Protein AF-A0A7X8R0Y6-F1 (afdb_monomer_lite)

Secondary structure (DSSP, 8-state):
--THHHHHHHHHGGGGTSEEEEETTEEEEE-TTSTT-TTTSEEEE-GGG-S-HHHHHHHHHHHHHTTT---EEEE-TTSTTHHHHSHHHHHHTTEEEEEEEEEEEEE-S-------TTEEEEEESS--GGGHHHHHHHT-TTHHHHHHHHHTSTTEEEEEEEETTEEEEEEEEEEETTEEEEEEEEE-GGGTTSSHHHHHHHHHHHHHHHTT-SEEEE--SSHHHHHHHHHTTEEEEEEEEEEEEEE--HHHHHHHHHT-SEEEE--BTTTEEETTS-SSS-HHHHHHHHHHHTTS-HHHHHHHHHHHHHHHHHT----SHHHHHHHHHHHHHHHHHHHT----HHHHHHHHHHHHH-GGGEEE-TTHHHHHHHHTTTSEEEEEE---TTHHHHHHHTT-GGG-SEEEEHHHHT--TT-HHHHHHHHHHHT--GGGEEEEES-HHHHHHHHHTTPEEEEE-SSTTT----SSEEESSGGGGG-

Sequence (483 aa):
MDLKKCYLLEDLFPKSFADYEERSYGMLFYNITNKDSYDSNHAVIFRDKINNLSETLNDIISFYHERGINPTIYQSTQDSGYFGEIKEELCKAGFDSWLEEQRFMVLKEENTIVPNEKLVVKKTEKWDDSLVQIFLEAEEPWEIEVVKRALCNQNTVLWVVYLEEKPIGFLYCLMDGDICRGNYVLVSKQHRNVGAGRTLTYHYVRWCKENGIRIVFHWPDGEHPEKIYYDAGFRYVETVHAGRASYRNNEKLHNILKNKKVIFFDVGYTLDYPASGDWMFTKKFYEVLGDKLNGIDSDTVSKARDYALTYLENNHLVNGIEEEYKQFHRFYSDIVKYLGIEISSEDIDAIAKDRATNMNNYVVYEEALCVVKALSQTHKLGIISDTWPSIDNQLKAIGVYDYFSTFTYSCDLGVFKPNEIMYLDALQKCGCKPEETVFIDDSVRNLEGAETLGITPILIAANSVADVETKYYKIHSLSELLQ

Radius of gyration: 29.59 Å; chains: 1; bounding box: 62×52×83 Å

Structure (mmCIF, N/CA/C/O backbone):
data_AF-A0A7X8R0Y6-F1
#
_entry.id   AF-A0A7X8R0Y6-F1
#
loop_
_atom_site.group_PDB
_atom_site.id
_atom_site.type_symbol
_atom_site.label_atom_id
_atom_site.label_alt_id
_atom_site.label_comp_id
_atom_site.label_asym_id
_atom_site.label_entity_id
_atom_site.label_seq_id
_atom_site.pdbx_PDB_ins_code
_atom_site.Cartn_x
_atom_site.Cartn_y
_atom_site.Cartn_z
_atom_site.occupancy
_atom_site.B_iso_or_equiv
_atom_site.auth_seq_id
_atom_site.auth_comp_id
_atom_site.auth_asym_id
_atom_site.auth_atom_id
_atom_site.pdbx_PDB_model_num
ATOM 1 N N . MET A 1 1 ? -18.449 -26.136 22.795 1.00 65.38 1 MET A N 1
ATOM 2 C CA . MET A 1 1 ? -18.806 -24.745 23.135 1.00 65.38 1 MET A CA 1
ATOM 3 C C . MET A 1 1 ? -19.227 -24.096 21.839 1.00 65.38 1 MET A C 1
ATOM 5 O O . MET A 1 1 ? -18.491 -24.246 20.877 1.00 65.38 1 MET A O 1
ATOM 9 N N . ASP A 1 2 ? -20.414 -23.504 21.777 1.00 72.88 2 ASP A N 1
ATOM 10 C CA . ASP A 1 2 ? -20.864 -22.820 20.565 1.00 72.88 2 ASP A CA 1
ATOM 11 C C . ASP A 1 2 ? -20.257 -21.411 20.539 1.00 72.88 2 ASP A C 1
ATOM 13 O O . ASP A 1 2 ? -20.664 -20.552 21.322 1.00 72.88 2 ASP A O 1
ATOM 17 N N . LEU A 1 3 ? -19.232 -21.216 19.705 1.00 84.88 3 LEU A N 1
ATOM 18 C CA . LEU A 1 3 ? -18.518 -19.944 19.563 1.00 84.88 3 LEU A CA 1
ATOM 19 C C . LEU A 1 3 ? -19.302 -18.906 18.762 1.00 84.88 3 LEU A C 1
ATOM 21 O O . LEU A 1 3 ? -18.952 -17.732 18.813 1.00 84.88 3 LEU A O 1
ATOM 25 N N . LYS A 1 4 ? -20.402 -19.289 18.097 1.00 87.06 4 LYS A N 1
ATOM 26 C CA . LYS A 1 4 ? -21.203 -18.357 17.290 1.00 87.06 4 LYS A CA 1
ATOM 27 C C . LYS A 1 4 ? -21.670 -17.147 18.086 1.00 87.06 4 LYS A C 1
ATOM 29 O O . LYS A 1 4 ? -21.684 -16.038 17.567 1.00 87.06 4 LYS A O 1
ATOM 34 N N . LYS A 1 5 ? -22.013 -17.342 19.363 1.00 87.75 5 LYS A N 1
ATOM 35 C CA . LYS A 1 5 ? -22.391 -16.230 20.241 1.00 87.75 5 LYS A CA 1
ATOM 36 C C . LYS A 1 5 ? -21.212 -15.311 20.575 1.00 87.75 5 LYS A C 1
ATOM 38 O O . LYS A 1 5 ? -21.420 -14.114 20.703 1.00 87.75 5 LYS A O 1
ATOM 43 N N . CYS A 1 6 ? -19.997 -15.849 20.699 1.00 90.62 6 CYS A N 1
ATOM 44 C CA . CYS A 1 6 ? -18.788 -15.044 20.897 1.00 90.62 6 CYS A CA 1
ATOM 45 C C . CYS A 1 6 ? -18.489 -14.205 19.658 1.00 90.62 6 CYS A C 1
ATOM 47 O O . CYS A 1 6 ? -18.251 -13.015 19.790 1.00 90.62 6 CYS A O 1
ATOM 49 N N . TYR A 1 7 ? -18.576 -14.804 18.470 1.00 91.69 7 TYR A N 1
ATOM 50 C CA . TYR A 1 7 ? -18.381 -14.099 17.203 1.00 91.69 7 TYR A CA 1
ATOM 51 C C . TYR A 1 7 ? -19.417 -13.009 16.986 1.00 91.69 7 TYR A C 1
ATOM 53 O O . TYR A 1 7 ? -19.067 -11.892 16.639 1.00 91.69 7 TYR A O 1
ATOM 61 N N . LEU A 1 8 ? -20.687 -13.297 17.270 1.00 91.69 8 LEU A N 1
ATOM 62 C CA . LEU A 1 8 ? -21.722 -12.278 17.173 1.00 91.69 8 LEU A CA 1
ATOM 63 C C . LEU A 1 8 ? -21.509 -11.146 18.189 1.00 91.69 8 LEU A C 1
ATOM 65 O O . LEU A 1 8 ? -21.742 -9.989 17.858 1.00 91.69 8 LEU A O 1
ATOM 69 N N . LEU A 1 9 ? -21.065 -11.459 19.413 1.00 92.88 9 LEU A N 1
ATOM 70 C CA . LEU A 1 9 ? -20.719 -10.432 20.396 1.00 92.88 9 LEU A CA 1
ATOM 71 C C . LEU A 1 9 ? -19.495 -9.616 19.960 1.00 92.88 9 LEU A C 1
ATOM 73 O O . LEU A 1 9 ? -19.464 -8.422 20.231 1.00 92.88 9 LEU A O 1
ATOM 77 N N . GLU A 1 10 ? -18.523 -10.230 19.284 1.00 91.88 10 GLU A N 1
ATOM 78 C CA . GLU A 1 10 ? -17.376 -9.534 18.692 1.00 91.88 10 GLU A CA 1
ATOM 79 C C . GLU A 1 10 ? -17.828 -8.552 17.612 1.00 91.88 10 GLU A C 1
ATOM 81 O O . GLU A 1 10 ? -17.577 -7.355 17.711 1.00 91.88 10 GLU A O 1
ATOM 86 N N . ASP A 1 11 ? -18.598 -9.046 16.644 1.00 93.94 11 ASP A N 1
ATOM 87 C CA . ASP A 1 11 ? -19.118 -8.273 15.517 1.00 93.94 11 ASP A CA 1
ATOM 88 C C . ASP A 1 11 ? -20.014 -7.104 15.964 1.00 93.94 11 ASP A C 1
ATOM 90 O O . ASP A 1 11 ? -20.096 -6.072 15.300 1.00 93.94 11 ASP A O 1
ATOM 94 N N . LEU A 1 12 ? -20.727 -7.267 17.084 1.00 93.75 12 LEU A N 1
ATOM 95 C CA . LEU A 1 12 ? -21.657 -6.269 17.616 1.00 93.75 12 LEU A CA 1
ATOM 96 C C . LEU A 1 12 ? -21.091 -5.456 18.782 1.00 93.75 12 LEU A C 1
ATOM 98 O O . LEU A 1 12 ? -21.778 -4.545 19.254 1.00 93.75 12 LEU A O 1
ATOM 102 N N . PHE A 1 13 ? -19.867 -5.740 19.232 1.00 92.38 13 PHE A N 1
ATOM 103 C CA . PHE A 1 13 ? -19.205 -5.013 20.315 1.00 92.38 13 PHE A CA 1
ATOM 104 C C . PHE A 1 13 ? -19.224 -3.488 20.116 1.00 92.38 13 PHE A C 1
ATOM 106 O O . PHE A 1 13 ? -19.532 -2.789 21.086 1.00 92.38 13 PHE A O 1
ATOM 113 N N . PRO A 1 14 ? -19.025 -2.944 18.897 1.00 94.19 14 PRO A N 1
ATOM 114 C CA . PRO A 1 14 ? -19.077 -1.501 18.674 1.00 94.19 14 PRO A CA 1
ATOM 115 C C . PRO A 1 14 ? -20.384 -0.820 19.094 1.00 94.19 14 PRO A C 1
ATOM 117 O O . PRO A 1 14 ? -20.372 0.364 19.430 1.00 94.19 14 PRO A O 1
ATOM 120 N N . LYS A 1 15 ? -21.502 -1.555 19.227 1.00 93.75 15 LYS A N 1
ATOM 121 C CA . LYS A 1 15 ? -22.750 -1.015 19.802 1.00 93.75 15 LYS A CA 1
ATOM 122 C C . LYS A 1 15 ? -22.572 -0.440 21.208 1.00 93.75 15 LYS A C 1
ATOM 124 O O . LYS A 1 15 ? -23.408 0.354 21.636 1.00 93.75 15 LYS A O 1
ATOM 129 N N . SER A 1 16 ? -21.541 -0.845 21.957 1.00 91.19 16 SER A N 1
ATOM 130 C CA . SER A 1 16 ? -21.314 -0.309 23.298 1.00 91.19 16 SER A CA 1
ATOM 131 C C . SER A 1 16 ? -20.681 1.080 23.304 1.00 91.19 16 SER A C 1
ATOM 133 O O . SER A 1 16 ? -20.779 1.746 24.329 1.00 91.19 16 SER A O 1
ATOM 135 N N . PHE A 1 17 ? -20.059 1.530 22.210 1.00 90.94 17 PHE A N 1
ATOM 136 C CA . PHE A 1 17 ? -19.332 2.807 22.175 1.00 90.94 17 PHE A CA 1
ATOM 137 C C . PHE A 1 17 ? -19.473 3.616 20.873 1.00 90.94 17 PHE A C 1
ATOM 139 O O . PHE A 1 17 ? -18.921 4.709 20.793 1.00 90.94 17 PHE A O 1
ATOM 146 N N . ALA A 1 18 ? -20.235 3.155 19.882 1.00 93.50 18 ALA A N 1
ATOM 147 C CA . ALA A 1 18 ? -20.510 3.882 18.641 1.00 93.50 18 ALA A CA 1
ATOM 148 C C . ALA A 1 18 ? -22.018 4.074 18.415 1.00 93.50 18 ALA A C 1
ATOM 150 O O . ALA A 1 18 ? -22.846 3.334 18.958 1.00 93.50 18 ALA A O 1
ATOM 151 N N . ASP A 1 19 ? -22.385 5.078 17.615 1.00 95.75 19 ASP A N 1
ATOM 152 C CA . ASP A 1 19 ? -23.720 5.125 17.016 1.00 95.75 19 ASP A CA 1
ATOM 153 C C . ASP A 1 19 ? -23.801 4.056 15.927 1.00 95.75 19 ASP A C 1
ATOM 155 O O . ASP A 1 19 ? -22.778 3.636 15.382 1.00 95.75 19 ASP A O 1
ATOM 159 N N . TYR A 1 20 ? -25.006 3.583 15.618 1.00 97.19 20 TYR A N 1
ATOM 160 C CA . TYR A 1 20 ? -25.162 2.551 14.604 1.00 97.19 20 TYR A CA 1
ATOM 161 C C . TYR A 1 20 ? -26.482 2.631 13.857 1.00 97.19 20 TYR A C 1
ATOM 163 O O . TYR A 1 20 ? -27.507 3.039 14.404 1.00 97.19 20 TYR A O 1
ATOM 171 N N . GLU A 1 21 ? -26.457 2.160 12.615 1.00 98.19 21 GLU A N 1
ATOM 172 C CA . GLU A 1 21 ? -27.654 1.869 11.840 1.00 98.19 21 GLU A CA 1
ATOM 173 C C . GLU A 1 21 ? -27.637 0.419 11.352 1.00 98.19 21 GLU A C 1
ATOM 175 O O . GLU A 1 21 ? -26.642 -0.070 10.814 1.00 98.19 21 GLU A O 1
ATOM 180 N N . GLU A 1 22 ? -28.760 -0.274 11.527 1.00 97.94 22 GLU A N 1
ATOM 181 C CA . GLU A 1 22 ? -28.935 -1.627 11.009 1.00 97.94 22 GLU A CA 1
ATOM 182 C C . GLU A 1 22 ? -29.320 -1.577 9.525 1.00 97.94 22 GLU A C 1
ATOM 184 O O . GLU A 1 22 ? -30.114 -0.740 9.082 1.00 97.94 22 GLU A O 1
ATOM 189 N N . ARG A 1 23 ? -28.734 -2.484 8.748 1.00 97.44 23 ARG A N 1
ATOM 190 C CA . ARG A 1 23 ? -29.008 -2.701 7.328 1.00 97.44 23 ARG A CA 1
ATOM 191 C C . ARG A 1 23 ? -29.356 -4.165 7.108 1.00 97.44 23 ARG A C 1
ATOM 193 O O . ARG A 1 23 ? -29.022 -5.028 7.916 1.00 97.44 23 ARG A O 1
ATOM 200 N N . SER A 1 24 ? -29.985 -4.478 5.977 1.00 97.00 24 SER A N 1
ATOM 201 C CA . SER A 1 24 ? -30.324 -5.869 5.649 1.00 97.00 24 SER A CA 1
ATOM 202 C C . SER A 1 24 ? -29.093 -6.774 5.547 1.00 97.00 24 SER A C 1
ATOM 204 O O . SER A 1 24 ? -29.207 -7.958 5.837 1.00 97.00 24 SER A O 1
ATOM 206 N N . TYR A 1 25 ? -27.933 -6.222 5.173 1.00 97.19 25 TYR A N 1
ATOM 207 C CA . TYR A 1 25 ? -26.664 -6.940 5.022 1.00 97.19 25 TYR A CA 1
ATOM 208 C C . TYR A 1 25 ? -25.779 -6.927 6.283 1.00 97.19 25 TYR A C 1
ATOM 210 O O . TYR A 1 25 ? -24.780 -7.646 6.330 1.00 97.19 25 TYR A O 1
ATOM 218 N N . GLY A 1 26 ? -26.099 -6.112 7.300 1.00 97.31 26 GLY A N 1
ATOM 219 C CA . GLY A 1 26 ? -25.223 -5.936 8.458 1.00 97.31 26 GLY A CA 1
ATOM 220 C C . GLY A 1 26 ? -25.450 -4.665 9.274 1.00 97.31 26 GLY A C 1
ATOM 221 O O . GLY A 1 26 ? -26.581 -4.221 9.448 1.00 97.31 26 GLY A O 1
ATOM 222 N N . MET A 1 27 ? -24.373 -4.117 9.832 1.00 98.19 27 MET A N 1
ATOM 223 C CA . MET A 1 27 ? -24.405 -2.974 10.749 1.00 98.19 27 MET A CA 1
ATOM 224 C C . MET A 1 27 ? -23.440 -1.890 10.280 1.00 98.19 27 MET A C 1
ATOM 226 O O . MET A 1 27 ? -22.330 -2.210 9.870 1.00 98.19 27 MET A O 1
ATOM 230 N N . LEU A 1 28 ? -23.842 -0.625 10.364 1.00 98.31 28 LEU A N 1
ATOM 231 C CA . LEU A 1 28 ? -22.985 0.523 10.065 1.00 98.31 28 LEU A CA 1
ATOM 232 C C . LEU A 1 28 ? -22.710 1.288 11.354 1.00 98.31 28 LEU A C 1
ATOM 234 O O . LEU A 1 28 ? -23.611 1.949 11.867 1.00 98.31 28 LEU A O 1
ATOM 238 N N . PHE A 1 29 ? -21.492 1.189 11.884 1.00 98.12 29 PHE A N 1
ATOM 239 C CA . PHE A 1 29 ? -21.065 1.917 13.079 1.00 98.12 29 PHE A CA 1
ATOM 240 C C . PHE A 1 29 ? -20.446 3.258 12.706 1.00 98.12 29 PHE A C 1
ATOM 242 O O . PHE A 1 29 ? -19.710 3.335 11.721 1.00 98.12 29 PHE A O 1
ATOM 249 N N . TYR A 1 30 ? -20.741 4.311 13.465 1.00 96.81 30 TYR A N 1
ATOM 250 C CA . TYR A 1 30 ? -20.186 5.638 13.216 1.00 96.81 30 TYR A CA 1
ATOM 251 C C . TYR A 1 30 ? -20.076 6.499 14.482 1.00 96.81 30 TYR A C 1
ATOM 253 O O . TYR A 1 30 ? -20.822 6.356 15.452 1.00 96.81 30 TYR A O 1
ATOM 261 N N . ASN A 1 31 ? -19.160 7.464 14.440 1.00 93.25 31 ASN A N 1
ATOM 262 C CA . ASN A 1 31 ? -18.997 8.529 15.415 1.00 93.25 31 ASN A CA 1
ATOM 263 C C . ASN A 1 31 ? -18.466 9.796 14.722 1.00 93.25 31 ASN A C 1
ATOM 265 O O . ASN A 1 31 ? -17.266 9.973 14.518 1.00 93.25 31 ASN A O 1
ATOM 269 N N . ILE A 1 32 ? -19.368 10.730 14.408 1.00 90.25 32 ILE A N 1
ATOM 270 C CA . ILE A 1 32 ? -19.035 11.967 13.675 1.00 90.25 32 ILE A CA 1
ATOM 271 C C . ILE A 1 32 ? -18.106 12.925 14.437 1.00 90.25 32 ILE A C 1
ATOM 273 O O . ILE A 1 32 ? -17.541 13.830 13.825 1.00 90.25 32 ILE A O 1
ATOM 277 N N . THR A 1 33 ? -17.965 12.754 15.756 1.00 87.31 33 THR A N 1
ATOM 278 C CA . THR A 1 33 ? -17.062 13.561 16.596 1.00 87.31 33 THR A CA 1
ATOM 279 C C . THR A 1 33 ? -15.675 12.942 16.758 1.00 87.31 33 THR A C 1
ATOM 281 O O . THR A 1 33 ? -14.756 13.636 17.179 1.00 87.31 33 THR A O 1
ATOM 284 N N . ASN A 1 34 ? -15.511 11.668 16.390 1.00 84.62 34 ASN A N 1
ATOM 285 C CA . ASN A 1 34 ? -14.253 10.928 16.443 1.00 84.62 34 ASN A CA 1
ATOM 286 C C . ASN A 1 34 ? -14.052 10.165 15.124 1.00 84.62 34 ASN A C 1
ATOM 288 O O . ASN A 1 34 ? -14.113 8.938 15.086 1.00 84.62 34 ASN A O 1
ATOM 292 N N . LYS A 1 35 ? -13.902 10.911 14.025 1.00 84.75 35 LYS A N 1
ATOM 293 C CA . LYS A 1 35 ? -13.939 10.385 12.647 1.00 84.75 35 LYS A CA 1
ATOM 294 C C . LYS A 1 35 ? -12.765 9.476 12.288 1.00 84.75 35 LYS A C 1
ATOM 296 O O . LYS A 1 35 ? -12.904 8.645 11.399 1.00 84.75 35 LYS A O 1
ATOM 301 N N . ASP A 1 36 ? -11.644 9.631 12.986 1.00 76.25 36 ASP A N 1
ATOM 302 C CA . ASP A 1 36 ? -10.405 8.899 12.707 1.00 76.25 36 ASP A CA 1
ATOM 303 C C . ASP A 1 36 ? -10.330 7.548 13.446 1.00 76.25 36 ASP A C 1
ATOM 305 O O . ASP A 1 36 ? -9.431 6.750 13.197 1.00 76.25 36 ASP A O 1
ATOM 309 N N . SER A 1 37 ? -11.269 7.261 14.359 1.00 81.50 37 SER A N 1
ATOM 310 C CA . SER A 1 37 ? -11.325 5.979 15.074 1.00 81.50 37 SER A CA 1
ATOM 311 C C . SER A 1 37 ? -11.936 4.892 14.189 1.00 81.50 37 SER A C 1
ATOM 313 O O . SER A 1 37 ? -13.149 4.877 13.987 1.00 81.50 37 SER A O 1
ATOM 315 N N . TYR A 1 38 ? -11.123 3.950 13.711 1.00 79.69 38 TYR A N 1
ATOM 316 C CA . TYR A 1 38 ? -11.613 2.788 12.958 1.00 79.69 38 TYR A CA 1
ATOM 317 C C . TYR A 1 38 ? -12.589 1.930 13.776 1.00 79.69 38 TYR A C 1
ATOM 319 O O . TYR A 1 38 ? -13.640 1.536 13.273 1.00 79.69 38 TYR A O 1
ATOM 327 N N . ASP A 1 39 ? -12.314 1.728 15.067 1.00 81.12 39 ASP A N 1
ATOM 328 C CA . ASP A 1 39 ? -13.184 0.946 15.956 1.00 81.12 39 ASP A CA 1
ATOM 329 C C . ASP A 1 39 ? -14.589 1.541 16.080 1.00 81.12 39 ASP A C 1
ATOM 331 O O . ASP A 1 39 ? -15.570 0.811 16.206 1.00 81.12 39 ASP A O 1
ATOM 335 N N . SER A 1 40 ? -14.703 2.870 16.019 1.00 89.75 40 SER A N 1
ATOM 336 C CA . SER A 1 40 ? -15.994 3.564 16.091 1.00 89.75 40 SER A CA 1
ATOM 337 C C . SER A 1 40 ? -16.655 3.761 14.725 1.00 89.75 40 SER A C 1
ATOM 339 O O . SER A 1 40 ? -17.817 4.160 14.674 1.00 89.75 40 SER A O 1
ATOM 341 N N . ASN A 1 41 ? -15.924 3.535 13.629 1.00 94.56 41 ASN A N 1
ATOM 342 C CA . ASN A 1 41 ? -16.330 3.885 12.271 1.00 94.56 41 ASN A CA 1
ATOM 343 C C . ASN A 1 41 ? -16.006 2.760 11.282 1.00 94.56 41 ASN A C 1
ATOM 345 O O . ASN A 1 41 ? -14.991 2.793 10.589 1.00 94.56 41 ASN A O 1
ATOM 349 N N . HIS A 1 42 ? -16.890 1.773 11.187 1.00 97.56 42 HIS A N 1
ATOM 350 C CA . HIS A 1 42 ? -16.799 0.721 10.179 1.00 97.56 42 HIS A CA 1
ATOM 351 C C . HIS A 1 42 ? -18.145 0.019 9.989 1.00 97.56 42 HIS A C 1
ATOM 353 O O . HIS A 1 42 ? -18.986 -0.032 10.892 1.00 97.56 42 HIS A O 1
ATOM 359 N N . ALA A 1 43 ? -18.348 -0.540 8.803 1.00 98.19 43 ALA A N 1
ATOM 360 C CA . ALA A 1 43 ? -19.424 -1.478 8.544 1.00 98.19 43 ALA A CA 1
ATOM 361 C C . ALA A 1 43 ? -19.007 -2.878 9.000 1.00 98.19 43 ALA A C 1
ATOM 363 O O . ALA A 1 43 ? -17.865 -3.271 8.787 1.00 98.19 43 ALA A O 1
ATOM 364 N N . VAL A 1 44 ? -19.937 -3.660 9.540 1.00 98.19 44 VAL A N 1
ATOM 365 C CA . VAL A 1 44 ? -19.800 -5.117 9.653 1.00 98.19 44 VAL A CA 1
ATOM 366 C C . VAL A 1 44 ? -20.801 -5.768 8.711 1.00 98.19 44 VAL A C 1
ATOM 368 O O . VAL A 1 44 ? -22.003 -5.517 8.837 1.00 98.19 44 VAL A O 1
ATOM 371 N N . ILE A 1 45 ? -20.325 -6.594 7.776 1.00 98.06 45 ILE A N 1
ATOM 372 C CA . ILE A 1 45 ? -21.175 -7.309 6.808 1.00 98.06 45 ILE A CA 1
ATOM 373 C C . ILE A 1 45 ? -21.184 -8.816 7.069 1.00 98.06 45 ILE A C 1
ATOM 375 O O . ILE A 1 45 ? -20.154 -9.399 7.406 1.00 98.06 45 ILE A O 1
ATOM 379 N N . PHE A 1 46 ? -22.348 -9.443 6.889 1.00 97.38 46 PHE A N 1
ATOM 380 C CA . PHE A 1 46 ? -22.543 -10.887 7.063 1.00 97.38 46 PHE A CA 1
ATOM 381 C C . PHE A 1 46 ? -22.770 -11.536 5.700 1.00 97.38 46 PHE A C 1
ATOM 383 O O . PHE A 1 46 ? -23.713 -11.173 4.992 1.00 97.38 46 PHE A O 1
ATOM 390 N N . ARG A 1 47 ? -21.919 -12.494 5.326 1.00 96.56 47 ARG A N 1
ATOM 391 C CA . ARG A 1 47 ? -21.903 -13.141 4.006 1.00 96.56 47 ARG A CA 1
ATOM 392 C C . ARG A 1 47 ? -23.264 -13.704 3.618 1.00 96.56 47 ARG A C 1
ATOM 394 O O . ARG A 1 47 ? -23.702 -13.525 2.486 1.00 96.56 47 ARG A O 1
ATOM 401 N N . ASP A 1 48 ? -23.945 -14.357 4.554 1.00 96.31 48 ASP A N 1
ATOM 402 C CA . ASP A 1 48 ? -25.251 -14.988 4.344 1.00 96.31 48 ASP A CA 1
ATOM 403 C C . ASP A 1 48 ? -26.402 -13.987 4.141 1.00 96.31 48 ASP A C 1
ATOM 405 O O . ASP A 1 48 ? -27.470 -14.369 3.661 1.00 96.31 48 ASP A O 1
ATOM 409 N N . LYS A 1 49 ? -26.191 -12.706 4.469 1.00 96.94 49 LYS A N 1
ATOM 410 C CA . LYS A 1 49 ? -27.176 -11.627 4.304 1.00 96.94 49 LYS A CA 1
ATOM 411 C C . LYS A 1 49 ? -26.965 -10.773 3.052 1.00 96.94 49 LYS A C 1
ATOM 413 O O . LYS A 1 49 ? -27.802 -9.920 2.744 1.00 96.94 49 LYS A O 1
ATOM 418 N N . ILE A 1 50 ? -25.861 -10.964 2.332 1.00 96.88 50 ILE A N 1
ATOM 419 C CA . ILE A 1 50 ? -25.549 -10.183 1.132 1.00 96.88 50 ILE A CA 1
ATOM 420 C C . ILE A 1 50 ? -26.298 -10.778 -0.064 1.00 96.88 50 ILE A C 1
ATOM 422 O O . ILE A 1 50 ? -25.936 -11.828 -0.584 1.00 96.88 50 ILE A O 1
ATOM 426 N N . ASN A 1 51 ? -27.331 -10.073 -0.532 1.00 94.25 51 ASN A N 1
ATOM 427 C CA . ASN A 1 51 ? -28.064 -10.447 -1.749 1.00 94.25 51 ASN A CA 1
ATOM 428 C C . ASN A 1 51 ? -27.384 -9.920 -3.023 1.00 94.25 51 ASN A C 1
ATOM 430 O O . ASN A 1 51 ? -27.328 -10.612 -4.036 1.00 94.25 51 ASN A O 1
ATOM 434 N N . ASN A 1 52 ? -26.880 -8.682 -2.970 1.00 97.06 52 ASN A N 1
ATOM 435 C CA . ASN A 1 52 ? -26.145 -8.022 -4.045 1.00 97.06 52 ASN A CA 1
ATOM 436 C C . ASN A 1 52 ? -24.947 -7.283 -3.431 1.00 97.06 52 ASN A C 1
ATOM 438 O O . ASN A 1 52 ? -25.122 -6.335 -2.659 1.00 97.06 52 ASN A O 1
ATOM 442 N N . LEU A 1 53 ? -23.732 -7.738 -3.750 1.00 96.38 53 LEU A N 1
ATOM 443 C CA . LEU A 1 53 ? -22.506 -7.173 -3.186 1.00 96.38 53 LEU A CA 1
ATOM 444 C C . LEU A 1 53 ? -22.272 -5.737 -3.671 1.00 96.38 53 LEU A C 1
ATOM 446 O O . LEU A 1 53 ? -21.949 -4.876 -2.865 1.00 96.38 53 LEU A O 1
ATOM 450 N N . SER A 1 54 ? -22.497 -5.450 -4.955 1.00 93.31 54 SER A N 1
ATOM 451 C CA . SER A 1 54 ? -22.256 -4.112 -5.511 1.00 93.31 54 SER A CA 1
ATOM 452 C C . SER A 1 54 ? -23.178 -3.056 -4.892 1.00 93.31 54 SER A C 1
ATOM 454 O O . SER A 1 54 ? -22.712 -1.986 -4.510 1.00 93.31 54 SER A O 1
ATOM 456 N N . GLU A 1 55 ? -24.465 -3.369 -4.721 1.00 97.31 55 GLU A N 1
ATOM 457 C CA . GLU A 1 55 ? -25.410 -2.469 -4.041 1.00 97.31 55 GLU A CA 1
ATOM 458 C C . GLU A 1 55 ? -25.048 -2.267 -2.566 1.00 97.31 55 GLU A C 1
ATOM 460 O O . GLU A 1 55 ? -25.063 -1.136 -2.086 1.00 97.31 55 GLU A O 1
ATOM 465 N N . THR A 1 56 ? -24.658 -3.343 -1.871 1.00 98.38 56 THR A N 1
ATOM 466 C CA . THR A 1 56 ? -24.176 -3.278 -0.481 1.00 98.38 56 THR A CA 1
ATOM 467 C C . THR A 1 56 ? -22.978 -2.334 -0.350 1.00 98.38 56 THR A C 1
ATOM 469 O O . THR A 1 56 ? -22.983 -1.450 0.503 1.00 98.38 56 THR A O 1
ATOM 472 N N . LEU A 1 57 ? -21.961 -2.489 -1.205 1.00 97.31 57 LEU A N 1
ATOM 473 C CA . LEU A 1 57 ? -20.759 -1.652 -1.164 1.00 97.31 57 LEU A CA 1
ATOM 474 C C . LEU A 1 57 ? -21.089 -0.181 -1.457 1.00 97.31 57 LEU A C 1
ATOM 476 O O . LEU A 1 57 ? -20.612 0.696 -0.743 1.00 97.31 57 LEU A O 1
ATOM 480 N N . ASN A 1 58 ? -21.961 0.094 -2.430 1.00 93.69 58 ASN A N 1
ATOM 481 C CA . ASN A 1 58 ? -22.385 1.460 -2.751 1.00 93.69 58 ASN A CA 1
ATOM 482 C C . ASN A 1 58 ? -23.158 2.140 -1.604 1.00 93.69 58 ASN A C 1
ATOM 484 O O . ASN A 1 58 ? -22.938 3.330 -1.360 1.00 93.69 58 ASN A O 1
ATOM 488 N N . ASP A 1 59 ? -24.030 1.414 -0.890 1.00 98.25 59 ASP A N 1
ATOM 489 C CA . ASP A 1 59 ? -24.731 1.947 0.294 1.00 98.25 59 ASP A CA 1
ATOM 490 C C . ASP A 1 59 ? -23.736 2.308 1.402 1.00 98.25 59 ASP A C 1
ATOM 492 O O . ASP A 1 59 ? -23.773 3.417 1.933 1.00 98.25 59 ASP A O 1
ATOM 496 N N . ILE A 1 60 ? -22.785 1.409 1.689 1.00 98.31 60 ILE A N 1
ATOM 497 C CA . ILE A 1 60 ? -21.725 1.634 2.680 1.00 98.31 60 ILE A CA 1
ATOM 498 C C . ILE A 1 60 ? -20.907 2.882 2.333 1.00 98.31 60 ILE A C 1
ATOM 500 O O . ILE A 1 60 ? -20.733 3.756 3.183 1.00 98.31 60 ILE A O 1
ATOM 504 N N . ILE A 1 61 ? -20.417 2.983 1.093 1.00 95.31 61 ILE A N 1
ATOM 505 C CA . ILE A 1 61 ? -19.619 4.129 0.634 1.00 95.31 61 ILE A CA 1
ATOM 506 C C . ILE A 1 61 ? -20.404 5.429 0.834 1.00 95.31 61 ILE A C 1
ATOM 508 O O . ILE A 1 61 ? -19.907 6.366 1.462 1.00 95.31 61 ILE A O 1
ATOM 512 N N . SER A 1 62 ? -21.648 5.466 0.350 1.00 95.06 62 SER A N 1
ATOM 513 C CA . SER A 1 62 ? -22.509 6.650 0.432 1.00 95.06 62 SER A CA 1
ATOM 514 C C . SER A 1 62 ? -22.761 7.060 1.885 1.00 95.06 62 SER A C 1
ATOM 516 O O . SER A 1 62 ? -22.576 8.222 2.244 1.00 95.06 62 SER A O 1
ATOM 518 N N . PHE A 1 63 ? -23.088 6.094 2.747 1.00 97.88 63 PHE A N 1
ATOM 519 C CA . PHE A 1 63 ? -23.361 6.320 4.163 1.00 97.88 63 PHE A CA 1
ATOM 520 C C . PHE A 1 63 ? -22.214 7.027 4.898 1.00 97.88 63 PHE A C 1
ATOM 522 O O . PHE A 1 63 ? -22.448 7.987 5.647 1.00 97.88 63 PHE A O 1
ATOM 529 N N . TYR A 1 64 ? -20.982 6.550 4.696 1.00 96.12 64 TYR A N 1
ATOM 530 C CA . TYR A 1 64 ? -19.797 7.092 5.360 1.00 96.12 64 TYR A CA 1
ATOM 531 C C . TYR A 1 64 ? -19.354 8.425 4.751 1.00 96.12 64 TYR A C 1
ATOM 533 O O . TYR A 1 64 ? -19.070 9.367 5.498 1.00 96.12 64 TYR A O 1
ATOM 541 N N . HIS A 1 65 ? -19.387 8.561 3.422 1.00 91.50 65 HIS A N 1
ATOM 542 C CA . HIS A 1 65 ? -19.047 9.817 2.746 1.00 91.50 65 HIS A CA 1
ATOM 543 C C . HIS A 1 65 ? -19.981 10.969 3.134 1.00 91.50 65 HIS A C 1
ATOM 545 O O . HIS A 1 65 ? -19.500 12.064 3.420 1.00 91.50 65 HIS A O 1
ATOM 551 N N . GLU A 1 66 ? -21.292 10.733 3.252 1.00 93.94 66 GLU A N 1
ATOM 552 C CA . GLU A 1 66 ? -22.253 11.749 3.717 1.00 93.94 66 GLU A CA 1
ATOM 553 C C . GLU A 1 66 ? -21.940 12.280 5.126 1.00 93.94 66 GLU A C 1
ATOM 555 O O . GLU A 1 66 ? -22.311 13.400 5.480 1.00 93.94 66 GLU A O 1
ATOM 560 N N . ARG A 1 67 ? -21.229 11.491 5.938 1.00 93.56 67 ARG A N 1
ATOM 561 C CA . ARG A 1 67 ? -20.796 11.850 7.298 1.00 93.56 67 ARG A CA 1
ATOM 562 C C . ARG A 1 67 ? -19.356 12.381 7.330 1.00 93.56 67 ARG A C 1
ATOM 564 O O . ARG A 1 67 ? -18.869 12.796 8.387 1.00 93.56 67 ARG A O 1
ATOM 571 N N . GLY A 1 68 ? -18.686 12.428 6.177 1.00 88.69 68 GLY A N 1
ATOM 572 C CA . GLY A 1 68 ? -17.279 12.791 6.032 1.00 88.69 68 GLY A CA 1
ATOM 573 C C . GLY A 1 68 ? -16.376 11.861 6.836 1.00 88.69 68 GLY A C 1
ATOM 574 O O . GLY A 1 68 ? -15.585 12.352 7.639 1.00 88.69 68 GLY A O 1
ATOM 575 N N . ILE A 1 69 ? -16.593 10.553 6.696 1.00 90.94 69 ILE A N 1
ATOM 576 C CA . ILE A 1 69 ? -15.850 9.457 7.325 1.00 90.94 69 ILE A CA 1
ATOM 577 C C . ILE A 1 69 ? -15.331 8.562 6.193 1.00 90.94 69 ILE A C 1
ATOM 579 O O . ILE A 1 69 ? -16.054 8.340 5.222 1.00 90.94 69 ILE A O 1
ATOM 583 N N . ASN A 1 70 ? -14.101 8.050 6.300 1.00 88.94 70 ASN A N 1
ATOM 584 C CA . ASN A 1 70 ? -13.563 7.130 5.296 1.00 88.94 70 ASN A CA 1
ATOM 585 C C . ASN A 1 70 ? -14.255 5.757 5.416 1.00 88.94 70 ASN A C 1
ATOM 587 O O . ASN A 1 70 ? -14.180 5.155 6.492 1.00 88.94 70 ASN A O 1
ATOM 591 N N . PRO A 1 71 ? -14.916 5.239 4.363 1.00 94.69 71 PRO A N 1
ATOM 592 C CA . PRO A 1 71 ? -15.604 3.961 4.448 1.00 94.69 71 PRO A CA 1
ATOM 593 C C . PRO A 1 71 ? -14.623 2.836 4.782 1.00 94.69 71 PRO A C 1
ATOM 595 O O . PRO A 1 71 ? -13.592 2.668 4.134 1.00 94.69 71 PRO A O 1
ATOM 598 N N . THR A 1 72 ? -14.959 2.055 5.800 1.00 95.56 72 THR A N 1
ATOM 599 C CA . THR A 1 72 ? -14.202 0.878 6.234 1.00 95.56 72 THR A CA 1
ATOM 600 C C . THR A 1 72 ? -15.187 -0.260 6.448 1.00 95.56 72 THR A C 1
ATOM 602 O O . THR A 1 72 ? -16.288 -0.036 6.951 1.00 95.56 72 THR A O 1
ATOM 605 N N . ILE A 1 73 ? -14.821 -1.474 6.046 1.00 97.44 73 ILE A N 1
ATOM 606 C CA . ILE A 1 73 ? -15.668 -2.661 6.129 1.00 97.44 73 ILE A CA 1
ATOM 607 C C . ILE A 1 73 ? -14.898 -3.777 6.805 1.00 97.44 73 ILE A C 1
ATOM 609 O O . ILE A 1 73 ? -13.791 -4.129 6.402 1.00 97.44 73 ILE A O 1
ATOM 613 N N . TYR A 1 74 ? -15.524 -4.358 7.812 1.00 97.12 74 TYR A N 1
ATOM 614 C CA . TYR A 1 74 ? -15.107 -5.570 8.479 1.00 97.12 74 TYR A CA 1
ATOM 615 C C . TYR A 1 74 ? -16.057 -6.690 8.057 1.00 97.12 74 TYR A C 1
ATOM 617 O O . TYR A 1 74 ? -17.279 -6.520 8.024 1.00 97.12 74 TYR A O 1
ATOM 625 N N . GLN A 1 75 ? -15.508 -7.847 7.709 1.00 95.44 75 GLN A N 1
ATOM 626 C CA . GLN A 1 75 ? -16.340 -9.040 7.594 1.00 95.44 75 GLN A CA 1
ATOM 627 C C . GLN A 1 75 ? -16.769 -9.507 8.991 1.00 95.44 75 GLN A C 1
ATOM 629 O O . GLN A 1 75 ? -16.047 -9.289 9.967 1.00 95.44 75 GLN A O 1
ATOM 634 N N . SER A 1 76 ? -17.900 -10.204 9.083 1.00 96.12 76 SER A N 1
ATOM 635 C CA . SER A 1 76 ? -18.256 -10.936 10.297 1.00 96.12 76 SER A CA 1
ATOM 636 C C . SER A 1 76 ? -17.176 -11.958 10.657 1.00 96.12 76 SER A C 1
ATOM 638 O O . SER A 1 76 ? -16.644 -12.671 9.802 1.00 96.12 76 SER A O 1
ATOM 640 N N . THR A 1 77 ? -16.910 -12.098 11.951 1.00 92.81 77 THR A N 1
ATOM 641 C CA . THR A 1 77 ? -16.005 -13.108 12.511 1.00 92.81 77 THR A CA 1
ATOM 642 C C . THR A 1 77 ? -16.453 -14.538 12.156 1.00 92.81 77 THR A C 1
ATOM 644 O O . THR A 1 77 ? -15.639 -15.457 12.110 1.00 92.81 77 THR A O 1
ATOM 647 N N . GLN A 1 78 ? -17.740 -14.742 11.846 1.00 93.00 78 GLN A N 1
ATOM 648 C CA . GLN A 1 78 ? -18.274 -16.030 11.381 1.00 93.00 78 GLN A CA 1
ATOM 649 C C . GLN A 1 78 ? -17.850 -16.389 9.948 1.00 93.00 78 GLN A C 1
ATOM 651 O O . GLN A 1 78 ? -17.855 -17.567 9.593 1.00 93.00 78 GLN A O 1
ATOM 656 N N . ASP A 1 79 ? -17.454 -15.401 9.146 1.00 95.06 79 ASP A N 1
ATOM 657 C CA . ASP A 1 79 ? -17.180 -15.536 7.713 1.00 95.06 79 ASP A CA 1
ATOM 658 C C . ASP A 1 79 ? -15.673 -15.598 7.418 1.00 95.06 79 ASP A C 1
ATOM 660 O O . ASP A 1 79 ? -15.187 -14.972 6.478 1.00 95.06 79 ASP A O 1
ATOM 664 N N . SER A 1 80 ? -14.916 -16.333 8.242 1.00 94.44 80 SER A N 1
ATOM 665 C CA . SER A 1 80 ? -13.452 -16.476 8.146 1.00 94.44 80 SER A CA 1
ATOM 666 C C . SER A 1 80 ? -12.966 -16.645 6.696 1.00 94.44 80 SER A C 1
ATOM 668 O O . SER A 1 80 ? -13.385 -17.566 5.996 1.00 94.44 80 SER A O 1
ATOM 670 N N . GLY A 1 81 ? -12.078 -15.750 6.247 1.00 93.12 81 GLY A N 1
ATOM 671 C CA . GLY A 1 81 ? -11.497 -15.756 4.900 1.00 93.12 81 GLY A CA 1
ATOM 672 C C . GLY A 1 81 ? -12.347 -15.154 3.771 1.00 93.12 81 GLY A C 1
ATOM 673 O O . GLY A 1 81 ? -11.838 -15.039 2.657 1.00 93.12 81 GLY A O 1
ATOM 674 N N . TYR A 1 82 ? -13.590 -14.725 4.020 1.00 96.81 82 TYR A N 1
ATOM 675 C CA . TYR A 1 82 ? -14.509 -14.263 2.971 1.00 96.81 82 TYR A CA 1
ATOM 676 C C . TYR A 1 82 ? -13.952 -13.124 2.104 1.00 96.81 82 TYR A C 1
ATOM 678 O O . TYR A 1 82 ? -14.099 -13.166 0.885 1.00 96.81 82 TYR A O 1
ATOM 686 N N . PHE A 1 83 ? -13.255 -12.137 2.676 1.00 95.81 83 PHE A N 1
ATOM 687 C CA . PHE A 1 83 ? -12.701 -11.032 1.874 1.00 95.81 83 PHE A CA 1
ATOM 688 C C . PHE A 1 83 ? -11.591 -11.466 0.913 1.00 95.81 83 PHE A C 1
ATOM 690 O O . PHE A 1 83 ? -11.364 -10.793 -0.088 1.00 95.81 83 PHE A O 1
ATOM 697 N N . GLY A 1 84 ? -10.944 -12.611 1.156 1.00 88.94 84 GLY A N 1
ATOM 698 C CA . GLY A 1 84 ? -10.040 -13.215 0.179 1.00 88.94 84 GLY A CA 1
ATOM 699 C C . GLY A 1 84 ? -10.773 -13.711 -1.072 1.00 88.94 84 GLY A C 1
ATOM 700 O O . GLY A 1 84 ? -10.210 -13.664 -2.161 1.00 88.94 84 GLY A O 1
ATOM 701 N N . GLU A 1 85 ? -12.032 -14.138 -0.930 1.00 94.56 85 GLU A N 1
ATOM 702 C CA . GLU A 1 85 ? -12.872 -14.606 -2.039 1.00 94.56 85 GLU A CA 1
ATOM 703 C C . GLU A 1 85 ? -13.424 -13.451 -2.888 1.00 94.56 85 GLU A C 1
ATOM 705 O O . GLU A 1 85 ? -13.583 -13.624 -4.091 1.00 94.56 85 GLU A O 1
ATOM 710 N N . ILE A 1 86 ? -13.694 -12.286 -2.280 1.00 93.94 86 ILE A N 1
ATOM 711 C CA . ILE A 1 86 ? -14.295 -11.109 -2.945 1.00 93.94 86 ILE A CA 1
ATOM 712 C C . ILE A 1 86 ? -13.312 -9.943 -3.148 1.00 93.94 86 ILE A C 1
ATOM 714 O O . ILE A 1 86 ? -13.710 -8.780 -3.274 1.00 93.94 86 ILE A O 1
ATOM 718 N N . LYS A 1 87 ? -12.004 -10.230 -3.119 1.00 83.69 87 LYS A N 1
ATOM 719 C CA . LYS A 1 87 ? -10.944 -9.212 -3.185 1.00 83.69 87 LYS A CA 1
ATOM 720 C C . LYS A 1 87 ? -11.037 -8.365 -4.456 1.00 83.69 87 LYS A C 1
ATOM 722 O O . LYS A 1 87 ? -10.821 -7.155 -4.410 1.00 83.69 87 LYS A O 1
ATOM 727 N N . GLU A 1 88 ? -11.358 -8.988 -5.589 1.00 74.25 88 GLU A N 1
ATOM 728 C CA . GLU A 1 88 ? -11.456 -8.298 -6.877 1.00 74.25 88 GLU A CA 1
ATOM 729 C C . GLU A 1 88 ? -12.660 -7.344 -6.912 1.00 74.25 88 GLU A C 1
ATOM 731 O O . GLU A 1 88 ? -12.548 -6.217 -7.391 1.00 74.25 88 GLU A O 1
ATOM 736 N N . GLU A 1 89 ? -13.802 -7.756 -6.365 1.00 90.62 89 GLU A N 1
ATOM 737 C CA . GLU A 1 89 ? -15.013 -6.946 -6.263 1.00 90.62 89 GLU A CA 1
ATOM 738 C C . GLU A 1 89 ? -14.829 -5.761 -5.313 1.00 90.62 89 GLU A C 1
ATOM 740 O O . GLU A 1 89 ? -15.228 -4.646 -5.654 1.00 90.62 89 GLU A O 1
ATOM 745 N N . LEU A 1 90 ? -14.185 -5.977 -4.160 1.00 88.94 90 LEU A N 1
ATOM 746 C CA . LEU A 1 90 ? -13.809 -4.906 -3.232 1.00 88.94 90 LEU A CA 1
ATOM 747 C C . LEU A 1 90 ? -12.884 -3.892 -3.917 1.00 88.94 90 LEU A C 1
ATOM 749 O O . LEU A 1 90 ? -13.153 -2.692 -3.871 1.00 88.94 90 LEU A O 1
ATOM 753 N N . CYS A 1 91 ? -11.860 -4.374 -4.627 1.00 81.56 91 CYS A N 1
ATOM 754 C CA . CYS A 1 91 ? -10.942 -3.528 -5.386 1.00 81.56 91 CYS A CA 1
ATOM 755 C C . CYS A 1 91 ? -11.675 -2.698 -6.448 1.00 81.56 91 CYS A C 1
ATOM 757 O O . CYS A 1 91 ? -11.517 -1.475 -6.482 1.00 81.56 91 CYS A O 1
ATOM 759 N N . LYS A 1 92 ? -12.538 -3.325 -7.260 1.00 77.75 92 LYS A N 1
ATOM 760 C CA . LYS A 1 92 ? -13.369 -2.638 -8.268 1.00 77.75 92 LYS A CA 1
ATOM 761 C C . LYS A 1 92 ? -14.294 -1.588 -7.659 1.00 77.75 92 LYS A C 1
ATOM 763 O O . LYS A 1 92 ? -14.551 -0.571 -8.294 1.00 77.75 92 LYS A O 1
ATOM 768 N N . ALA A 1 93 ? -14.780 -1.824 -6.444 1.00 83.56 93 ALA A N 1
ATOM 769 C CA . ALA A 1 93 ? -15.600 -0.877 -5.701 1.00 83.56 93 ALA A CA 1
ATOM 770 C C . ALA A 1 93 ? -14.788 0.225 -5.002 1.00 83.56 93 ALA A C 1
ATOM 772 O O . ALA A 1 93 ? -15.388 1.046 -4.325 1.00 83.56 93 ALA A O 1
ATOM 773 N N . GLY A 1 94 ? -13.459 0.261 -5.149 1.00 82.38 94 GLY A N 1
ATOM 774 C CA . GLY A 1 94 ? -12.601 1.308 -4.591 1.00 82.38 94 GLY A CA 1
ATOM 775 C C . GLY A 1 94 ? -11.973 0.979 -3.237 1.00 82.38 94 GLY A C 1
ATOM 776 O O . GLY A 1 94 ? -11.374 1.861 -2.637 1.00 82.38 94 GLY A O 1
ATOM 777 N N . PHE A 1 95 ? -12.055 -0.261 -2.750 1.00 86.62 95 PHE A N 1
ATOM 778 C CA . PHE A 1 95 ? -11.454 -0.668 -1.476 1.00 86.62 95 PHE A CA 1
ATOM 779 C C . PHE A 1 95 ? -10.117 -1.393 -1.650 1.00 86.62 95 PHE A C 1
ATOM 781 O O . PHE A 1 95 ? -10.003 -2.301 -2.471 1.00 86.62 95 PHE A O 1
ATOM 788 N N . ASP A 1 96 ? -9.153 -1.082 -0.789 1.00 83.94 96 ASP A N 1
ATOM 789 C CA . ASP A 1 96 ? -8.017 -1.963 -0.512 1.00 83.94 96 ASP A CA 1
ATOM 790 C C . ASP A 1 96 ? -8.432 -2.963 0.573 1.00 83.94 96 ASP A C 1
ATOM 792 O O . ASP A 1 96 ? -9.021 -2.567 1.581 1.00 83.94 96 ASP A O 1
ATOM 796 N N . SER A 1 97 ? -8.161 -4.259 0.381 1.00 88.81 97 SER A N 1
ATOM 797 C CA . SER A 1 97 ? -8.598 -5.312 1.311 1.00 88.81 97 SER A CA 1
ATOM 798 C C . SER A 1 97 ? -7.521 -6.348 1.628 1.00 88.81 97 SER A C 1
ATOM 800 O O . SER A 1 97 ? -6.691 -6.694 0.782 1.00 88.81 97 SER A O 1
ATOM 802 N N . TRP A 1 98 ? -7.547 -6.847 2.867 1.00 90.69 98 TRP A N 1
ATOM 803 C CA . TRP A 1 98 ? -6.590 -7.808 3.418 1.00 90.69 98 TRP A CA 1
ATOM 804 C C . TRP A 1 98 ? -7.249 -8.742 4.448 1.00 90.69 98 TRP A C 1
ATOM 806 O O . TRP A 1 98 ? -8.392 -8.533 4.861 1.00 90.69 98 TRP A O 1
ATOM 816 N N . LEU A 1 99 ? -6.527 -9.798 4.836 1.00 88.56 99 LEU A N 1
ATOM 817 C CA . LEU A 1 99 ? -6.918 -10.744 5.885 1.00 88.56 99 LEU A CA 1
ATOM 818 C C . LEU A 1 99 ? -5.950 -10.630 7.070 1.00 88.56 99 LEU A C 1
ATOM 820 O O . LEU A 1 99 ? -4.738 -10.578 6.877 1.00 88.56 99 LEU A O 1
ATOM 824 N N . GLU A 1 100 ? -6.485 -10.650 8.286 1.00 87.75 100 GLU A N 1
ATOM 825 C CA . GLU A 1 100 ? -5.745 -10.629 9.551 1.00 87.75 100 GLU A CA 1
ATOM 826 C C . GLU A 1 100 ? -6.003 -11.919 10.334 1.00 87.75 100 GLU A C 1
ATOM 828 O O . GLU A 1 100 ? -7.132 -12.408 10.395 1.00 87.75 100 GLU A O 1
ATOM 833 N N . GLU A 1 101 ? -4.975 -12.479 10.971 1.00 89.31 101 GLU A N 1
ATOM 834 C CA . GLU A 1 101 ? -5.152 -13.626 11.863 1.00 89.31 101 GLU A CA 1
ATOM 835 C C . GLU A 1 101 ? -5.590 -13.178 13.258 1.00 89.31 101 GLU A C 1
ATOM 837 O O . GLU A 1 101 ? -4.849 -12.512 13.978 1.00 89.31 101 GLU A O 1
ATOM 842 N N . GLN A 1 102 ? -6.774 -13.611 13.682 1.00 87.56 102 GLN A N 1
ATOM 843 C CA . GLN A 1 102 ? -7.285 -13.382 15.029 1.00 87.56 102 GLN A CA 1
ATOM 844 C C . GLN A 1 102 ? -7.317 -14.690 15.810 1.00 87.56 102 GLN A C 1
ATOM 846 O O . GLN A 1 102 ? -8.125 -15.585 15.551 1.00 87.56 102 GLN A O 1
ATOM 851 N N . ARG A 1 103 ? -6.414 -14.810 16.786 1.00 89.62 103 ARG A N 1
ATOM 852 C CA . ARG A 1 103 ? -6.305 -15.988 17.657 1.00 89.62 103 ARG A CA 1
ATOM 853 C C . ARG A 1 103 ? -7.320 -15.889 18.790 1.00 89.62 103 ARG A C 1
ATOM 855 O O . ARG A 1 103 ? -7.118 -15.147 19.744 1.00 89.62 103 ARG A O 1
ATOM 862 N N . PHE A 1 104 ? -8.387 -16.674 18.732 1.00 90.50 104 PHE A N 1
ATOM 863 C CA . PHE A 1 104 ? -9.391 -16.701 19.791 1.00 90.50 104 PHE A CA 1
ATOM 864 C C . PHE A 1 104 ? -8.931 -17.563 20.967 1.00 90.50 104 PHE A C 1
ATOM 866 O O . PHE A 1 104 ? -8.613 -18.749 20.823 1.00 90.50 104 PHE A O 1
ATOM 873 N N . MET A 1 105 ? -8.951 -16.975 22.161 1.00 93.56 105 MET A N 1
ATOM 874 C CA . MET A 1 105 ? -8.669 -17.649 23.421 1.00 93.56 105 MET A CA 1
ATOM 875 C C . MET A 1 105 ? -9.881 -17.600 24.341 1.00 93.56 105 MET A C 1
ATOM 877 O O . MET A 1 105 ? -10.556 -16.579 24.454 1.00 93.56 105 MET A O 1
ATOM 881 N N . VAL A 1 106 ? -10.140 -18.701 25.046 1.00 95.06 106 VAL A N 1
ATOM 882 C CA . VAL A 1 106 ? -11.276 -18.813 25.970 1.00 95.06 106 VAL A CA 1
ATOM 883 C C . VAL A 1 106 ? -10.813 -19.334 27.319 1.00 95.06 106 VAL A C 1
ATOM 885 O O . VAL A 1 106 ? -9.974 -20.234 27.378 1.00 95.06 106 VAL A O 1
ATOM 888 N N . LEU A 1 107 ? -11.365 -18.782 28.398 1.00 95.31 107 LEU A N 1
ATOM 889 C CA . LEU A 1 107 ? -11.116 -19.228 29.765 1.00 95.31 107 LEU A CA 1
ATOM 890 C C . LEU A 1 107 ? -11.614 -20.669 29.943 1.00 95.31 107 LEU A C 1
ATOM 892 O O . LEU A 1 107 ? -12.813 -20.936 29.858 1.00 95.31 107 LEU A O 1
ATOM 896 N N . LYS A 1 108 ? -10.686 -21.605 30.157 1.00 94.62 108 LYS A N 1
ATOM 897 C CA . LYS A 1 108 ? -10.976 -23.046 30.287 1.00 94.62 108 LYS A CA 1
ATOM 898 C C . LYS A 1 108 ? -10.332 -23.686 31.508 1.00 94.62 108 LYS A C 1
ATOM 900 O O . LYS A 1 108 ? -10.793 -24.734 31.952 1.00 94.62 108 LYS A O 1
ATOM 905 N N . GLU A 1 109 ? -9.265 -23.089 32.017 1.00 96.12 109 GLU A N 1
ATOM 906 C CA . GLU A 1 109 ? -8.471 -23.631 33.110 1.00 96.12 109 GLU A CA 1
ATOM 907 C C . GLU A 1 109 ? -8.440 -22.676 34.302 1.00 96.12 109 GLU A C 1
ATOM 909 O O . GLU A 1 109 ? -8.937 -21.550 34.244 1.00 96.12 109 GLU A O 1
ATOM 914 N N . GLU A 1 110 ? -7.881 -23.155 35.410 1.00 94.94 110 GLU A N 1
ATOM 915 C CA . GLU A 1 110 ? -7.723 -22.349 36.612 1.00 94.94 110 GLU A CA 1
ATOM 916 C C . GLU A 1 110 ? -6.666 -21.259 36.420 1.00 94.94 110 GLU A C 1
ATOM 918 O O . GLU A 1 110 ? -5.660 -21.430 35.728 1.00 94.94 110 GLU A O 1
ATOM 923 N N . ASN A 1 111 ? -6.904 -20.130 37.079 1.00 96.88 111 ASN A N 1
ATOM 924 C CA . ASN A 1 111 ? -6.003 -18.992 37.064 1.00 96.88 111 ASN A CA 1
ATOM 925 C C . ASN A 1 111 ? -4.794 -19.253 37.979 1.00 96.88 111 ASN A C 1
ATOM 927 O O . ASN A 1 111 ? -4.955 -19.563 39.160 1.00 96.88 111 ASN A O 1
ATOM 931 N N . THR A 1 112 ? -3.587 -19.091 37.436 1.00 97.56 112 THR A N 1
ATOM 932 C CA . THR A 1 112 ? -2.306 -19.289 38.139 1.00 97.56 112 THR A CA 1
ATOM 933 C C . THR A 1 112 ? -1.566 -17.982 38.433 1.00 97.56 112 THR A C 1
ATOM 935 O O . THR A 1 112 ? -0.514 -17.997 39.074 1.00 97.56 112 THR A O 1
ATOM 938 N N . ILE A 1 113 ? -2.104 -16.837 37.998 1.00 97.62 113 ILE A N 1
ATOM 939 C CA . ILE A 1 113 ? -1.501 -15.527 38.240 1.00 97.62 113 ILE A CA 1
ATOM 940 C C . ILE A 1 113 ? -1.473 -15.228 39.740 1.00 97.62 113 ILE A C 1
ATOM 942 O O . ILE A 1 113 ? -2.496 -15.259 40.422 1.00 97.62 113 ILE A O 1
ATOM 946 N N . VAL A 1 114 ? -0.296 -14.825 40.221 1.00 96.69 114 VAL A N 1
ATOM 947 C CA . VAL A 1 114 ? -0.123 -14.202 41.534 1.00 96.69 114 VAL A CA 1
ATOM 948 C C . VAL A 1 114 ? -0.129 -12.679 41.346 1.00 96.69 114 VAL A C 1
ATOM 950 O O . VAL A 1 114 ? 0.759 -12.160 40.660 1.00 96.69 114 VAL A O 1
ATOM 953 N N . PRO A 1 115 ? -1.121 -11.946 41.887 1.00 96.38 115 PRO A N 1
ATOM 954 C CA . PRO A 1 115 ? -1.185 -10.494 41.749 1.00 96.38 115 PRO A CA 1
ATOM 955 C C . PRO A 1 115 ? -0.050 -9.812 42.525 1.00 96.38 115 PRO A C 1
ATOM 957 O O . PRO A 1 115 ? 0.390 -10.291 43.568 1.00 96.38 115 PRO A O 1
ATOM 960 N N . ASN A 1 116 ? 0.414 -8.663 42.032 1.00 96.88 116 ASN A N 1
ATOM 961 C CA . ASN A 1 116 ? 1.389 -7.847 42.757 1.00 96.88 116 ASN A CA 1
ATOM 962 C C . ASN A 1 116 ? 0.710 -7.118 43.930 1.00 96.88 116 ASN A C 1
ATOM 964 O O . ASN A 1 116 ? -0.100 -6.223 43.704 1.00 96.88 116 ASN A O 1
ATOM 968 N N . GLU A 1 117 ? 1.091 -7.456 45.164 1.00 96.00 117 GLU A N 1
ATOM 969 C CA . GLU A 1 117 ? 0.522 -6.909 46.408 1.00 96.00 117 GLU A CA 1
ATOM 970 C C . GLU A 1 117 ? 0.701 -5.392 46.579 1.00 96.00 117 GLU A C 1
ATOM 972 O O . GLU A 1 117 ? -0.023 -4.768 47.351 1.00 96.00 117 GLU A O 1
ATOM 977 N N . LYS A 1 118 ? 1.648 -4.776 45.859 1.00 96.75 118 LYS A N 1
ATOM 978 C CA . LYS A 1 118 ? 1.842 -3.316 45.872 1.00 96.75 118 LYS A CA 1
ATOM 979 C C . LYS A 1 118 ? 0.820 -2.566 45.018 1.00 96.75 118 LYS A C 1
ATOM 981 O O . LYS A 1 118 ? 0.756 -1.341 45.091 1.00 96.75 118 LYS A O 1
ATOM 986 N N . LEU A 1 119 ? 0.081 -3.276 44.167 1.00 97.94 119 LEU A N 1
ATOM 987 C CA . LEU A 1 119 ? -0.899 -2.695 43.262 1.00 97.94 119 LEU A CA 1
ATOM 988 C C . LEU A 1 119 ? -2.302 -2.844 43.838 1.00 97.94 119 LEU A C 1
ATOM 990 O O . LEU A 1 119 ? -2.681 -3.906 44.328 1.00 97.94 119 LEU A O 1
ATOM 994 N N . VAL A 1 120 ? -3.098 -1.788 43.714 1.00 97.50 120 VAL A N 1
ATOM 995 C CA . VAL A 1 120 ? -4.506 -1.795 44.117 1.00 97.50 120 VAL A CA 1
ATOM 996 C C . VAL A 1 120 ? -5.364 -1.788 42.863 1.00 97.50 120 VAL A C 1
ATOM 998 O O . VAL A 1 120 ? -5.213 -0.905 42.027 1.00 97.50 120 VAL A O 1
ATOM 1001 N N . VAL A 1 121 ? -6.280 -2.747 42.726 1.00 97.50 121 VAL A N 1
ATOM 1002 C CA . VAL A 1 121 ? -7.249 -2.771 41.622 1.00 97.50 121 VAL A CA 1
ATOM 1003 C C . VAL A 1 121 ? -8.629 -2.402 42.140 1.00 97.50 121 VAL A C 1
ATOM 1005 O O . VAL A 1 121 ? -9.120 -3.001 43.097 1.00 97.50 121 VAL A O 1
ATOM 1008 N N . LYS A 1 122 ? -9.266 -1.423 41.496 1.00 95.75 122 LYS A N 1
ATOM 1009 C CA . LYS A 1 122 ? -10.623 -0.973 41.822 1.00 95.75 122 LYS A CA 1
ATOM 1010 C C . LYS A 1 122 ? -11.514 -1.154 40.596 1.00 95.75 122 LYS A C 1
ATOM 1012 O O . LYS A 1 122 ? -11.150 -0.724 39.505 1.00 95.75 122 LYS A O 1
ATOM 1017 N N . LYS A 1 123 ? -12.681 -1.780 40.776 1.00 94.19 123 LYS A N 1
ATOM 1018 C CA . LYS A 1 123 ? -13.762 -1.742 39.780 1.00 94.19 123 LYS A CA 1
ATOM 1019 C C . LYS A 1 123 ? -14.411 -0.354 39.830 1.00 94.19 123 LYS A C 1
ATOM 1021 O O . LYS A 1 123 ? -14.680 0.138 40.925 1.00 94.19 123 LYS A O 1
ATOM 1026 N N . THR A 1 124 ? -14.688 0.246 38.677 1.00 89.06 124 THR A N 1
ATOM 1027 C CA . THR A 1 124 ? -15.439 1.503 38.568 1.00 89.06 124 THR A CA 1
ATOM 1028 C C . THR A 1 124 ? -16.539 1.400 37.515 1.00 89.06 124 THR A C 1
ATOM 1030 O O . THR A 1 124 ? -16.432 0.657 36.543 1.00 89.06 124 THR A O 1
ATOM 1033 N N . GLU A 1 125 ? -17.607 2.159 37.738 1.00 82.56 125 GLU A N 1
ATOM 1034 C CA . GLU A 1 125 ? -18.765 2.298 36.842 1.00 82.56 125 GLU A CA 1
ATOM 1035 C C . GLU A 1 125 ? -18.924 3.756 36.377 1.00 82.56 125 GLU A C 1
ATOM 1037 O O . GLU A 1 125 ? -19.884 4.108 35.701 1.00 82.56 125 GLU A O 1
ATOM 1042 N N . LYS A 1 126 ? -17.992 4.634 36.774 1.00 86.44 126 LYS A N 1
ATOM 1043 C CA . LYS A 1 126 ? -17.987 6.054 36.426 1.00 86.44 126 LYS A CA 1
ATOM 1044 C C . LYS A 1 126 ? -16.620 6.463 35.909 1.00 86.44 126 LYS A C 1
ATOM 1046 O O . LYS A 1 126 ? -15.595 6.000 36.414 1.00 86.44 126 LYS A O 1
ATOM 1051 N N . TRP A 1 127 ? -16.639 7.355 34.926 1.00 92.75 127 TRP A N 1
ATOM 1052 C CA . TRP A 1 127 ? -15.437 7.991 34.415 1.00 92.75 127 TRP A CA 1
ATOM 1053 C C . TRP A 1 127 ? -14.814 8.927 35.460 1.00 92.75 127 TRP A C 1
ATOM 1055 O O . TRP A 1 127 ? -15.529 9.616 36.190 1.00 92.75 127 TRP A O 1
ATOM 1065 N N . ASP A 1 128 ? -13.484 8.953 35.491 1.00 91.44 128 ASP A N 1
ATOM 1066 C CA . ASP A 1 128 ? -12.660 9.838 36.311 1.00 91.44 128 ASP A CA 1
ATOM 1067 C C . ASP A 1 128 ? -11.572 10.444 35.411 1.00 91.44 128 ASP A C 1
ATOM 1069 O O . ASP A 1 128 ? -10.859 9.720 34.714 1.00 91.44 128 ASP A O 1
ATOM 1073 N N . ASP A 1 129 ? -11.437 11.771 35.405 1.00 94.75 129 ASP A N 1
ATOM 1074 C CA . ASP A 1 129 ? -10.484 12.465 34.531 1.00 94.75 129 ASP A CA 1
ATOM 1075 C C . ASP A 1 129 ? -9.018 12.159 34.865 1.00 94.75 129 ASP A C 1
ATOM 1077 O O . ASP A 1 129 ? -8.148 12.318 34.009 1.00 94.75 129 ASP A O 1
ATOM 1081 N N . SER A 1 130 ? -8.721 11.639 36.060 1.00 93.25 130 SER A N 1
ATOM 1082 C CA . SER A 1 130 ? -7.383 11.134 36.389 1.00 93.25 130 SER A CA 1
ATOM 1083 C C . SER A 1 130 ? -6.942 9.969 35.491 1.00 93.25 130 SER A C 1
ATOM 1085 O O . SER A 1 130 ? -5.740 9.740 35.339 1.00 93.25 130 SER A O 1
ATOM 1087 N N . LEU A 1 131 ? -7.882 9.268 34.842 1.00 94.81 131 LEU A N 1
ATOM 1088 C CA . LEU A 1 131 ? -7.584 8.175 33.914 1.00 94.81 131 LEU A CA 1
ATOM 1089 C C . LEU A 1 131 ? -6.982 8.664 32.594 1.00 94.81 131 LEU A C 1
ATOM 1091 O O . LEU A 1 131 ? -6.247 7.906 31.966 1.00 94.81 131 LEU A O 1
ATOM 1095 N N . VAL A 1 132 ? -7.227 9.921 32.196 1.00 95.19 132 VAL A N 1
ATOM 1096 C CA . VAL A 1 132 ? -6.711 10.516 30.944 1.00 95.19 132 VAL A CA 1
ATOM 1097 C C . VAL A 1 132 ? -5.197 10.338 30.827 1.00 95.19 132 VAL A C 1
ATOM 1099 O O . VAL A 1 132 ? -4.684 10.021 29.755 1.00 95.19 132 VAL A O 1
ATOM 1102 N N . GLN A 1 133 ? -4.482 10.473 31.945 1.00 93.88 133 GLN A N 1
ATOM 1103 C CA . GLN A 1 133 ? -3.029 10.357 31.977 1.00 93.88 133 GLN A CA 1
ATOM 1104 C C . GLN A 1 133 ? -2.530 8.975 31.519 1.00 93.88 133 GLN A C 1
ATOM 1106 O O . GLN A 1 133 ? -1.462 8.901 30.916 1.00 93.88 133 GLN A O 1
ATOM 1111 N N . ILE A 1 134 ? -3.296 7.894 31.738 1.00 95.25 134 ILE A N 1
ATOM 1112 C CA . ILE A 1 134 ? -2.930 6.544 31.273 1.00 95.25 134 ILE A CA 1
ATOM 1113 C C . ILE A 1 134 ? -2.806 6.527 29.745 1.00 95.25 134 ILE A C 1
ATOM 1115 O O . ILE A 1 134 ? -1.814 6.027 29.223 1.00 95.25 134 ILE A O 1
ATOM 1119 N N . PHE A 1 135 ? -3.790 7.099 29.047 1.00 93.56 135 PHE A N 1
ATOM 1120 C CA . PHE A 1 135 ? -3.860 7.132 27.584 1.00 93.56 135 PHE A CA 1
ATOM 1121 C C . PHE A 1 135 ? -2.774 8.022 26.984 1.00 93.56 135 PHE A C 1
ATOM 1123 O O . PHE A 1 135 ? -2.130 7.645 26.010 1.00 93.56 135 PHE A O 1
ATOM 1130 N N . LEU A 1 136 ? -2.515 9.181 27.599 1.00 92.19 136 LEU A N 1
ATOM 1131 C CA . LEU A 1 136 ? -1.436 10.072 27.169 1.00 92.19 136 LEU A CA 1
ATOM 1132 C C . LEU A 1 136 ? -0.060 9.412 27.331 1.00 92.19 136 LEU A C 1
ATOM 1134 O O . LEU A 1 136 ? 0.760 9.478 26.422 1.00 92.19 136 LEU A O 1
ATOM 1138 N N . GLU A 1 137 ? 0.186 8.731 28.456 1.00 93.06 137 GLU A N 1
ATOM 1139 C CA . GLU A 1 137 ? 1.425 7.971 28.686 1.00 93.06 137 GLU A CA 1
ATOM 1140 C C . GLU A 1 137 ? 1.518 6.693 27.832 1.00 93.06 137 GLU A C 1
ATOM 1142 O O . GLU A 1 137 ? 2.600 6.108 27.723 1.00 93.06 137 GLU A O 1
ATOM 1147 N N . ALA A 1 138 ? 0.404 6.233 27.260 1.00 89.19 138 ALA A N 1
ATOM 1148 C CA . ALA A 1 138 ? 0.354 5.142 26.293 1.00 89.19 138 ALA A CA 1
ATOM 1149 C C . ALA A 1 138 ? 0.488 5.615 24.834 1.00 89.19 138 ALA A C 1
ATOM 1151 O O . ALA A 1 138 ? 0.826 4.794 23.988 1.00 89.19 138 ALA A O 1
ATOM 1152 N N . GLU A 1 139 ? 0.332 6.919 24.572 1.00 90.19 139 GLU A N 1
ATOM 1153 C CA . GLU A 1 139 ? 0.242 7.534 23.235 1.00 90.19 139 GLU A CA 1
ATOM 1154 C C . GLU A 1 139 ? -1.016 7.124 22.442 1.00 90.19 139 GLU A C 1
ATOM 1156 O O . GLU A 1 139 ? -0.989 7.065 21.218 1.00 90.19 139 GLU A O 1
ATOM 1161 N N . GLU A 1 140 ? -2.138 6.905 23.138 1.00 87.69 140 GLU A N 1
ATOM 1162 C CA . GLU A 1 140 ? -3.424 6.482 22.550 1.00 87.69 140 GLU A CA 1
ATOM 1163 C C . GLU A 1 140 ? -4.593 7.415 22.953 1.00 87.69 140 GLU A C 1
ATOM 1165 O O . GLU A 1 140 ? -5.592 6.976 23.530 1.00 87.69 140 GLU A O 1
ATOM 1170 N N . PRO A 1 141 ? -4.507 8.740 22.710 1.00 86.94 141 PRO A N 1
ATOM 1171 C CA . PRO A 1 141 ? -5.516 9.699 23.176 1.00 86.94 141 PRO A CA 1
ATOM 1172 C C . PRO A 1 141 ? -6.912 9.502 22.560 1.00 86.94 141 PRO A C 1
ATOM 1174 O O . PRO A 1 141 ? -7.899 9.937 23.151 1.00 86.94 141 PRO A O 1
ATOM 1177 N N . TRP A 1 142 ? -7.017 8.855 21.396 1.00 82.75 142 TRP A N 1
ATOM 1178 C CA . TRP A 1 142 ? -8.295 8.595 20.720 1.00 82.75 142 TRP A CA 1
ATOM 1179 C C . TRP A 1 142 ? -9.188 7.594 21.472 1.00 82.75 142 TRP A C 1
ATOM 1181 O O . TRP A 1 142 ? -10.410 7.653 21.337 1.00 82.75 142 TRP A O 1
ATOM 1191 N N . GLU A 1 143 ? -8.604 6.722 22.300 1.00 87.50 143 GLU A N 1
ATOM 1192 C CA . GLU A 1 143 ? -9.329 5.681 23.045 1.00 87.50 143 GLU A CA 1
ATOM 1193 C C . GLU A 1 143 ? -10.064 6.242 24.279 1.00 87.50 143 GLU A C 1
ATOM 1195 O O . GLU A 1 143 ? -10.974 5.614 24.821 1.00 87.50 143 GLU A O 1
ATOM 1200 N N . ILE A 1 144 ? -9.741 7.471 24.706 1.00 89.94 144 ILE A N 1
ATOM 1201 C CA . ILE A 1 144 ? -10.390 8.136 25.849 1.00 89.94 144 ILE A CA 1
ATOM 1202 C C . ILE A 1 144 ? -11.907 8.212 25.645 1.00 89.94 144 ILE A C 1
ATOM 1204 O O . ILE A 1 144 ? -12.681 7.833 26.526 1.00 89.94 144 ILE A O 1
ATOM 1208 N N . GLU A 1 145 ? -12.341 8.707 24.485 1.00 88.94 145 GLU A N 1
ATOM 1209 C CA . GLU A 1 145 ? -13.767 8.887 24.197 1.00 88.94 145 GLU A CA 1
ATOM 1210 C C . GLU A 1 145 ? -14.473 7.546 23.948 1.00 88.94 145 GLU A C 1
ATOM 1212 O O . GLU A 1 145 ? -15.647 7.400 24.294 1.00 88.94 145 GLU A O 1
ATOM 1217 N N . VAL A 1 146 ? -13.747 6.539 23.446 1.00 89.00 146 VAL A N 1
ATOM 1218 C CA . VAL A 1 146 ? -14.240 5.161 23.292 1.00 89.00 146 VAL A CA 1
ATOM 1219 C C . VAL A 1 146 ? -14.570 4.563 24.659 1.00 89.00 146 VAL A C 1
ATOM 1221 O O . VAL A 1 146 ? -15.704 4.143 24.890 1.00 89.00 146 VAL A O 1
ATOM 1224 N N . VAL A 1 147 ? -13.630 4.602 25.609 1.00 91.00 147 VAL A N 1
ATOM 1225 C CA . VAL A 1 147 ? -13.831 4.042 26.957 1.00 91.00 147 VAL A CA 1
ATOM 1226 C C . VAL A 1 147 ? -14.888 4.821 27.738 1.00 91.00 147 VAL A C 1
ATOM 1228 O O . VAL A 1 147 ? -15.737 4.209 28.392 1.00 91.00 147 VAL A O 1
ATOM 1231 N N . LYS A 1 148 ? -14.896 6.159 27.651 1.00 91.19 148 LYS A N 1
ATOM 1232 C CA . LYS A 1 148 ? -15.954 6.991 28.254 1.00 91.19 148 LYS A CA 1
ATOM 1233 C C . LYS A 1 148 ? -17.337 6.560 27.788 1.00 91.19 148 LYS A C 1
ATOM 1235 O O . LYS A 1 148 ? -18.234 6.387 28.612 1.00 91.19 148 LYS A O 1
ATOM 1240 N N . ARG A 1 149 ? -17.507 6.377 26.478 1.00 90.44 149 ARG A N 1
ATOM 1241 C CA . ARG A 1 149 ? -18.789 5.991 25.893 1.00 90.44 149 ARG A CA 1
ATOM 1242 C C . ARG A 1 149 ? -19.140 4.538 26.213 1.00 90.44 149 ARG A C 1
ATOM 1244 O O . ARG A 1 149 ? -20.287 4.269 26.562 1.00 90.44 149 ARG A O 1
ATOM 1251 N N . ALA A 1 150 ? -18.156 3.638 26.216 1.00 90.75 150 ALA A N 1
ATOM 1252 C CA . ALA A 1 150 ? -18.328 2.251 26.643 1.00 90.75 150 ALA A CA 1
ATOM 1253 C C . ALA A 1 150 ? -18.844 2.149 28.086 1.00 90.75 150 ALA A C 1
ATOM 1255 O O . ALA A 1 150 ? -19.738 1.349 28.352 1.00 90.75 150 ALA A O 1
ATOM 1256 N N . LEU A 1 151 ? -18.346 2.980 29.008 1.00 91.88 151 LEU A N 1
ATOM 1257 C CA . LEU A 1 151 ? -18.811 3.036 30.401 1.00 91.88 151 LEU A CA 1
ATOM 1258 C C . LEU A 1 151 ? -20.264 3.504 30.558 1.00 91.88 151 LEU A C 1
ATOM 1260 O O . LEU A 1 151 ? -20.876 3.238 31.589 1.00 91.88 151 LEU A O 1
ATOM 1264 N N . CYS A 1 152 ? -20.838 4.189 29.565 1.00 90.12 152 CYS A N 1
ATOM 1265 C CA . CYS A 1 152 ? -22.264 4.517 29.580 1.00 90.12 152 CYS A CA 1
ATOM 1266 C C . CYS A 1 152 ? -23.150 3.281 29.353 1.00 90.12 152 CYS A C 1
ATOM 1268 O O . CYS A 1 152 ? -24.345 3.322 29.652 1.00 90.12 152 CYS A O 1
ATOM 1270 N N . ASN A 1 153 ? -22.589 2.184 28.837 1.00 89.50 153 ASN A N 1
ATOM 1271 C CA . ASN A 1 153 ? -23.289 0.918 28.701 1.00 89.50 153 ASN A CA 1
ATOM 1272 C C . ASN A 1 153 ? -23.261 0.149 30.033 1.00 89.50 153 ASN A C 1
ATOM 1274 O O . ASN A 1 153 ? -22.200 -0.187 30.551 1.00 89.50 153 ASN A O 1
ATOM 1278 N N . GLN A 1 154 ? -24.443 -0.188 30.555 1.00 89.88 154 GLN A N 1
ATOM 1279 C CA . GLN A 1 154 ? -24.618 -0.927 31.814 1.00 89.88 154 GLN A CA 1
ATOM 1280 C C . GLN A 1 154 ? -23.966 -2.323 31.834 1.00 89.88 154 GLN A C 1
ATOM 1282 O O . GLN A 1 154 ? -23.747 -2.882 32.906 1.00 89.88 154 GLN A O 1
ATOM 1287 N N . ASN A 1 155 ? -23.672 -2.889 30.662 1.00 91.75 155 ASN A N 1
ATOM 1288 C CA . ASN A 1 155 ? -23.016 -4.185 30.524 1.00 91.75 155 ASN A CA 1
ATOM 1289 C C . ASN A 1 155 ? -21.486 -4.075 30.443 1.00 91.75 155 ASN A C 1
ATOM 1291 O O . ASN A 1 155 ? -20.809 -5.104 30.365 1.00 91.75 155 ASN A O 1
ATOM 1295 N N . THR A 1 156 ? -20.937 -2.859 30.439 1.00 92.69 156 THR A N 1
ATOM 1296 C CA . THR A 1 156 ? -19.495 -2.633 30.474 1.00 92.69 156 THR A CA 1
ATOM 1297 C C . THR A 1 156 ? -19.005 -2.619 31.914 1.00 92.69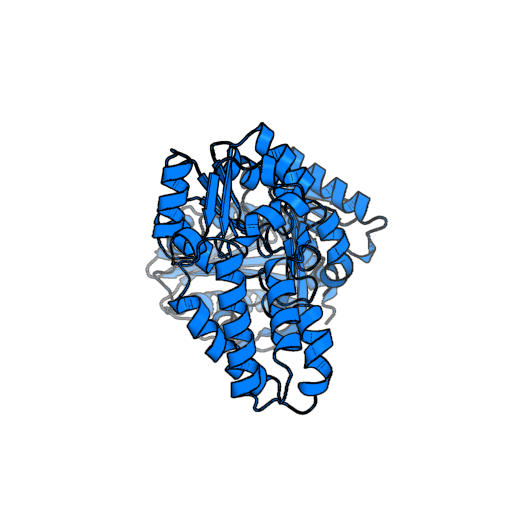 156 THR A C 1
ATOM 1299 O O . THR A 1 156 ? -19.568 -1.943 32.775 1.00 92.69 156 THR A O 1
ATOM 1302 N N . VAL A 1 157 ? -17.913 -3.328 32.184 1.00 92.50 157 VAL A N 1
ATOM 1303 C CA . VAL A 1 157 ? -17.252 -3.316 33.494 1.00 92.50 157 VAL A CA 1
ATOM 1304 C C . VAL A 1 157 ? -15.806 -2.889 33.318 1.00 92.50 157 VAL A C 1
ATOM 1306 O O . VAL A 1 157 ? -15.114 -3.466 32.492 1.00 92.50 157 VAL A O 1
ATOM 1309 N N . LEU A 1 158 ? -15.343 -1.903 34.092 1.00 94.81 158 LEU A N 1
ATOM 1310 C CA . LEU A 1 158 ? -13.974 -1.380 34.043 1.00 94.81 158 LEU A CA 1
ATOM 1311 C C . LEU A 1 158 ? -13.262 -1.603 35.381 1.00 94.81 158 LEU A C 1
ATOM 1313 O O . LEU A 1 158 ? -13.808 -1.334 36.453 1.00 94.81 158 LEU A O 1
ATOM 1317 N N . TRP A 1 159 ? -12.008 -2.030 35.311 1.00 96.50 159 TRP A N 1
ATOM 1318 C CA . TRP A 1 159 ? -11.070 -2.098 36.422 1.00 96.50 159 TRP A CA 1
ATOM 1319 C C . TRP A 1 159 ? -9.891 -1.178 36.158 1.00 96.50 159 TRP A C 1
ATOM 1321 O O . TRP A 1 159 ? -9.316 -1.197 35.075 1.00 96.50 159 TRP A O 1
ATOM 1331 N N . VAL A 1 160 ? -9.493 -0.424 37.175 1.00 97.31 160 VAL A N 1
ATOM 1332 C CA . VAL A 1 160 ? -8.326 0.459 37.139 1.00 97.31 160 VAL A CA 1
ATOM 1333 C C . VAL A 1 160 ? -7.315 -0.039 38.158 1.00 97.31 160 VAL A C 1
ATOM 1335 O O . VAL A 1 160 ? -7.679 -0.384 39.287 1.00 97.31 160 VAL A O 1
ATOM 1338 N N . VAL A 1 161 ? -6.046 -0.086 37.761 1.00 97.50 161 VAL A N 1
ATOM 1339 C CA . VAL A 1 161 ? -4.934 -0.455 38.638 1.00 97.50 161 VAL A CA 1
ATOM 1340 C C . VAL A 1 161 ? -4.142 0.780 39.045 1.00 97.50 161 VAL A C 1
ATOM 1342 O O . VAL A 1 161 ? -3.801 1.628 38.219 1.00 97.50 161 VAL A O 1
ATOM 1345 N N . TYR A 1 162 ? -3.850 0.855 40.339 1.00 97.38 162 TYR A N 1
ATOM 1346 C CA . TYR A 1 162 ? -3.179 1.968 40.988 1.00 97.38 162 TYR A CA 1
ATOM 1347 C C . TYR A 1 162 ? -1.850 1.518 41.591 1.00 97.38 162 TYR A C 1
ATOM 1349 O O . TYR A 1 162 ? -1.762 0.441 42.190 1.00 97.38 162 TYR A O 1
ATOM 1357 N N . LEU A 1 163 ? -0.841 2.378 41.478 1.00 96.62 163 LEU A N 1
ATOM 1358 C CA . LEU A 1 163 ? 0.427 2.293 42.196 1.00 96.62 163 LEU A CA 1
ATOM 1359 C C . LEU A 1 163 ? 0.596 3.595 42.980 1.00 96.62 163 LEU A C 1
ATOM 1361 O O . LEU A 1 163 ? 0.591 4.665 42.380 1.00 96.62 163 LEU A O 1
ATOM 1365 N N . GLU A 1 164 ? 0.705 3.504 44.309 1.00 94.06 164 GLU A N 1
ATOM 1366 C CA . GLU A 1 164 ? 0.819 4.680 45.194 1.00 94.06 164 GLU A CA 1
ATOM 1367 C C . GLU A 1 164 ? -0.288 5.731 44.935 1.00 94.06 164 GLU A C 1
ATOM 1369 O O . GLU A 1 164 ? -0.023 6.921 44.806 1.00 94.06 164 GLU A O 1
ATOM 1374 N N . GLU A 1 165 ? -1.543 5.275 44.813 1.00 92.12 165 GLU A N 1
ATOM 1375 C CA . GLU A 1 165 ? -2.739 6.076 44.467 1.00 92.12 165 GLU A CA 1
AT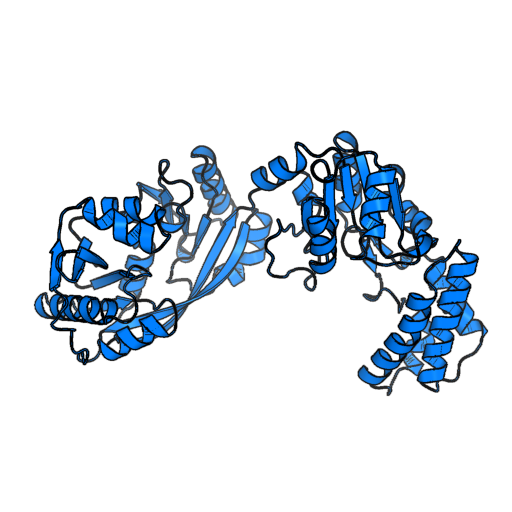OM 1376 C C . GLU A 1 165 ? -2.759 6.700 43.055 1.00 92.12 165 GLU A C 1
ATOM 1378 O O . GLU A 1 165 ? -3.787 7.247 42.654 1.00 92.12 165 GLU A O 1
ATOM 1383 N N . LYS A 1 166 ? -1.699 6.569 42.244 1.00 94.31 166 LYS A N 1
ATOM 1384 C CA . LYS A 1 166 ? -1.714 6.994 40.835 1.00 94.31 166 LYS A CA 1
ATOM 1385 C C . LYS A 1 166 ? -2.334 5.898 39.953 1.00 94.31 166 LYS A C 1
ATOM 1387 O O . LYS A 1 166 ? -1.880 4.754 40.036 1.00 94.31 166 LYS A O 1
ATOM 1392 N N . PRO A 1 167 ? -3.329 6.197 39.094 1.00 96.50 167 PRO A N 1
ATOM 1393 C CA . PRO A 1 167 ? -3.826 5.240 38.108 1.00 96.50 167 PRO A CA 1
ATOM 1394 C C . PRO A 1 167 ? -2.757 5.010 37.029 1.00 96.50 167 PRO A C 1
ATOM 1396 O O . PRO A 1 167 ? -2.241 5.963 36.447 1.00 96.50 167 PRO A O 1
ATOM 1399 N N . ILE A 1 168 ? -2.396 3.749 36.779 1.00 96.94 168 ILE A N 1
ATOM 1400 C CA . ILE A 1 168 ? -1.300 3.391 35.854 1.00 96.94 168 ILE A CA 1
ATOM 1401 C C . ILE A 1 168 ? -1.739 2.491 34.693 1.00 96.94 168 ILE A C 1
ATOM 1403 O O . ILE A 1 168 ? -0.966 2.282 33.754 1.00 96.94 168 ILE A O 1
ATOM 1407 N N . GLY A 1 169 ? -2.960 1.959 34.750 1.00 96.19 169 GLY A N 1
ATOM 1408 C CA . GLY A 1 169 ? -3.538 1.114 33.712 1.00 96.19 169 GLY A CA 1
ATOM 1409 C C . GLY A 1 169 ? -4.990 0.737 33.995 1.00 96.19 169 GLY A C 1
ATOM 1410 O O . GLY A 1 169 ? -5.505 0.994 35.088 1.00 96.19 169 GLY A O 1
ATOM 1411 N N . PHE A 1 170 ? -5.638 0.099 33.027 1.00 95.94 170 PHE A N 1
ATOM 1412 C CA . PHE A 1 170 ? -7.005 -0.395 33.151 1.00 95.94 170 PHE A CA 1
ATOM 1413 C C . PHE A 1 170 ? -7.261 -1.638 32.284 1.00 95.94 170 PHE A C 1
ATOM 1415 O O . PHE A 1 170 ? -6.466 -1.991 31.416 1.00 95.94 170 PHE A O 1
ATOM 1422 N N . LEU A 1 171 ? -8.380 -2.304 32.555 1.00 94.44 171 LEU A N 1
ATOM 1423 C CA . LEU A 1 171 ? -8.977 -3.374 31.753 1.00 94.44 171 LEU A CA 1
ATOM 1424 C C . LEU A 1 171 ? -10.487 -3.188 31.812 1.00 94.44 171 LEU A C 1
ATOM 1426 O O . LEU A 1 171 ? -11.012 -2.947 32.897 1.00 94.44 171 LEU A O 1
ATOM 1430 N N . TYR A 1 172 ? -11.195 -3.338 30.698 1.00 93.50 172 TYR A N 1
ATOM 1431 C CA . TYR A 1 172 ? -12.652 -3.434 30.699 1.00 93.50 172 TYR A CA 1
ATOM 1432 C C . TYR A 1 172 ? -13.187 -4.718 30.055 1.00 93.50 172 TYR A C 1
ATOM 1434 O O . TYR A 1 172 ? -12.469 -5.583 29.568 1.00 93.50 172 TYR A O 1
ATOM 1442 N N . CYS A 1 173 ? -14.486 -4.933 30.123 1.00 93.56 173 CYS A N 1
ATOM 1443 C CA . CYS A 1 173 ? -15.130 -5.997 29.374 1.00 93.56 173 CYS A CA 1
ATOM 1444 C C . CYS A 1 173 ? -16.555 -5.604 29.028 1.00 93.56 173 CYS A C 1
ATOM 1446 O O . CYS A 1 173 ? -17.132 -4.736 29.683 1.00 93.56 173 CYS A O 1
ATOM 1448 N N . LEU A 1 174 ? -17.109 -6.260 28.012 1.00 93.44 174 LEU A N 1
ATOM 1449 C CA . LEU A 1 174 ? -18.523 -6.192 27.677 1.00 93.44 174 LEU A CA 1
ATOM 1450 C C . LEU A 1 174 ? -19.184 -7.532 27.989 1.00 93.44 174 LEU A C 1
ATOM 1452 O O . LEU A 1 174 ? -18.698 -8.593 27.586 1.00 93.44 174 LEU A O 1
ATOM 1456 N N . MET A 1 175 ? -20.311 -7.466 28.686 1.00 92.19 175 MET A N 1
ATOM 1457 C CA . MET A 1 175 ? -21.129 -8.624 29.017 1.00 92.19 175 MET A CA 1
ATOM 1458 C C . MET A 1 175 ? -22.344 -8.744 28.094 1.00 92.19 175 MET A C 1
ATOM 1460 O O . MET A 1 175 ? -23.004 -7.755 27.774 1.00 92.19 175 MET A O 1
ATOM 1464 N N . ASP A 1 176 ? -22.691 -9.977 27.741 1.00 90.88 176 ASP A N 1
ATOM 1465 C CA . ASP A 1 176 ? -23.975 -10.323 27.136 1.00 90.88 176 ASP A CA 1
ATOM 1466 C C . ASP A 1 176 ? -24.474 -11.653 27.715 1.00 90.88 176 ASP A C 1
ATOM 1468 O O . ASP A 1 176 ? -23.996 -12.739 27.375 1.00 90.88 176 ASP A O 1
ATOM 1472 N N . GLY A 1 177 ? -25.400 -11.560 28.672 1.00 89.75 177 GLY A N 1
ATOM 1473 C CA . GLY A 1 177 ? -25.893 -12.711 29.423 1.00 89.75 177 GLY A CA 1
ATOM 1474 C C . GLY A 1 177 ? -24.776 -13.438 30.179 1.00 89.75 177 GLY A C 1
ATOM 1475 O O . GLY A 1 177 ? -24.205 -12.904 31.126 1.00 89.75 177 GLY A O 1
ATOM 1476 N N . ASP A 1 178 ? -24.492 -14.678 29.776 1.00 89.75 178 ASP A N 1
ATOM 1477 C CA . ASP A 1 178 ? -23.466 -15.544 30.367 1.00 89.75 178 ASP A CA 1
ATOM 1478 C C . ASP A 1 178 ? -22.123 -15.510 29.612 1.00 89.75 178 ASP A C 1
ATOM 1480 O O . ASP A 1 178 ? -21.261 -16.365 29.849 1.00 89.75 178 ASP A O 1
ATOM 1484 N N . ILE A 1 179 ? -21.947 -14.540 28.708 1.00 93.62 179 ILE A N 1
ATOM 1485 C CA . ILE A 1 179 ? -20.754 -14.350 27.880 1.00 93.62 179 ILE A CA 1
ATOM 1486 C C . ILE A 1 179 ? -20.088 -13.019 28.229 1.00 93.62 179 ILE A C 1
ATOM 1488 O O . ILE A 1 179 ? -20.752 -12.001 28.407 1.00 93.62 179 ILE A O 1
ATOM 1492 N N . CYS A 1 180 ? -18.762 -13.025 28.304 1.00 94.00 180 CYS A N 1
ATOM 1493 C CA . CYS A 1 180 ? -17.942 -11.849 28.544 1.00 94.00 180 CYS A CA 1
ATOM 1494 C C . CYS A 1 180 ? -16.833 -11.760 27.491 1.00 94.00 180 CYS A C 1
ATOM 1496 O O . CYS A 1 180 ? -16.018 -12.677 27.353 1.00 94.00 180 CYS A O 1
ATOM 1498 N N . ARG A 1 181 ? -16.804 -10.636 26.775 1.00 93.44 181 ARG A N 1
ATOM 1499 C CA . ARG A 1 181 ? -15.717 -10.224 25.881 1.00 93.44 181 ARG A CA 1
ATOM 1500 C C . ARG A 1 181 ? -14.804 -9.287 26.657 1.00 93.44 181 ARG A C 1
ATOM 1502 O O . ARG A 1 181 ? -15.230 -8.189 27.017 1.00 93.44 181 ARG A O 1
ATOM 1509 N N . GLY A 1 182 ? -13.573 -9.688 26.946 1.00 90.56 182 GLY A N 1
ATOM 1510 C CA . GLY A 1 182 ? -12.629 -8.782 27.600 1.00 90.56 182 GLY A CA 1
ATOM 1511 C C . GLY A 1 182 ? -11.971 -7.822 26.600 1.00 90.56 182 GLY A C 1
ATOM 1512 O O . GLY A 1 182 ? -11.598 -8.238 25.507 1.00 90.56 182 GLY A O 1
ATOM 1513 N N . ASN A 1 183 ? -11.834 -6.547 26.973 1.00 82.69 183 ASN A N 1
ATOM 1514 C CA . ASN A 1 183 ? -11.271 -5.477 26.140 1.00 82.69 183 ASN A CA 1
ATOM 1515 C C . ASN A 1 183 ? -10.659 -4.348 26.991 1.00 82.69 183 ASN A C 1
ATOM 1517 O O . ASN A 1 183 ? -10.678 -4.364 28.204 1.00 82.69 183 ASN A O 1
ATOM 1521 N N . TYR A 1 184 ? -10.115 -3.298 26.416 1.00 85.06 184 TYR A N 1
ATOM 1522 C CA . TYR A 1 184 ? -8.687 -3.283 26.151 1.00 85.06 184 TYR A CA 1
ATOM 1523 C C . TYR A 1 184 ? -7.870 -3.260 27.464 1.00 85.06 184 TYR A C 1
ATOM 1525 O O . TYR A 1 184 ? -8.234 -2.558 28.411 1.00 85.06 184 TYR A O 1
ATOM 1533 N N . VAL A 1 185 ? -6.779 -4.037 27.537 1.00 90.31 185 VAL A N 1
ATOM 1534 C CA . VAL A 1 185 ? -5.850 -4.017 28.684 1.00 90.31 185 VAL A CA 1
ATOM 1535 C C . VAL A 1 185 ? -4.734 -3.026 28.389 1.00 90.31 185 VAL A C 1
ATOM 1537 O O . VAL A 1 185 ? -3.784 -3.363 27.688 1.00 90.31 185 VAL A O 1
ATOM 1540 N N . LEU A 1 186 ? -4.814 -1.830 28.966 1.00 92.25 186 LEU A N 1
ATOM 1541 C CA . LEU A 1 186 ? -3.826 -0.779 28.744 1.00 92.25 186 LEU A CA 1
ATOM 1542 C C . LEU A 1 186 ? -3.030 -0.491 30.012 1.00 92.25 186 LEU A C 1
ATOM 1544 O O . LEU A 1 186 ? -3.583 -0.308 31.096 1.00 92.25 186 LEU A O 1
ATOM 1548 N N . VAL A 1 187 ? -1.709 -0.419 29.872 1.00 93.38 187 VAL A N 1
ATOM 1549 C CA . VAL A 1 187 ? -0.791 0.016 30.928 1.00 93.38 187 VAL A CA 1
ATOM 1550 C C . VAL A 1 187 ? 0.122 1.085 30.345 1.00 93.38 187 VAL A C 1
ATOM 1552 O O . VAL A 1 187 ? 0.778 0.859 29.327 1.00 93.38 187 VAL A O 1
ATOM 1555 N N . SER A 1 188 ? 0.184 2.232 31.019 1.00 92.69 188 SER A N 1
ATOM 1556 C CA . SER A 1 188 ? 1.069 3.349 30.666 1.00 92.69 188 SER A CA 1
ATOM 1557 C C . SER A 1 188 ? 2.509 2.885 30.402 1.00 92.69 188 SER A C 1
ATOM 1559 O O . SER A 1 188 ? 3.047 2.030 31.11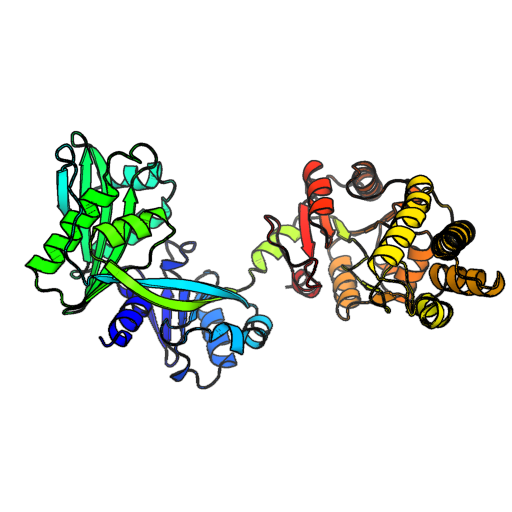8 1.00 92.69 188 SER A O 1
ATOM 1561 N N . LYS A 1 189 ? 3.180 3.464 29.392 1.00 91.12 189 LYS A N 1
ATOM 1562 C CA . LYS A 1 189 ? 4.543 3.045 29.003 1.00 91.12 189 LYS A CA 1
ATOM 1563 C C . LYS A 1 189 ? 5.545 3.165 30.157 1.00 91.12 189 LYS A C 1
ATOM 1565 O O . LYS A 1 189 ? 6.430 2.321 30.288 1.00 91.12 189 LYS A O 1
ATOM 1570 N N . GLN A 1 190 ? 5.364 4.164 31.022 1.00 90.50 190 GLN A N 1
ATOM 1571 C CA . GLN A 1 190 ? 6.223 4.439 32.180 1.00 90.50 190 GLN A CA 1
ATOM 1572 C C . GLN A 1 190 ? 6.121 3.382 33.291 1.00 90.50 190 GLN A C 1
ATOM 1574 O O . GLN A 1 190 ? 7.044 3.250 34.090 1.00 90.50 190 GLN A O 1
ATOM 1579 N N . HIS A 1 191 ? 5.032 2.607 33.331 1.00 92.69 191 HIS A N 1
ATOM 1580 C CA . HIS A 1 191 ? 4.764 1.620 34.382 1.00 92.69 191 HIS A CA 1
ATOM 1581 C C . HIS A 1 191 ? 4.694 0.189 33.833 1.00 92.69 191 HIS A C 1
ATOM 1583 O O . HIS A 1 191 ? 4.090 -0.703 34.434 1.00 92.69 191 HIS A O 1
ATOM 1589 N N . ARG A 1 192 ? 5.330 -0.072 32.685 1.00 88.12 192 ARG A N 1
ATOM 1590 C CA . ARG A 1 192 ? 5.504 -1.440 32.180 1.00 88.12 192 ARG A CA 1
ATOM 1591 C C . ARG A 1 192 ? 6.386 -2.254 33.135 1.00 88.12 192 ARG A C 1
ATOM 1593 O O . ARG A 1 192 ? 7.185 -1.715 33.893 1.00 88.12 192 ARG A O 1
ATOM 1600 N N . ASN A 1 193 ? 6.238 -3.578 33.103 1.00 89.75 193 ASN A N 1
ATOM 1601 C CA . ASN A 1 193 ? 7.007 -4.535 33.917 1.00 89.75 193 ASN A CA 1
ATOM 1602 C C . ASN A 1 193 ? 6.782 -4.490 35.444 1.00 89.75 193 ASN A C 1
ATOM 1604 O O . ASN A 1 193 ? 7.459 -5.211 36.171 1.00 89.75 193 ASN A O 1
ATOM 1608 N N . VAL A 1 194 ? 5.789 -3.747 35.948 1.00 94.38 194 VAL A N 1
ATOM 1609 C CA . VAL A 1 194 ? 5.405 -3.778 37.380 1.00 94.38 194 VAL A CA 1
ATOM 1610 C C . VAL A 1 194 ? 4.357 -4.851 37.712 1.00 94.38 194 VAL A C 1
ATOM 1612 O O . VAL A 1 194 ? 3.913 -4.964 38.851 1.00 94.38 194 VAL A O 1
ATOM 1615 N N . GLY A 1 195 ? 3.928 -5.641 36.724 1.00 95.00 195 GLY A N 1
ATOM 1616 C CA . GLY A 1 195 ? 2.898 -6.674 36.888 1.00 95.00 195 GLY A CA 1
ATOM 1617 C C . GLY A 1 195 ? 1.451 -6.178 36.770 1.00 95.00 195 GLY A C 1
ATOM 1618 O O . GLY A 1 195 ? 0.538 -6.965 36.988 1.00 95.00 195 GLY A O 1
ATOM 1619 N N . ALA A 1 196 ? 1.225 -4.920 36.376 1.00 95.94 196 ALA A N 1
ATOM 1620 C CA . ALA A 1 196 ? -0.105 -4.309 36.267 1.00 95.94 196 ALA A CA 1
ATOM 1621 C C . ALA A 1 196 ? -1.097 -5.110 35.402 1.00 95.94 196 ALA A C 1
ATOM 1623 O O . ALA A 1 196 ? -2.180 -5.439 35.879 1.00 95.94 196 ALA A O 1
ATOM 1624 N N . GLY A 1 197 ? -0.716 -5.497 34.177 1.00 94.75 197 GLY A N 1
ATOM 1625 C CA . GLY A 1 197 ? -1.585 -6.280 33.284 1.00 94.75 197 GLY A CA 1
ATOM 1626 C C . GLY A 1 197 ? -1.955 -7.656 33.852 1.00 94.75 197 GLY A C 1
ATOM 1627 O O . GLY A 1 197 ? -3.110 -8.072 33.775 1.00 94.75 197 GLY A O 1
ATOM 1628 N N . ARG A 1 198 ? -1.006 -8.333 34.515 1.00 96.12 198 ARG A N 1
ATOM 1629 C CA . ARG A 1 198 ? -1.267 -9.595 35.228 1.00 96.12 198 ARG A CA 1
ATOM 1630 C C . ARG A 1 198 ? -2.243 -9.392 36.382 1.00 96.12 198 ARG A C 1
ATOM 1632 O O . ARG A 1 198 ? -3.223 -10.123 36.478 1.00 96.12 198 ARG A O 1
ATOM 1639 N N . THR A 1 199 ? -2.007 -8.390 37.227 1.00 97.44 199 THR A N 1
ATOM 1640 C CA . THR A 1 199 ? -2.888 -8.082 38.359 1.00 97.44 199 THR A CA 1
ATOM 1641 C C . THR A 1 199 ? -4.304 -7.736 37.880 1.00 97.44 199 THR A C 1
ATOM 1643 O O . THR A 1 199 ? -5.263 -8.303 38.395 1.00 97.44 199 THR A O 1
ATOM 1646 N N . LEU A 1 200 ? -4.459 -6.890 36.854 1.00 97.06 200 LEU A N 1
ATOM 1647 C CA . LEU A 1 200 ? -5.762 -6.591 36.239 1.00 97.06 200 LEU A CA 1
ATOM 1648 C C . LEU A 1 200 ? -6.470 -7.864 35.756 1.00 97.06 200 LEU A C 1
ATOM 1650 O O . LEU A 1 200 ? -7.613 -8.116 36.136 1.00 97.06 200 LEU A O 1
ATOM 1654 N N . THR A 1 201 ? -5.766 -8.696 34.983 1.00 95.94 201 THR A N 1
ATOM 1655 C CA . THR A 1 201 ? -6.308 -9.950 34.435 1.00 95.94 201 THR A CA 1
ATOM 1656 C C . THR A 1 201 ? -6.725 -10.918 35.546 1.00 95.94 201 THR A C 1
ATOM 1658 O O . THR A 1 201 ? -7.772 -11.556 35.449 1.00 95.94 201 THR A O 1
ATOM 1661 N N . TYR A 1 202 ? -5.961 -10.992 36.641 1.00 97.06 202 TYR A N 1
ATOM 1662 C CA . TYR A 1 202 ? -6.317 -11.798 37.809 1.00 97.06 202 TYR A CA 1
ATOM 1663 C C . TYR A 1 202 ? -7.671 -11.388 38.401 1.00 97.06 202 TYR A C 1
ATOM 1665 O O . TYR A 1 202 ? -8.541 -12.239 38.600 1.00 97.06 202 TYR A O 1
ATOM 1673 N N . HIS A 1 203 ? -7.862 -10.091 38.657 1.00 96.50 203 HIS A N 1
ATOM 1674 C CA . HIS A 1 203 ? -9.105 -9.577 39.233 1.00 96.50 203 HIS A CA 1
ATOM 1675 C C . HIS A 1 203 ? -10.294 -9.745 38.283 1.00 96.50 203 HIS A C 1
ATOM 1677 O O . HIS A 1 203 ? -11.376 -10.121 38.731 1.00 96.50 203 HIS A O 1
ATOM 1683 N N . TYR A 1 204 ? -10.076 -9.531 36.988 1.00 95.25 204 TYR A N 1
ATOM 1684 C CA . TYR A 1 204 ? -11.066 -9.755 35.939 1.00 95.25 204 TYR A CA 1
ATOM 1685 C C . TYR A 1 204 ? -11.552 -11.212 35.890 1.00 95.25 204 TYR A C 1
ATOM 1687 O O . TYR A 1 204 ? -12.746 -11.473 36.035 1.00 95.25 204 TYR A O 1
ATOM 1695 N N . VAL A 1 205 ? -10.632 -12.177 35.774 1.00 95.81 205 VAL A N 1
ATOM 1696 C CA . VAL A 1 205 ? -10.977 -13.608 35.706 1.00 95.81 205 VAL A CA 1
ATOM 1697 C C . VAL A 1 205 ? -11.668 -14.074 36.982 1.00 95.81 205 VAL A C 1
ATOM 1699 O O . VAL A 1 205 ? -12.665 -14.799 36.928 1.00 95.81 205 VAL A O 1
ATOM 1702 N N . ARG A 1 206 ? -11.173 -13.628 38.143 1.00 95.69 206 ARG A N 1
ATOM 1703 C CA . ARG A 1 206 ? -11.803 -13.916 39.432 1.00 95.69 206 ARG A CA 1
ATOM 1704 C C . ARG A 1 206 ? -13.242 -13.402 39.469 1.00 95.69 206 ARG A C 1
ATOM 1706 O O . ARG A 1 206 ? -14.136 -14.154 39.850 1.00 95.69 206 ARG A O 1
ATOM 1713 N N . TRP A 1 207 ? -13.467 -12.163 39.039 1.00 95.12 207 TRP A N 1
ATOM 1714 C CA . TRP A 1 207 ? -14.798 -11.569 39.000 1.00 95.12 207 TRP A CA 1
ATOM 1715 C C . TRP A 1 207 ? -15.739 -12.332 38.060 1.00 95.12 207 TRP A C 1
ATOM 1717 O O . TRP A 1 207 ? -16.869 -12.627 38.450 1.00 95.12 207 TRP A O 1
ATOM 1727 N N . CYS A 1 208 ? -15.279 -12.727 36.867 1.00 94.50 208 CYS A N 1
ATOM 1728 C CA . CYS A 1 208 ? -16.076 -13.546 35.952 1.00 94.50 208 CYS A CA 1
ATOM 1729 C C . CYS A 1 208 ? -16.502 -14.878 36.592 1.00 94.50 208 CYS A C 1
ATOM 1731 O O . CYS A 1 208 ? -17.665 -15.267 36.481 1.00 94.50 208 CYS A O 1
ATOM 1733 N N . LYS A 1 209 ? -15.596 -15.552 37.315 1.00 94.00 209 LYS A N 1
ATOM 1734 C CA . LYS A 1 209 ? -15.901 -16.800 38.036 1.00 94.00 209 LYS A CA 1
ATOM 1735 C C . LYS A 1 209 ? -16.920 -16.577 39.158 1.00 94.00 209 LYS A C 1
ATOM 1737 O O . LYS A 1 209 ? -17.881 -17.333 39.269 1.00 94.00 209 LYS A O 1
ATOM 1742 N N . GLU A 1 210 ? -16.734 -15.532 39.963 1.00 94.62 210 GLU A N 1
ATOM 1743 C CA . GLU A 1 210 ? -17.628 -15.177 41.078 1.00 94.62 210 GLU A CA 1
ATOM 1744 C C . GLU A 1 210 ? -19.041 -14.785 40.607 1.00 94.62 210 GLU A C 1
ATOM 1746 O O . GLU A 1 210 ? -20.008 -15.021 41.328 1.00 94.62 210 GLU A O 1
ATOM 1751 N N . ASN A 1 211 ? -19.177 -14.247 39.390 1.00 93.12 211 ASN A N 1
ATOM 1752 C CA . ASN A 1 211 ? -20.464 -13.863 38.794 1.00 93.12 211 ASN A CA 1
ATOM 1753 C C . ASN A 1 211 ? -21.058 -14.941 37.871 1.00 93.12 211 ASN A C 1
ATOM 1755 O O . ASN A 1 211 ? -22.060 -14.695 37.205 1.00 93.12 211 ASN A O 1
ATOM 1759 N N . GLY A 1 212 ? -20.467 -16.141 37.831 1.00 92.69 212 GLY A N 1
ATOM 1760 C CA . GLY A 1 212 ? -21.010 -17.273 37.076 1.00 92.69 212 GLY A CA 1
ATOM 1761 C C . GLY A 1 212 ? -20.987 -17.092 35.556 1.00 92.69 212 GLY A C 1
ATOM 1762 O O . GLY A 1 212 ? -21.819 -17.678 34.865 1.00 92.69 212 GLY A O 1
ATOM 1763 N N . ILE A 1 213 ? -20.053 -16.296 35.027 1.00 93.69 213 ILE A N 1
ATOM 1764 C CA . ILE A 1 213 ? -19.903 -16.105 33.582 1.00 93.69 213 ILE A CA 1
ATOM 1765 C C . ILE A 1 213 ? -19.412 -17.407 32.954 1.00 93.69 213 ILE A C 1
ATOM 1767 O O . ILE A 1 213 ? -18.358 -17.929 33.318 1.00 93.69 213 ILE A O 1
ATOM 1771 N N . ARG A 1 214 ? -20.190 -17.947 32.011 1.00 91.19 214 ARG A N 1
ATOM 1772 C CA . ARG A 1 214 ? -19.945 -19.271 31.431 1.00 91.19 214 ARG A CA 1
ATOM 1773 C C . ARG A 1 214 ? -18.887 -19.241 30.336 1.00 91.19 214 ARG A C 1
ATOM 1775 O O . ARG A 1 214 ? -18.141 -20.209 30.205 1.00 91.19 214 ARG A O 1
ATOM 1782 N N . ILE A 1 215 ? -18.849 -18.185 29.525 1.00 93.19 215 ILE A N 1
ATOM 1783 C CA . ILE A 1 215 ? -17.875 -18.044 28.439 1.00 93.19 215 ILE A CA 1
ATOM 1784 C C . ILE A 1 215 ? -17.163 -16.705 28.577 1.00 93.19 215 ILE A C 1
ATOM 1786 O O . ILE A 1 215 ? -17.793 -15.656 28.540 1.00 93.19 215 ILE A O 1
ATOM 1790 N N . VAL A 1 216 ? -15.841 -16.747 28.705 1.00 95.00 216 VAL A N 1
ATOM 1791 C CA . VAL A 1 216 ? -14.990 -15.558 28.777 1.00 95.00 216 VAL A CA 1
ATOM 1792 C C . VAL A 1 216 ? -13.946 -15.674 27.680 1.00 95.00 216 VAL A C 1
ATOM 1794 O O . VAL A 1 216 ? -13.236 -16.682 27.647 1.00 95.00 216 VAL A O 1
ATOM 1797 N N . PHE A 1 217 ? -13.858 -14.696 26.783 1.00 93.69 217 PHE A N 1
ATOM 1798 C CA . PHE A 1 217 ? -12.948 -14.765 25.640 1.00 93.69 217 PHE A CA 1
ATOM 1799 C C . PHE A 1 217 ? -12.168 -13.471 25.394 1.00 93.69 217 PHE A C 1
ATOM 1801 O O . PHE A 1 217 ? -12.590 -12.384 25.793 1.00 93.69 217 PHE A O 1
ATOM 1808 N N . HIS A 1 218 ? -11.026 -13.644 24.729 1.00 88.12 218 HIS A N 1
ATOM 1809 C CA . HIS A 1 218 ? -10.088 -12.613 24.291 1.00 88.12 218 HIS A CA 1
ATOM 1810 C C . HIS A 1 218 ? -9.441 -13.018 22.960 1.00 88.12 218 HIS A C 1
ATOM 1812 O O . HIS A 1 218 ? -9.369 -14.209 22.644 1.00 88.12 218 HIS A O 1
ATOM 1818 N N . TRP A 1 219 ? -8.869 -12.046 22.252 1.00 85.56 219 TRP A N 1
ATOM 1819 C CA . TRP A 1 219 ? -7.779 -12.260 21.298 1.00 85.56 219 TRP A CA 1
ATOM 1820 C C . TRP A 1 219 ? -6.535 -11.512 21.805 1.00 85.56 219 TRP A C 1
ATOM 1822 O O . TRP A 1 219 ? -6.638 -10.352 22.208 1.00 85.56 219 TRP A O 1
ATOM 1832 N N . PRO A 1 220 ? -5.362 -12.163 21.875 1.00 85.75 220 PRO A N 1
ATOM 1833 C CA . PRO A 1 220 ? -4.136 -11.504 22.286 1.00 85.75 220 PRO A CA 1
ATOM 1834 C C . PRO A 1 220 ? -3.545 -10.671 21.152 1.00 85.75 220 PRO A C 1
ATOM 1836 O O . PRO A 1 220 ? -3.335 -11.171 20.049 1.00 85.75 220 PRO A O 1
ATOM 1839 N N . ASP A 1 221 ? -3.198 -9.429 21.473 1.00 82.19 221 ASP A N 1
ATOM 1840 C CA . ASP A 1 221 ? -2.375 -8.574 20.621 1.00 82.19 221 ASP A CA 1
ATOM 1841 C C . ASP A 1 221 ? -0.882 -8.833 20.905 1.00 82.19 221 ASP A C 1
ATOM 1843 O O . ASP A 1 221 ? -0.223 -8.150 21.695 1.00 82.19 221 ASP A O 1
ATOM 1847 N N . GLY A 1 222 ? -0.373 -9.932 20.341 1.00 83.06 222 GLY A N 1
ATOM 1848 C CA . GLY A 1 222 ? 1.025 -10.355 20.447 1.00 83.06 222 GLY A CA 1
ATOM 1849 C C . GLY A 1 222 ? 1.353 -11.325 21.593 1.00 83.06 222 GLY A C 1
ATOM 1850 O O . GLY A 1 222 ? 0.527 -11.679 22.438 1.00 83.06 222 GLY A O 1
ATOM 1851 N N . GLU A 1 223 ? 2.616 -11.764 21.627 1.00 84.75 223 GLU A N 1
ATOM 1852 C CA . GLU A 1 223 ? 3.080 -12.850 22.509 1.00 84.75 223 GLU A CA 1
ATOM 1853 C C . GLU A 1 223 ? 2.985 -12.513 24.007 1.00 84.75 223 GLU A C 1
ATOM 1855 O O . GLU A 1 223 ? 2.783 -13.392 24.851 1.00 84.75 223 GLU A O 1
ATOM 1860 N N . HIS A 1 224 ? 3.151 -11.236 24.370 1.00 85.88 224 HIS A N 1
ATOM 1861 C CA . HIS A 1 224 ? 3.175 -10.830 25.774 1.00 85.88 224 HIS A CA 1
ATOM 1862 C C . HIS A 1 224 ? 1.785 -10.910 26.436 1.00 85.88 224 HIS A C 1
ATOM 1864 O O . HIS A 1 224 ? 1.683 -11.587 27.467 1.00 85.88 224 HIS A O 1
ATOM 1870 N N . PRO A 1 225 ? 0.711 -10.308 25.878 1.00 86.81 225 PRO A N 1
ATOM 1871 C CA . PRO A 1 225 ? -0.654 -10.554 26.347 1.00 86.81 225 PRO A CA 1
ATOM 1872 C C . PRO A 1 225 ? -1.053 -12.032 26.292 1.00 86.81 225 PRO A C 1
ATOM 1874 O O . PRO A 1 225 ? -1.631 -12.526 27.259 1.00 86.81 225 PRO A O 1
ATOM 1877 N N . GLU A 1 226 ? -0.678 -12.767 25.235 1.00 90.94 226 GLU A N 1
ATOM 1878 C CA . GLU A 1 226 ? -0.991 -14.200 25.108 1.00 90.94 226 GLU A CA 1
ATOM 1879 C C . GLU A 1 226 ? -0.475 -14.996 26.315 1.00 90.94 226 GLU A C 1
ATOM 1881 O O . GLU A 1 226 ? -1.222 -15.762 26.928 1.00 90.94 226 GLU A O 1
ATOM 1886 N N . LYS A 1 227 ? 0.774 -14.760 26.734 1.00 92.62 227 LYS A N 1
ATOM 1887 C CA . LYS A 1 227 ? 1.347 -15.411 27.919 1.00 92.62 227 LYS A CA 1
ATOM 1888 C C . LYS A 1 227 ? 0.572 -15.093 29.199 1.00 92.62 227 LYS A C 1
ATOM 1890 O O . LYS A 1 227 ? 0.339 -15.990 30.008 1.00 92.62 227 LYS A O 1
ATOM 1895 N N . ILE A 1 228 ? 0.162 -13.836 29.387 1.00 93.94 228 ILE A N 1
ATOM 1896 C CA . ILE A 1 228 ? -0.655 -13.434 30.542 1.00 93.94 228 ILE A CA 1
ATOM 1897 C C . ILE A 1 228 ? -1.992 -14.179 30.524 1.00 93.94 228 ILE A C 1
ATOM 1899 O O . ILE A 1 228 ? -2.429 -14.674 31.561 1.00 93.94 228 ILE A O 1
ATOM 1903 N N . TYR A 1 229 ? -2.626 -14.305 29.360 1.00 95.19 229 TYR A N 1
ATOM 1904 C CA . TYR A 1 229 ? -3.892 -15.016 29.225 1.00 95.19 229 TYR A CA 1
ATOM 1905 C C . TYR A 1 229 ? -3.744 -16.520 29.489 1.00 95.19 229 TYR A C 1
ATOM 1907 O O . TYR A 1 229 ? -4.587 -17.092 30.182 1.00 95.19 229 TYR A O 1
ATOM 1915 N N . TYR A 1 230 ? -2.651 -17.157 29.056 1.00 96.56 230 TYR A N 1
ATOM 1916 C CA . TYR A 1 230 ? -2.355 -18.544 29.436 1.00 96.56 230 TYR A CA 1
ATOM 1917 C C . TYR A 1 230 ? -2.206 -18.717 30.952 1.00 96.56 230 TYR A C 1
ATOM 1919 O O . TYR A 1 230 ? -2.838 -19.618 31.516 1.00 96.56 230 TYR A O 1
ATOM 1927 N N . ASP A 1 231 ? -1.434 -17.848 31.613 1.00 96.81 231 ASP A N 1
ATOM 1928 C CA . ASP A 1 231 ? -1.286 -17.850 33.076 1.00 96.81 231 ASP A CA 1
ATOM 1929 C C . ASP A 1 231 ? -2.660 -17.663 33.760 1.00 96.81 231 ASP A C 1
ATOM 1931 O O . ASP A 1 231 ? -2.954 -18.288 34.780 1.00 96.81 231 ASP A O 1
ATOM 1935 N N . ALA A 1 232 ? -3.538 -16.847 33.168 1.00 96.75 232 ALA A N 1
ATOM 1936 C CA . ALA A 1 232 ? -4.884 -16.576 33.665 1.00 96.75 232 ALA A CA 1
ATOM 1937 C C . ALA A 1 232 ? -5.906 -17.710 33.439 1.00 96.75 232 ALA A C 1
ATOM 1939 O O . ALA A 1 232 ? -7.030 -17.606 33.928 1.00 96.75 232 ALA A O 1
ATOM 1940 N N . GLY A 1 233 ? -5.534 -18.781 32.726 1.00 96.94 233 GLY A N 1
ATOM 1941 C CA . GLY A 1 233 ? -6.398 -19.936 32.448 1.00 96.94 233 GLY A CA 1
ATOM 1942 C C . GLY A 1 233 ? -7.089 -19.915 31.077 1.00 96.94 233 GLY A C 1
ATOM 1943 O O . GLY A 1 233 ? -7.892 -20.804 30.774 1.00 96.94 233 GLY A O 1
ATOM 1944 N N . PHE A 1 234 ? -6.792 -18.934 30.219 1.00 96.38 234 PHE A N 1
ATOM 1945 C CA . PHE A 1 234 ? -7.265 -18.927 28.835 1.00 96.38 234 PHE A CA 1
ATOM 1946 C C . PHE A 1 234 ? -6.485 -19.923 27.986 1.00 96.38 234 PHE A C 1
ATOM 1948 O O . PHE A 1 234 ? -5.283 -20.118 28.162 1.00 96.38 234 PHE A O 1
ATOM 1955 N N . ARG A 1 235 ? -7.158 -20.549 27.026 1.00 95.69 235 ARG A N 1
ATOM 1956 C CA . ARG A 1 235 ? -6.539 -21.463 26.066 1.00 95.69 235 ARG A CA 1
ATOM 1957 C C . ARG A 1 235 ? -6.965 -21.094 24.661 1.00 95.69 235 ARG A C 1
ATOM 1959 O O . ARG A 1 235 ? -8.136 -20.781 24.440 1.00 95.69 235 ARG A O 1
ATOM 1966 N N . TYR A 1 236 ? -6.012 -21.172 23.736 1.00 94.69 236 TYR A N 1
ATOM 1967 C CA . TYR A 1 236 ? -6.276 -21.077 22.306 1.00 94.69 236 TYR A CA 1
ATOM 1968 C C . TYR A 1 236 ? -7.378 -22.061 21.899 1.00 94.69 236 TYR A C 1
ATOM 1970 O O . TYR A 1 236 ? -7.435 -23.197 22.389 1.00 94.69 236 TYR A O 1
ATOM 1978 N N . VAL A 1 237 ? -8.275 -21.601 21.034 1.00 92.81 237 VAL A N 1
ATOM 1979 C CA . VAL A 1 237 ? -9.361 -22.416 20.492 1.00 92.81 237 VAL A CA 1
ATOM 1980 C C . VAL A 1 237 ? -9.226 -22.547 18.988 1.00 92.81 237 VAL A C 1
ATOM 1982 O O . VAL A 1 237 ? -9.177 -23.671 18.499 1.00 92.81 237 VAL A O 1
ATOM 1985 N N . GLU A 1 238 ? -9.127 -21.421 18.285 1.00 92.44 238 GLU A N 1
ATOM 1986 C CA . GLU A 1 238 ? -8.938 -21.380 16.838 1.00 92.44 238 GLU A CA 1
ATOM 1987 C C . GLU A 1 238 ? -8.402 -20.022 16.374 1.00 92.44 238 GLU A C 1
ATOM 1989 O O . GLU A 1 238 ? -8.352 -19.058 17.145 1.00 92.44 238 GLU A O 1
ATOM 1994 N N . THR A 1 239 ? -7.998 -19.965 15.107 1.00 91.69 239 THR A N 1
ATOM 1995 C CA . THR A 1 239 ? -7.630 -18.733 14.410 1.00 91.69 239 THR A CA 1
ATOM 1996 C C . THR A 1 239 ? -8.707 -18.425 13.380 1.00 91.69 239 THR A C 1
ATOM 1998 O O . THR A 1 239 ? -9.013 -19.269 12.540 1.00 91.69 239 THR A O 1
ATOM 2001 N N . VAL A 1 240 ? -9.257 -17.215 13.432 1.00 91.62 240 VAL A N 1
ATOM 2002 C CA . VAL A 1 240 ? -10.158 -16.676 12.409 1.00 91.62 240 VAL A CA 1
ATOM 2003 C C . VAL A 1 240 ? -9.347 -15.773 11.483 1.00 91.62 240 VAL A C 1
ATOM 2005 O O . VAL A 1 240 ? -8.539 -14.978 11.956 1.00 91.62 240 VAL A O 1
ATOM 2008 N N . HIS A 1 241 ? -9.558 -15.879 10.173 1.00 92.25 241 HIS A N 1
ATOM 2009 C CA . HIS A 1 241 ? -8.979 -14.964 9.192 1.00 92.25 241 HIS A CA 1
ATOM 2010 C C . HIS A 1 241 ? -9.958 -13.817 8.954 1.00 92.25 241 HIS A C 1
ATOM 2012 O O . HIS A 1 241 ? -10.860 -13.936 8.123 1.00 92.25 241 HIS A O 1
ATOM 2018 N N . ALA A 1 242 ? -9.817 -12.742 9.726 1.00 90.69 242 ALA A N 1
ATOM 2019 C CA . ALA A 1 242 ? -10.682 -11.574 9.686 1.00 90.69 242 ALA A CA 1
ATOM 2020 C C . ALA A 1 242 ? -10.347 -10.687 8.481 1.00 90.69 242 ALA A C 1
ATOM 2022 O O . ALA A 1 242 ? -9.244 -10.172 8.344 1.00 90.69 242 ALA A O 1
ATOM 2023 N N . GLY A 1 243 ? -11.319 -10.506 7.603 1.00 94.25 243 GLY A N 1
ATOM 2024 C CA . GLY A 1 243 ? -11.257 -9.609 6.458 1.00 94.25 243 GLY A CA 1
ATOM 2025 C C . GLY A 1 243 ? -11.525 -8.161 6.816 1.00 94.25 243 GLY A C 1
ATOM 2026 O O . GLY A 1 243 ? -12.498 -7.831 7.505 1.00 94.25 243 GLY A O 1
ATOM 2027 N N . ARG A 1 244 ? -10.657 -7.301 6.295 1.00 95.06 244 ARG A N 1
ATOM 2028 C CA . ARG A 1 244 ? -10.712 -5.850 6.416 1.00 95.06 244 ARG A CA 1
ATOM 2029 C C . ARG A 1 244 ? -10.674 -5.235 5.026 1.00 95.06 244 ARG A C 1
ATOM 2031 O O . ARG A 1 244 ? -9.980 -5.736 4.143 1.00 95.06 244 ARG A O 1
ATOM 2038 N N . ALA A 1 245 ? -11.423 -4.160 4.833 1.00 93.38 245 ALA A N 1
ATOM 2039 C CA . ALA A 1 245 ? -11.385 -3.366 3.620 1.00 93.38 245 ALA A CA 1
ATOM 2040 C C . ALA A 1 245 ? -11.491 -1.882 3.972 1.00 93.38 245 ALA A C 1
ATOM 2042 O O . ALA A 1 245 ? -12.376 -1.493 4.731 1.00 93.38 245 ALA A O 1
ATOM 2043 N N . SER A 1 246 ? -10.613 -1.054 3.419 1.00 91.56 246 SER A N 1
ATOM 2044 C CA . SER A 1 246 ? -10.629 0.399 3.597 1.00 91.56 246 SER A CA 1
ATOM 2045 C C . SER A 1 246 ? -10.766 1.068 2.239 1.00 91.56 246 SER A C 1
ATOM 2047 O O . SER A 1 246 ? -10.104 0.672 1.280 1.00 91.56 246 SER A O 1
ATOM 2049 N N . TYR A 1 247 ? -11.673 2.033 2.129 1.00 89.62 247 TYR A N 1
ATOM 2050 C CA . TYR A 1 247 ? -11.899 2.737 0.875 1.00 89.62 247 TYR A CA 1
ATOM 2051 C C . TYR A 1 247 ? -10.684 3.598 0.549 1.00 89.62 247 TYR A C 1
ATOM 2053 O O . TYR A 1 247 ? -10.150 4.289 1.427 1.00 89.62 247 TYR A O 1
ATOM 2061 N N . ARG A 1 248 ? -10.255 3.563 -0.713 1.00 81.94 248 ARG A N 1
ATOM 2062 C CA . ARG A 1 248 ? -9.134 4.351 -1.211 1.00 81.94 248 ARG A CA 1
ATOM 2063 C C . ARG A 1 248 ? -9.453 5.826 -1.050 1.00 81.94 248 ARG A C 1
ATOM 2065 O O . ARG A 1 248 ? -10.397 6.365 -1.627 1.00 81.94 248 ARG A O 1
ATOM 2072 N N . ASN A 1 249 ? -8.664 6.486 -0.211 1.00 67.06 249 ASN A N 1
ATOM 2073 C CA . ASN A 1 249 ? -8.864 7.890 0.087 1.00 67.06 249 ASN A CA 1
ATOM 2074 C C . ASN A 1 249 ? -8.239 8.750 -1.020 1.00 67.06 249 ASN A C 1
ATOM 2076 O O . ASN A 1 249 ? -7.094 9.205 -0.903 1.00 67.06 249 ASN A O 1
ATOM 2080 N N . ASN A 1 250 ? -9.006 8.969 -2.087 1.00 64.94 250 ASN A N 1
ATOM 2081 C CA . ASN A 1 250 ? -8.613 9.821 -3.207 1.00 64.94 250 ASN A CA 1
ATOM 2082 C C . ASN A 1 250 ? -8.524 11.304 -2.813 1.00 64.94 250 ASN A C 1
ATOM 2084 O O . ASN A 1 250 ? -7.753 12.034 -3.424 1.00 64.94 250 ASN A O 1
ATOM 2088 N N . GLU A 1 251 ? -9.193 11.771 -1.742 1.00 62.88 251 GLU A N 1
ATOM 2089 C CA . GLU A 1 251 ? -8.989 13.149 -1.255 1.00 62.88 251 GLU A CA 1
ATOM 2090 C C . GLU A 1 251 ? -7.543 13.378 -0.817 1.00 62.88 251 GLU A C 1
ATOM 2092 O O . GLU A 1 251 ? -6.990 14.454 -1.041 1.00 62.88 251 GLU A O 1
ATOM 2097 N N . LYS A 1 252 ? -6.899 12.383 -0.195 1.00 70.06 252 LYS A N 1
ATOM 2098 C CA . LYS A 1 252 ? -5.490 12.496 0.199 1.00 70.06 252 LYS A CA 1
ATOM 2099 C C . LYS A 1 252 ? -4.586 12.607 -1.030 1.00 70.06 252 LYS A C 1
ATOM 2101 O O . LYS A 1 252 ? -3.704 13.462 -1.028 1.00 70.06 252 LYS A O 1
ATOM 2106 N N . LEU A 1 253 ? -4.835 11.823 -2.080 1.00 80.06 253 LEU A N 1
ATOM 2107 C CA . LEU A 1 253 ? -4.099 11.921 -3.344 1.00 80.06 253 LEU A CA 1
ATOM 2108 C C . LEU A 1 253 ? -4.353 13.257 -4.047 1.00 80.06 253 LEU A C 1
ATOM 2110 O O . LEU A 1 253 ? -3.409 13.965 -4.392 1.00 80.06 253 LEU A O 1
ATOM 2114 N N . HIS A 1 254 ? -5.617 13.661 -4.153 1.00 79.12 254 HIS A N 1
ATOM 2115 C CA . HIS A 1 254 ? -6.006 14.965 -4.665 1.00 79.12 254 HIS A CA 1
ATOM 2116 C C . HIS A 1 254 ? -5.307 16.093 -3.898 1.00 79.12 254 HIS A C 1
ATOM 2118 O O . HIS A 1 254 ? -4.741 16.991 -4.510 1.00 79.12 254 HIS A O 1
ATOM 2124 N N . ASN A 1 255 ? -5.269 16.043 -2.565 1.00 80.44 255 ASN A N 1
ATOM 2125 C CA . ASN A 1 255 ? -4.580 17.033 -1.736 1.00 80.44 255 ASN A CA 1
ATOM 2126 C C . ASN A 1 255 ? -3.057 17.014 -1.926 1.00 80.44 255 ASN A C 1
ATOM 2128 O O . ASN A 1 255 ? -2.438 18.082 -1.891 1.00 80.44 255 ASN A O 1
ATOM 2132 N N . ILE A 1 256 ? -2.455 15.838 -2.146 1.00 88.38 256 ILE A N 1
ATOM 2133 C CA . ILE A 1 256 ? -1.036 15.717 -2.497 1.00 88.38 256 ILE A CA 1
ATOM 2134 C C . ILE A 1 256 ? -0.765 16.448 -3.811 1.00 88.38 256 ILE A C 1
ATOM 2136 O O . ILE A 1 256 ? 0.192 17.215 -3.861 1.00 88.38 256 ILE A O 1
ATOM 2140 N N . LEU A 1 257 ? -1.603 16.253 -4.836 1.00 90.81 257 LEU A N 1
ATOM 2141 C CA . LEU A 1 257 ? -1.397 16.803 -6.179 1.00 90.81 257 LEU A CA 1
ATOM 2142 C C . LEU A 1 257 ? -1.813 18.277 -6.309 1.00 90.81 257 LEU A C 1
ATOM 2144 O O . LEU A 1 257 ? -1.121 19.050 -6.959 1.00 90.81 257 LEU A O 1
ATOM 2148 N N . LYS A 1 258 ? -2.888 18.712 -5.642 1.00 86.00 258 LYS A N 1
ATOM 2149 C CA . LYS A 1 258 ? -3.557 20.017 -5.831 1.00 86.00 258 LYS A CA 1
ATOM 2150 C C . LYS A 1 258 ? -2.640 21.242 -5.774 1.00 86.00 258 LYS A C 1
ATOM 2152 O O . LYS A 1 258 ? -2.917 22.239 -6.435 1.00 86.00 258 LYS A O 1
ATOM 2157 N N . ASN A 1 259 ? -1.579 21.191 -4.970 1.00 85.50 259 ASN A N 1
ATOM 2158 C CA . ASN A 1 259 ? -0.639 22.304 -4.795 1.00 85.50 259 ASN A CA 1
ATOM 2159 C C . ASN A 1 259 ? 0.711 22.075 -5.493 1.00 85.50 259 ASN A C 1
ATOM 2161 O O . ASN A 1 259 ? 1.659 22.831 -5.269 1.00 85.50 259 ASN A O 1
ATOM 2165 N N . LYS A 1 260 ? 0.825 21.027 -6.310 1.00 95.56 260 LYS A N 1
ATOM 2166 C CA . LYS A 1 260 ? 2.048 20.681 -7.030 1.00 95.56 260 LYS A CA 1
ATOM 2167 C C . LYS A 1 260 ? 2.008 21.326 -8.400 1.00 95.56 260 LYS A C 1
ATOM 2169 O O . LYS A 1 260 ? 0.975 21.402 -9.051 1.00 95.56 260 LYS A O 1
ATOM 2174 N N . LYS A 1 261 ? 3.154 21.826 -8.838 1.00 97.00 261 LYS A N 1
ATOM 2175 C CA . LYS A 1 261 ? 3.324 22.401 -10.172 1.00 97.00 261 LYS A CA 1
ATOM 2176 C C . LYS A 1 261 ? 3.807 21.362 -11.169 1.00 97.00 261 LYS A C 1
ATOM 2178 O O . LYS A 1 261 ? 3.481 21.473 -12.351 1.00 97.00 261 LYS A O 1
ATOM 2183 N N . VAL A 1 262 ? 4.606 20.402 -10.698 1.00 98.50 262 VAL A N 1
ATOM 2184 C CA . VAL A 1 262 ? 5.256 19.395 -11.539 1.00 98.50 262 VAL A CA 1
ATOM 2185 C C . VAL A 1 262 ? 5.000 18.001 -10.988 1.00 98.50 262 VAL A C 1
ATOM 2187 O O . VAL A 1 262 ? 5.165 17.768 -9.790 1.00 98.50 262 VAL A O 1
ATOM 2190 N N . ILE A 1 263 ? 4.634 17.083 -11.876 1.00 98.56 263 ILE A N 1
ATOM 2191 C CA . ILE A 1 263 ? 4.586 15.651 -11.590 1.00 98.56 263 ILE A CA 1
ATOM 2192 C C . ILE A 1 263 ? 5.675 14.984 -12.429 1.00 98.56 263 ILE A C 1
ATOM 2194 O O . ILE A 1 263 ? 5.638 15.020 -13.661 1.00 98.56 263 ILE A O 1
ATOM 2198 N N . PHE A 1 264 ? 6.663 14.418 -11.748 1.00 98.81 264 PHE A N 1
ATOM 2199 C CA . PHE A 1 264 ? 7.697 13.592 -12.342 1.00 98.81 264 PHE A CA 1
ATOM 2200 C C . PHE A 1 264 ? 7.248 12.134 -12.368 1.00 98.81 264 PHE A C 1
ATOM 2202 O O . PHE A 1 264 ? 6.720 11.626 -11.378 1.00 98.81 264 PHE A O 1
ATOM 2209 N N . PHE A 1 265 ? 7.501 11.468 -13.485 1.00 98.75 265 PHE A N 1
ATOM 2210 C CA . PHE A 1 265 ? 7.233 10.053 -13.685 1.00 98.75 265 PHE A CA 1
ATOM 2211 C C . PHE A 1 265 ? 8.543 9.317 -13.930 1.00 98.75 265 PHE A C 1
ATOM 2213 O O . PHE A 1 265 ? 9.376 9.765 -14.725 1.00 98.75 265 PHE A O 1
ATOM 2220 N N . ASP A 1 266 ? 8.708 8.174 -13.281 1.00 98.50 266 ASP A N 1
ATOM 2221 C CA . ASP A 1 266 ? 9.507 7.110 -13.864 1.00 98.50 266 ASP A CA 1
ATOM 2222 C C . ASP A 1 266 ? 8.790 6.502 -15.088 1.00 98.50 266 ASP A C 1
ATOM 2224 O O . ASP A 1 266 ? 7.634 6.814 -15.380 1.00 98.50 266 ASP A O 1
ATOM 2228 N N . VAL A 1 267 ? 9.493 5.666 -15.850 1.00 97.94 267 VAL A N 1
ATOM 2229 C CA . VAL A 1 267 ? 8.954 4.994 -17.035 1.00 97.94 267 VAL A CA 1
ATOM 2230 C C . VAL A 1 267 ? 8.730 3.509 -16.768 1.00 97.94 267 VAL A C 1
ATOM 2232 O O . VAL A 1 267 ? 7.601 3.036 -16.917 1.00 97.94 267 VAL A O 1
ATOM 2235 N N . GLY A 1 268 ? 9.769 2.786 -16.349 1.00 96.38 268 GLY A N 1
ATOM 2236 C CA . GLY A 1 268 ? 9.726 1.334 -16.224 1.00 96.38 268 GLY A CA 1
ATOM 2237 C C . GLY A 1 268 ? 8.821 0.897 -15.079 1.00 96.38 268 GLY A C 1
ATOM 2238 O O . GLY A 1 268 ? 8.915 1.396 -13.972 1.00 96.38 268 GLY A O 1
ATOM 2239 N N . TYR A 1 269 ? 7.881 -0.001 -15.356 1.00 95.81 269 TYR A N 1
ATOM 2240 C CA . TYR A 1 269 ? 6.821 -0.416 -14.431 1.00 95.81 269 TYR A CA 1
ATOM 2241 C C . TYR A 1 269 ? 5.928 0.713 -13.886 1.00 95.81 269 TYR A C 1
ATOM 2243 O O . TYR A 1 269 ? 5.017 0.427 -13.111 1.00 95.81 269 TYR A O 1
ATOM 2251 N N . THR A 1 270 ? 6.091 1.944 -14.378 1.00 96.88 270 THR A N 1
ATOM 2252 C CA . THR A 1 270 ? 5.253 3.107 -14.065 1.00 96.88 270 THR A CA 1
ATOM 2253 C C . THR A 1 270 ? 4.330 3.450 -15.235 1.00 96.88 270 THR A C 1
ATOM 2255 O O . THR A 1 270 ? 3.115 3.477 -15.072 1.00 96.88 270 THR A O 1
ATOM 2258 N N . LEU A 1 271 ? 4.887 3.687 -16.428 1.00 97.56 271 LEU A N 1
ATOM 2259 C CA . LEU A 1 271 ? 4.143 3.980 -17.662 1.00 97.56 271 LEU A CA 1
ATOM 2260 C C . LEU A 1 271 ? 4.069 2.765 -18.596 1.00 97.56 271 LEU A C 1
ATOM 2262 O O . LEU A 1 271 ? 3.087 2.607 -19.326 1.00 97.56 271 LEU A O 1
ATOM 2266 N N . ASP A 1 272 ? 5.086 1.906 -18.569 1.00 96.75 272 ASP A N 1
ATOM 2267 C CA . ASP A 1 272 ? 5.170 0.702 -19.391 1.00 96.75 272 ASP A CA 1
ATOM 2268 C C . ASP A 1 272 ? 5.875 -0.460 -18.678 1.00 96.75 272 ASP A C 1
ATOM 2270 O O . ASP A 1 272 ? 6.299 -0.355 -17.532 1.00 96.75 272 ASP A O 1
ATOM 2274 N N . TYR A 1 273 ? 5.950 -1.610 -19.341 1.00 96.00 273 TYR A N 1
ATOM 2275 C CA . TYR A 1 273 ? 6.622 -2.814 -18.856 1.00 96.00 273 TYR A CA 1
ATOM 2276 C C . TYR A 1 273 ? 7.250 -3.592 -20.028 1.00 96.00 273 TYR A C 1
ATOM 2278 O O . TYR A 1 273 ? 6.851 -3.409 -21.187 1.00 96.00 273 TYR A O 1
ATOM 2286 N N . PRO A 1 274 ? 8.244 -4.471 -19.786 1.00 96.00 274 PRO A N 1
ATOM 2287 C CA . PRO A 1 274 ? 8.946 -5.149 -20.866 1.00 96.00 274 PRO A CA 1
ATOM 2288 C C . PRO A 1 274 ? 8.076 -6.262 -21.459 1.00 96.00 274 PRO A C 1
ATOM 2290 O O . PRO A 1 274 ? 7.557 -7.122 -20.748 1.00 96.00 274 PRO A O 1
ATOM 2293 N N . ALA A 1 275 ? 7.976 -6.316 -22.787 1.00 96.06 275 ALA A N 1
ATOM 2294 C CA . ALA A 1 275 ? 7.131 -7.277 -23.499 1.00 96.06 275 ALA A CA 1
ATOM 2295 C C . ALA A 1 275 ? 7.537 -8.750 -23.286 1.00 96.06 275 ALA A C 1
ATOM 2297 O O . ALA A 1 275 ? 6.741 -9.651 -23.556 1.00 96.06 275 ALA A O 1
ATOM 2298 N N . SER A 1 276 ? 8.787 -9.004 -22.888 1.00 95.31 276 SER A N 1
ATOM 2299 C CA . SER A 1 276 ? 9.320 -10.330 -22.539 1.00 95.31 276 SER A CA 1
ATOM 2300 C C . SER A 1 276 ? 9.249 -10.643 -21.041 1.00 95.31 276 SER A C 1
ATOM 2302 O O . SER A 1 276 ? 9.583 -11.760 -20.656 1.00 95.31 276 SER A O 1
ATOM 2304 N N . GLY A 1 277 ? 8.859 -9.678 -20.201 1.00 93.81 277 GLY A N 1
ATOM 2305 C CA . GLY A 1 277 ? 9.001 -9.757 -18.746 1.00 93.81 277 GLY A CA 1
ATOM 2306 C C . GLY A 1 277 ? 10.406 -9.419 -18.225 1.00 93.81 277 GLY A C 1
ATOM 2307 O O . GLY A 1 277 ? 10.634 -9.515 -17.025 1.00 93.81 277 GLY A O 1
ATOM 2308 N N . ASP A 1 278 ? 11.347 -9.014 -19.091 1.00 93.75 278 ASP A N 1
ATOM 2309 C CA . ASP A 1 278 ? 12.719 -8.656 -18.707 1.00 93.75 278 ASP A CA 1
ATOM 2310 C C . ASP A 1 278 ? 13.262 -7.483 -19.548 1.00 93.75 278 ASP A C 1
ATOM 2312 O O . ASP A 1 278 ? 13.176 -7.492 -20.776 1.00 93.75 278 ASP A O 1
ATOM 2316 N N . TRP A 1 279 ? 13.842 -6.471 -18.895 1.00 93.56 279 TRP A N 1
ATOM 2317 C CA . TRP A 1 279 ? 14.353 -5.255 -19.548 1.00 93.56 279 TRP A CA 1
ATOM 2318 C C . TRP A 1 279 ? 15.630 -5.463 -20.378 1.00 93.56 279 TRP A C 1
ATOM 2320 O O . TRP A 1 279 ? 15.936 -4.654 -21.261 1.00 93.56 279 TRP A O 1
ATOM 2330 N N . MET A 1 280 ? 16.405 -6.507 -20.077 1.00 94.94 280 MET A N 1
ATOM 2331 C CA . MET A 1 280 ? 17.679 -6.812 -20.732 1.00 94.94 280 MET A CA 1
ATOM 2332 C C . MET A 1 280 ? 17.530 -7.954 -21.735 1.00 94.94 280 MET A C 1
ATOM 2334 O O . MET A 1 280 ? 18.147 -7.930 -22.800 1.00 94.94 280 MET A O 1
ATOM 2338 N N . PHE A 1 281 ? 16.720 -8.965 -21.421 1.00 96.19 281 PHE A N 1
ATOM 2339 C CA . PHE A 1 281 ? 16.499 -10.126 -22.284 1.00 96.19 281 PHE A CA 1
ATOM 2340 C C . PHE A 1 281 ? 15.180 -9.962 -23.045 1.00 96.19 281 PHE A C 1
ATOM 2342 O O . PHE A 1 281 ? 14.104 -10.340 -22.579 1.00 96.19 281 PHE A O 1
ATOM 2349 N N . THR A 1 282 ? 15.270 -9.367 -24.237 1.00 97.19 282 THR A N 1
ATOM 2350 C CA . THR A 1 282 ? 14.114 -9.121 -25.113 1.00 97.19 282 THR A CA 1
ATOM 2351 C C . THR A 1 282 ? 13.572 -10.416 -25.721 1.00 97.19 282 THR A C 1
ATOM 2353 O O . THR A 1 282 ? 14.187 -11.482 -25.644 1.00 97.19 282 THR A O 1
ATOM 2356 N N . LYS A 1 283 ? 12.429 -10.340 -26.414 1.00 97.56 283 LYS A N 1
ATOM 2357 C CA . LYS A 1 283 ? 11.923 -11.479 -27.200 1.00 97.56 283 LYS A CA 1
ATOM 2358 C C . LYS A 1 283 ? 12.947 -11.950 -28.236 1.00 97.56 283 LYS A C 1
ATOM 2360 O O . LYS A 1 283 ? 13.083 -13.154 -28.431 1.00 97.56 283 LYS A O 1
ATOM 2365 N N . LYS A 1 284 ? 13.704 -11.026 -28.843 1.00 98.19 284 LYS A N 1
ATOM 2366 C CA . LYS A 1 284 ? 14.757 -11.361 -29.810 1.00 98.19 284 LYS A CA 1
ATOM 2367 C C . LYS A 1 284 ? 15.927 -12.096 -29.172 1.00 98.19 284 LYS A C 1
ATOM 2369 O O . LYS A 1 284 ? 16.443 -13.036 -29.769 1.00 98.19 284 LYS A O 1
ATOM 2374 N N . PHE A 1 285 ? 16.310 -11.715 -27.952 1.00 97.50 285 PHE A N 1
ATOM 2375 C CA . PHE A 1 285 ? 17.303 -12.461 -27.182 1.00 97.50 285 PHE A CA 1
ATOM 2376 C C . PHE A 1 285 ? 16.874 -13.925 -27.020 1.00 97.50 285 PHE A C 1
ATOM 2378 O O . PHE A 1 285 ? 17.635 -14.821 -27.368 1.00 97.50 285 PHE A O 1
ATOM 2385 N N . TYR A 1 286 ? 15.642 -14.181 -26.572 1.00 96.69 286 TYR A N 1
ATOM 2386 C CA . TYR A 1 286 ? 15.153 -15.552 -26.398 1.00 96.69 286 TYR A CA 1
ATOM 2387 C C . TYR A 1 286 ? 14.938 -16.299 -27.720 1.00 96.69 286 TYR A C 1
ATOM 2389 O O . TYR A 1 286 ? 15.190 -17.496 -27.774 1.00 96.69 286 TYR A O 1
ATOM 2397 N N . GLU A 1 287 ? 14.531 -15.617 -28.792 1.00 97.06 287 GLU A N 1
ATOM 2398 C CA . GLU A 1 287 ? 14.424 -16.212 -30.133 1.00 97.06 287 GLU A CA 1
ATOM 2399 C C . GLU A 1 287 ? 15.772 -16.777 -30.611 1.00 97.06 287 GLU A C 1
ATOM 2401 O O . GLU A 1 287 ? 15.822 -17.850 -31.203 1.00 97.06 287 GLU A O 1
ATOM 2406 N N . VAL A 1 288 ? 16.865 -16.059 -30.343 1.00 96.81 288 VAL A N 1
ATOM 2407 C CA . VAL A 1 288 ? 18.202 -16.392 -30.850 1.00 96.81 288 VAL A CA 1
ATOM 2408 C C . VAL A 1 288 ? 18.981 -17.299 -29.890 1.00 96.81 288 VAL A C 1
ATOM 2410 O O . VAL A 1 288 ? 19.648 -18.244 -30.314 1.00 96.81 288 VAL A O 1
ATOM 2413 N N . LEU A 1 289 ? 18.927 -17.008 -28.588 1.00 95.00 289 LEU A N 1
ATOM 2414 C CA . LEU A 1 289 ? 19.720 -17.684 -27.559 1.00 95.00 289 LEU A CA 1
ATOM 2415 C C . LEU A 1 289 ? 18.918 -18.676 -26.715 1.00 95.00 289 LEU A C 1
ATOM 2417 O O . LEU A 1 289 ? 19.539 -19.486 -26.036 1.00 95.00 289 LEU A O 1
ATOM 2421 N N . GLY A 1 290 ? 17.583 -18.670 -26.757 1.00 91.94 290 GLY A N 1
ATOM 2422 C CA . GLY A 1 290 ? 16.740 -19.481 -25.869 1.00 91.94 290 GLY A CA 1
ATOM 2423 C C . GLY A 1 290 ? 17.106 -20.964 -25.877 1.00 91.94 290 GLY A C 1
ATOM 2424 O O . GLY A 1 290 ? 17.397 -21.532 -24.827 1.00 91.94 290 GLY A O 1
ATOM 2425 N N . ASP A 1 291 ? 17.222 -21.566 -27.063 1.00 93.19 291 ASP A N 1
ATOM 2426 C CA . ASP A 1 291 ? 17.605 -22.978 -27.187 1.00 93.19 291 ASP A CA 1
ATOM 2427 C C . ASP A 1 291 ? 19.041 -23.259 -26.727 1.00 93.19 291 ASP A C 1
ATOM 2429 O O . ASP A 1 291 ? 19.336 -24.350 -26.240 1.00 93.19 291 ASP A O 1
ATOM 2433 N N . LYS A 1 292 ? 19.938 -22.276 -26.859 1.00 92.94 292 LYS A N 1
ATOM 2434 C CA . LYS A 1 292 ? 21.349 -22.368 -26.447 1.00 92.94 292 LYS A CA 1
ATOM 2435 C C . LYS A 1 292 ? 21.531 -22.197 -24.937 1.00 92.94 292 LYS A C 1
ATOM 2437 O O . LYS A 1 292 ? 22.566 -22.591 -24.410 1.00 92.94 292 LYS A O 1
ATOM 2442 N N . LEU A 1 293 ? 20.542 -21.625 -24.250 1.00 93.38 293 LEU A N 1
ATOM 2443 C CA . LEU A 1 293 ? 20.503 -21.523 -22.791 1.00 93.38 293 LEU A CA 1
ATOM 2444 C C . LEU A 1 293 ? 19.965 -22.806 -22.138 1.00 93.38 293 LEU A C 1
ATOM 2446 O O . LEU A 1 293 ? 20.129 -22.989 -20.932 1.00 93.38 293 LEU A O 1
ATOM 2450 N N . ASN A 1 294 ? 19.360 -23.719 -22.910 1.00 90.75 294 ASN A N 1
ATOM 2451 C CA . ASN A 1 294 ? 18.851 -24.983 -22.385 1.00 90.75 294 ASN A CA 1
ATOM 2452 C C . ASN A 1 294 ? 19.976 -25.811 -21.750 1.00 90.75 294 ASN A C 1
ATOM 2454 O O . ASN A 1 294 ? 20.960 -26.165 -22.398 1.00 90.75 294 ASN A O 1
ATOM 2458 N N . GLY A 1 295 ? 19.798 -26.170 -20.479 1.00 87.75 295 GLY A N 1
ATOM 2459 C CA . GLY A 1 295 ? 20.777 -26.947 -19.717 1.00 87.75 295 GLY A CA 1
ATOM 2460 C C . GLY A 1 295 ? 21.818 -26.106 -18.975 1.00 87.75 295 GLY A C 1
ATOM 2461 O O . GLY A 1 295 ? 22.601 -26.677 -18.218 1.00 87.75 295 GLY A O 1
ATOM 2462 N N . ILE A 1 296 ? 21.798 -24.779 -19.129 1.00 94.12 296 ILE A N 1
ATOM 2463 C CA . ILE A 1 296 ? 22.493 -23.852 -18.234 1.00 94.12 296 ILE A CA 1
ATOM 2464 C C . ILE A 1 296 ? 21.534 -23.508 -17.095 1.00 94.12 296 ILE A C 1
ATOM 2466 O O . ILE A 1 296 ? 20.370 -23.177 -17.324 1.00 94.12 296 ILE A O 1
ATOM 2470 N N . ASP A 1 297 ? 22.000 -23.617 -15.855 1.00 94.31 297 ASP A N 1
ATOM 2471 C CA . ASP A 1 297 ? 21.181 -23.267 -14.703 1.00 94.31 297 ASP A CA 1
ATOM 2472 C C . ASP A 1 297 ? 20.940 -21.747 -14.622 1.00 94.31 297 ASP A C 1
ATOM 2474 O O . ASP A 1 297 ? 21.759 -20.927 -15.049 1.00 94.31 297 ASP A O 1
ATOM 2478 N N . SER A 1 298 ? 19.795 -21.361 -14.060 1.00 91.31 298 SER A N 1
ATOM 2479 C CA . SER A 1 298 ? 19.359 -19.963 -14.006 1.00 91.31 298 SER A CA 1
ATOM 2480 C C . SER A 1 298 ? 20.281 -19.062 -13.179 1.00 91.31 298 SER A C 1
ATOM 2482 O O . SER A 1 298 ? 20.378 -17.873 -13.472 1.00 91.31 298 SER A O 1
ATOM 2484 N N . ASP A 1 299 ? 20.966 -19.603 -12.167 1.00 95.19 299 ASP A N 1
ATOM 2485 C CA . ASP A 1 299 ? 21.906 -18.846 -11.332 1.00 95.19 299 ASP A CA 1
ATOM 2486 C C . ASP A 1 299 ? 23.163 -18.472 -12.130 1.00 95.19 299 ASP A C 1
ATOM 2488 O O . ASP A 1 299 ? 23.609 -17.324 -12.100 1.00 95.19 299 ASP A O 1
ATOM 2492 N N . THR A 1 300 ? 23.680 -19.393 -12.945 1.00 96.81 300 THR A N 1
ATOM 2493 C CA . THR A 1 300 ? 24.779 -19.115 -13.879 1.00 96.81 300 THR A CA 1
ATOM 2494 C C . THR A 1 300 ? 24.393 -18.056 -14.918 1.00 96.81 300 THR A C 1
ATOM 2496 O O . THR A 1 300 ? 25.181 -17.145 -15.185 1.00 96.81 300 THR A O 1
ATOM 2499 N N . VAL A 1 301 ? 23.174 -18.115 -15.468 1.00 95.38 301 VAL A N 1
ATOM 2500 C CA . VAL A 1 301 ? 22.668 -17.076 -16.386 1.00 95.38 301 VAL A CA 1
ATOM 2501 C C . VAL A 1 301 ? 22.549 -15.720 -15.680 1.00 95.38 301 VAL A C 1
ATOM 2503 O O . VAL A 1 301 ? 22.937 -14.701 -16.254 1.00 95.38 301 VAL A O 1
ATOM 2506 N N . SER A 1 302 ? 22.080 -15.699 -14.428 1.00 94.94 302 SER A N 1
ATOM 2507 C CA . SER A 1 302 ? 22.019 -14.477 -13.616 1.00 94.94 302 SER A CA 1
ATOM 2508 C C . SER A 1 302 ? 23.409 -13.885 -13.382 1.00 94.94 302 SER A C 1
ATOM 2510 O O . SER A 1 302 ? 23.613 -12.700 -13.609 1.00 94.94 302 SER A O 1
ATOM 2512 N N . LYS A 1 303 ? 24.410 -14.702 -13.039 1.00 97.62 303 LYS A N 1
ATOM 2513 C CA . LYS A 1 303 ? 25.795 -14.236 -12.849 1.00 97.62 303 LYS A CA 1
ATOM 2514 C C . LYS A 1 303 ? 26.412 -13.665 -14.124 1.00 97.62 303 LYS A C 1
ATOM 2516 O O . LYS A 1 303 ? 27.124 -12.665 -14.062 1.00 97.62 303 LYS A O 1
ATOM 2521 N N . ALA A 1 304 ? 26.145 -14.283 -15.276 1.00 97.75 304 ALA A N 1
ATOM 2522 C CA . ALA A 1 304 ? 26.581 -13.758 -16.569 1.00 97.75 304 ALA A CA 1
ATOM 2523 C C . ALA A 1 304 ? 25.947 -12.391 -16.862 1.00 97.75 304 ALA A C 1
ATOM 2525 O O . ALA A 1 304 ? 26.628 -11.478 -17.332 1.00 97.75 304 ALA A O 1
ATOM 2526 N N . ARG A 1 305 ? 24.654 -12.243 -16.548 1.00 97.00 305 ARG A N 1
ATOM 2527 C CA . ARG A 1 305 ? 23.940 -10.968 -16.640 1.00 97.00 305 ARG A CA 1
ATOM 2528 C C . ARG A 1 305 ? 24.556 -9.922 -15.716 1.00 97.00 305 ARG A C 1
ATOM 2530 O O . ARG A 1 305 ? 24.893 -8.856 -16.209 1.00 97.00 305 ARG A O 1
ATOM 2537 N N . ASP A 1 306 ? 24.743 -10.218 -14.434 1.00 96.62 306 ASP A N 1
ATOM 2538 C CA . ASP A 1 306 ? 25.283 -9.270 -13.447 1.00 96.62 306 ASP A CA 1
ATOM 2539 C C . ASP A 1 306 ? 26.698 -8.804 -13.825 1.00 96.62 306 ASP A C 1
ATOM 2541 O O . ASP A 1 306 ? 27.033 -7.617 -13.752 1.00 96.62 306 ASP A O 1
ATOM 2545 N N . TYR A 1 307 ? 27.522 -9.736 -14.318 1.00 97.56 307 TYR A N 1
ATOM 2546 C CA . TYR A 1 307 ? 28.843 -9.432 -14.860 1.00 97.56 307 TYR A CA 1
ATOM 2547 C C . TYR A 1 307 ? 28.771 -8.438 -16.027 1.00 97.56 307 TYR A C 1
ATOM 2549 O O . TYR A 1 307 ? 29.510 -7.453 -16.051 1.00 97.56 307 TYR A O 1
ATOM 2557 N N . ALA A 1 308 ? 27.874 -8.672 -16.986 1.00 97.69 308 ALA A N 1
ATOM 2558 C CA . ALA A 1 308 ? 27.713 -7.797 -18.141 1.00 97.69 308 ALA A CA 1
ATOM 2559 C C . ALA A 1 308 ? 27.034 -6.460 -17.777 1.00 97.69 308 ALA A C 1
ATOM 2561 O O . ALA A 1 308 ? 27.395 -5.420 -18.328 1.00 97.69 308 ALA A O 1
ATOM 2562 N N . LEU A 1 309 ? 26.104 -6.450 -16.816 1.00 96.25 309 LEU A N 1
ATOM 2563 C CA . LEU A 1 309 ? 25.466 -5.237 -16.291 1.00 96.25 309 LEU A CA 1
ATOM 2564 C C . LEU A 1 309 ? 26.494 -4.300 -15.658 1.00 96.25 309 LEU A C 1
ATOM 2566 O O . LEU A 1 309 ? 26.453 -3.101 -15.912 1.00 96.25 309 LEU A O 1
ATOM 2570 N N . THR A 1 310 ? 27.483 -4.844 -14.945 1.00 96.81 310 THR A N 1
ATOM 2571 C CA . THR A 1 310 ? 28.580 -4.049 -14.368 1.00 96.81 310 THR A CA 1
ATOM 2572 C C . THR A 1 310 ? 29.302 -3.213 -15.437 1.00 96.81 310 THR A C 1
ATOM 2574 O O . THR A 1 310 ? 29.745 -2.096 -15.170 1.00 96.81 310 THR A O 1
ATOM 2577 N N . TYR A 1 311 ? 29.441 -3.723 -16.668 1.00 97.06 311 TYR A N 1
ATOM 2578 C CA . TYR A 1 311 ? 30.014 -2.944 -17.768 1.00 97.06 311 TYR A CA 1
ATOM 2579 C C . TYR A 1 311 ? 29.109 -1.774 -18.167 1.00 97.06 311 TYR A C 1
ATOM 2581 O O . TYR A 1 311 ? 29.601 -0.654 -18.297 1.00 97.06 311 TYR A O 1
ATOM 2589 N N . LEU A 1 312 ? 27.809 -2.024 -18.330 1.00 96.06 312 LEU A N 1
ATOM 2590 C CA . LEU A 1 312 ? 26.827 -0.995 -18.670 1.00 96.06 312 LEU A CA 1
ATOM 2591 C C . LEU A 1 312 ? 26.793 0.112 -17.610 1.00 96.06 312 LEU A C 1
ATOM 2593 O O . LEU A 1 312 ? 26.912 1.284 -17.952 1.00 96.06 312 LEU A O 1
ATOM 2597 N N . GLU A 1 313 ? 26.749 -0.259 -16.330 1.00 93.94 313 GLU A N 1
ATOM 2598 C CA . GLU A 1 313 ? 26.720 0.687 -15.211 1.00 93.94 313 GLU A CA 1
ATOM 2599 C C . GLU A 1 313 ? 27.959 1.590 -15.170 1.00 93.94 313 GLU A C 1
ATOM 2601 O O . GLU A 1 313 ? 27.851 2.801 -14.986 1.00 93.94 313 GLU A O 1
ATOM 2606 N N . ASN A 1 314 ? 29.148 1.023 -15.402 1.00 96.31 314 ASN A N 1
ATOM 2607 C CA . ASN A 1 314 ? 30.402 1.781 -15.411 1.00 96.31 314 ASN A CA 1
ATOM 2608 C C . ASN A 1 314 ? 30.584 2.667 -16.655 1.00 96.31 314 ASN A C 1
ATOM 2610 O O . ASN A 1 314 ? 31.491 3.498 -16.681 1.00 96.31 314 ASN A O 1
ATOM 2614 N N . ASN A 1 315 ? 29.766 2.481 -17.694 1.00 96.75 315 ASN A N 1
ATOM 2615 C CA . ASN A 1 315 ? 29.864 3.206 -18.962 1.00 96.75 315 ASN A CA 1
ATOM 2616 C C . ASN A 1 315 ? 28.520 3.842 -19.349 1.00 96.75 315 ASN A C 1
ATOM 2618 O O . ASN A 1 315 ? 28.182 3.927 -20.528 1.00 96.75 315 ASN A O 1
ATOM 2622 N N . HIS A 1 316 ? 27.750 4.283 -18.352 1.00 97.00 316 HIS A N 1
ATOM 2623 C CA . HIS A 1 316 ? 26.369 4.711 -18.560 1.00 97.00 316 HIS A CA 1
ATOM 2624 C C . HIS A 1 316 ? 26.204 6.112 -19.155 1.00 97.00 316 HIS A C 1
ATOM 2626 O O . HIS A 1 316 ? 25.115 6.467 -19.581 1.00 97.00 316 HIS A O 1
ATOM 2632 N N . LEU A 1 317 ? 27.265 6.918 -19.240 1.00 97.69 317 LEU A N 1
ATOM 2633 C CA . LEU A 1 317 ? 27.210 8.175 -19.990 1.00 97.69 317 LEU A CA 1
ATOM 2634 C C . LEU A 1 317 ? 27.227 7.863 -21.496 1.00 97.69 317 LEU A C 1
ATOM 2636 O O . LEU A 1 317 ? 28.294 7.619 -22.059 1.00 97.69 317 LEU A O 1
ATOM 2640 N N . VAL A 1 318 ? 26.054 7.840 -22.130 1.00 96.88 318 VAL A N 1
ATOM 2641 C CA . VAL A 1 318 ? 25.855 7.327 -23.496 1.00 96.88 318 VAL A CA 1
ATOM 2642 C C . VAL A 1 318 ? 25.081 8.333 -24.333 1.00 96.88 318 VAL A C 1
ATOM 2644 O O . VAL A 1 318 ? 23.966 8.711 -23.989 1.00 96.88 318 VAL A O 1
ATOM 2647 N N . ASN A 1 319 ? 25.646 8.721 -25.476 1.00 94.00 319 ASN A N 1
ATOM 2648 C CA . ASN A 1 319 ? 25.078 9.734 -26.354 1.00 94.00 319 ASN A CA 1
ATOM 2649 C C . ASN A 1 319 ? 24.554 9.107 -27.648 1.00 94.00 319 ASN A C 1
ATOM 2651 O O . ASN A 1 319 ? 25.291 8.826 -28.595 1.00 94.00 319 ASN A O 1
ATOM 2655 N N . GLY A 1 320 ? 23.234 8.960 -27.719 1.00 95.62 320 GLY A N 1
ATOM 2656 C CA . GLY A 1 320 ? 22.545 8.523 -28.927 1.00 95.62 320 GLY A CA 1
ATOM 2657 C C . GLY A 1 320 ? 22.534 7.008 -29.151 1.00 95.62 320 GLY A C 1
ATOM 2658 O O . GLY A 1 320 ? 23.269 6.225 -28.552 1.00 95.62 320 GLY A O 1
ATOM 2659 N N . ILE A 1 321 ? 21.658 6.598 -30.067 1.00 96.38 321 ILE A N 1
ATOM 2660 C CA . ILE A 1 321 ? 21.291 5.192 -30.295 1.00 96.38 321 ILE A CA 1
ATOM 2661 C C . ILE A 1 321 ? 22.463 4.364 -30.847 1.00 96.38 321 ILE A C 1
ATOM 2663 O O . ILE A 1 321 ? 22.535 3.160 -30.617 1.00 96.38 321 ILE A O 1
ATOM 2667 N N . GLU A 1 322 ? 23.400 4.983 -31.572 1.00 96.75 322 GLU A N 1
ATOM 2668 C CA . GLU A 1 322 ? 24.572 4.266 -32.088 1.00 96.75 322 GLU A CA 1
ATOM 2669 C C . GLU A 1 322 ? 25.507 3.817 -30.955 1.00 96.75 322 GLU A C 1
ATOM 2671 O O . GLU A 1 322 ? 26.022 2.698 -30.990 1.00 96.75 322 GLU A O 1
ATOM 2676 N N . GLU A 1 323 ? 25.722 4.667 -29.946 1.00 97.38 323 GLU A N 1
ATOM 2677 C CA . GLU A 1 323 ? 26.509 4.300 -28.768 1.00 97.38 323 GLU A CA 1
ATOM 2678 C C . GLU A 1 323 ? 25.760 3.274 -27.917 1.00 97.38 323 GLU A C 1
ATOM 2680 O O . GLU A 1 323 ? 26.350 2.262 -27.551 1.00 97.38 323 GLU A O 1
ATOM 2685 N N . GLU A 1 324 ? 24.454 3.454 -27.703 1.00 97.62 324 GLU A N 1
ATOM 2686 C CA . GLU A 1 324 ? 23.599 2.468 -27.027 1.00 97.62 324 GLU A CA 1
ATOM 2687 C C . GLU A 1 324 ? 23.706 1.076 -27.662 1.00 97.62 324 GLU A C 1
ATOM 2689 O O . GLU A 1 324 ? 23.949 0.088 -26.969 1.00 97.62 324 GLU A O 1
ATOM 2694 N N . TYR A 1 325 ? 23.589 0.989 -28.989 1.00 97.88 325 TYR A N 1
ATOM 2695 C CA . TYR A 1 325 ? 23.756 -0.270 -29.711 1.00 97.88 325 TYR A CA 1
ATOM 2696 C C . TYR A 1 325 ? 25.137 -0.892 -29.456 1.00 97.88 325 TYR A C 1
ATOM 2698 O O . TYR A 1 325 ? 25.219 -2.095 -29.214 1.00 97.88 325 TYR A O 1
ATOM 2706 N N . LYS A 1 326 ? 26.220 -0.100 -29.454 1.00 97.94 326 LYS A N 1
ATOM 2707 C CA . LYS A 1 326 ? 27.574 -0.604 -29.156 1.00 97.94 326 LYS A CA 1
ATOM 2708 C C . LYS A 1 326 ? 27.672 -1.138 -27.725 1.00 97.94 326 LYS A C 1
ATOM 2710 O O . LYS A 1 326 ? 28.269 -2.199 -27.525 1.00 97.94 326 LYS A O 1
ATOM 2715 N N . GLN A 1 327 ? 27.057 -0.454 -26.758 1.00 97.94 327 GLN A N 1
ATOM 2716 C CA . GLN A 1 327 ? 27.004 -0.906 -25.367 1.00 97.94 327 GLN A CA 1
ATOM 2717 C C . GLN A 1 327 ? 26.270 -2.241 -25.245 1.00 97.94 327 GLN A C 1
ATOM 2719 O O . GLN A 1 327 ? 26.800 -3.187 -24.663 1.00 97.94 327 GLN A O 1
ATOM 2724 N N . PHE A 1 328 ? 25.091 -2.366 -25.859 1.00 98.06 328 PHE A N 1
ATOM 2725 C CA . PHE A 1 328 ? 24.324 -3.608 -25.809 1.00 98.06 328 PHE A CA 1
ATOM 2726 C C . PHE A 1 328 ? 24.962 -4.743 -26.611 1.00 98.06 328 PHE A C 1
ATOM 2728 O O . PHE A 1 328 ? 24.943 -5.888 -26.166 1.00 98.06 328 PHE A O 1
ATOM 2735 N N . HIS A 1 329 ? 25.609 -4.451 -27.740 1.00 98.38 329 HIS A N 1
ATOM 2736 C CA . HIS A 1 329 ? 26.410 -5.442 -28.456 1.00 98.38 329 HIS A CA 1
ATOM 2737 C C . HIS A 1 329 ? 27.502 -6.006 -27.542 1.00 98.38 329 HIS A C 1
ATOM 2739 O O . HIS A 1 329 ? 27.693 -7.224 -27.463 1.00 98.38 329 HIS A O 1
ATOM 2745 N N . ARG A 1 330 ? 28.205 -5.133 -26.809 1.00 98.19 330 ARG A N 1
ATOM 2746 C CA . ARG A 1 330 ? 29.214 -5.553 -25.837 1.00 98.19 330 ARG A CA 1
ATOM 2747 C C . ARG A 1 330 ? 28.605 -6.360 -24.689 1.00 98.19 330 ARG A C 1
ATOM 2749 O O . ARG A 1 330 ? 29.135 -7.420 -24.373 1.00 98.19 330 ARG A O 1
ATOM 2756 N N . PHE A 1 331 ? 27.489 -5.906 -24.127 1.00 98.38 331 PHE A N 1
ATOM 2757 C CA . PHE A 1 331 ? 26.748 -6.603 -23.074 1.00 98.38 331 PHE A CA 1
ATOM 2758 C C . PHE A 1 331 ? 26.392 -8.042 -23.473 1.00 98.38 331 PHE A C 1
ATOM 2760 O O . PHE A 1 331 ? 26.758 -8.987 -22.774 1.00 98.38 331 PHE A O 1
ATOM 2767 N N . TYR A 1 332 ? 25.758 -8.240 -24.633 1.00 98.44 332 TYR A N 1
ATOM 2768 C CA . TYR A 1 332 ? 25.404 -9.583 -25.101 1.00 98.44 332 TYR A CA 1
ATOM 2769 C C . TYR A 1 332 ? 26.639 -10.422 -25.454 1.00 98.44 332 TYR A C 1
ATOM 2771 O O . TYR A 1 332 ? 26.654 -11.618 -25.167 1.00 98.44 332 TYR A O 1
ATOM 2779 N N . SER A 1 333 ? 27.699 -9.805 -25.994 1.00 98.31 333 SER A N 1
ATOM 2780 C CA . SER A 1 333 ? 28.987 -10.479 -26.232 1.00 98.31 333 SER A CA 1
ATOM 2781 C C . SER A 1 333 ? 29.607 -11.014 -24.937 1.00 98.31 333 SER A C 1
ATOM 2783 O O . SER A 1 333 ? 30.125 -12.132 -24.908 1.00 98.31 333 SER A O 1
ATOM 2785 N N . ASP A 1 334 ? 29.558 -10.229 -23.860 1.00 98.38 334 ASP A N 1
ATOM 2786 C CA . ASP A 1 334 ? 30.102 -10.625 -22.563 1.00 98.38 334 ASP A CA 1
ATOM 2787 C C . ASP A 1 334 ? 29.274 -11.748 -21.927 1.00 98.38 334 ASP A C 1
ATOM 2789 O O . ASP A 1 334 ? 29.862 -12.684 -21.384 1.00 98.38 334 ASP A O 1
ATOM 2793 N N . ILE A 1 335 ? 27.945 -11.741 -22.089 1.00 98.06 335 ILE A N 1
ATOM 2794 C CA . ILE A 1 335 ? 27.077 -12.846 -21.650 1.00 98.06 335 ILE A CA 1
ATOM 2795 C C . ILE A 1 335 ? 27.446 -14.151 -22.355 1.0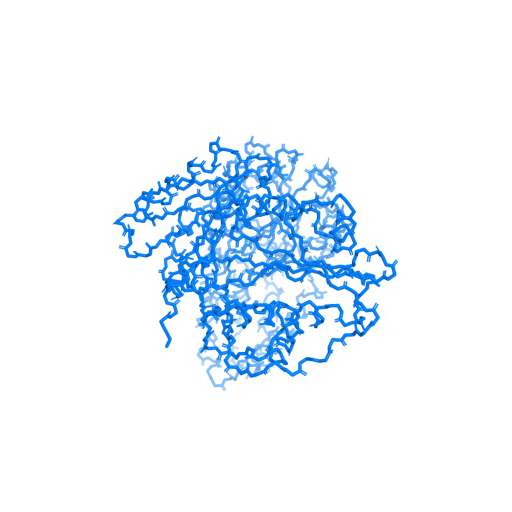0 98.06 335 ILE A C 1
ATOM 2797 O O . ILE A 1 335 ? 27.736 -15.145 -21.690 1.00 98.06 335 ILE A O 1
ATOM 2801 N N . VAL A 1 336 ? 27.460 -14.176 -23.693 1.00 97.69 336 VAL A N 1
ATOM 2802 C CA . VAL A 1 336 ? 27.707 -15.429 -24.431 1.00 97.69 336 VAL A CA 1
ATOM 2803 C C . VAL A 1 336 ? 29.117 -15.956 -24.181 1.00 97.69 336 VAL A C 1
ATOM 2805 O O . VAL A 1 336 ? 29.306 -17.163 -24.045 1.00 97.69 336 VAL A O 1
ATOM 2808 N N . LYS A 1 337 ? 30.096 -15.058 -24.011 1.00 97.75 337 LYS A N 1
ATOM 2809 C CA . LYS A 1 337 ? 31.463 -15.422 -23.633 1.00 97.75 337 LYS A CA 1
ATOM 2810 C C . LYS A 1 337 ? 31.533 -16.004 -22.223 1.00 97.75 337 LYS A C 1
ATOM 2812 O O . LYS A 1 337 ? 32.215 -17.008 -22.032 1.00 97.75 337 LYS A O 1
ATOM 2817 N N . TYR A 1 338 ? 30.862 -15.386 -21.251 1.00 98.00 338 TYR A N 1
ATOM 2818 C CA . TYR A 1 338 ? 30.824 -15.874 -19.870 1.00 98.00 338 TYR A CA 1
ATOM 2819 C C . TYR A 1 338 ? 30.207 -17.274 -19.800 1.00 98.00 338 TYR A C 1
ATOM 2821 O O . TYR A 1 338 ? 30.721 -18.148 -19.108 1.00 98.00 338 TYR A O 1
ATOM 2829 N N . LEU A 1 339 ? 29.136 -17.496 -20.563 1.00 97.12 339 LEU A N 1
ATOM 2830 C CA . LEU A 1 339 ? 28.422 -18.769 -20.621 1.00 97.12 339 LEU A CA 1
ATOM 2831 C C . LEU A 1 339 ? 29.104 -19.823 -21.511 1.00 97.12 339 LEU A C 1
ATOM 2833 O O . LEU A 1 339 ? 28.670 -20.972 -21.526 1.00 97.12 339 LEU A O 1
ATOM 2837 N N . GLY A 1 340 ? 30.153 -19.460 -22.256 1.00 96.56 340 GLY A N 1
ATOM 2838 C CA . GLY A 1 340 ? 30.827 -20.364 -23.192 1.00 96.56 340 GLY A CA 1
ATOM 2839 C C . GLY A 1 340 ? 29.953 -20.787 -24.379 1.00 96.56 340 GLY A C 1
ATOM 2840 O O . GLY A 1 340 ? 30.136 -21.877 -24.915 1.00 96.56 340 GLY A O 1
ATOM 2841 N N . ILE A 1 341 ? 28.991 -19.949 -24.777 1.00 96.38 341 ILE A N 1
ATOM 2842 C CA . ILE A 1 341 ? 28.067 -20.223 -25.880 1.00 96.38 341 ILE A CA 1
ATOM 2843 C C . ILE A 1 341 ? 28.707 -19.808 -27.205 1.00 96.38 341 ILE A C 1
ATOM 2845 O O . ILE A 1 341 ? 29.088 -18.654 -27.396 1.00 96.38 341 ILE A O 1
ATOM 2849 N N . GLU A 1 342 ? 28.750 -20.737 -28.158 1.00 94.75 342 GLU A N 1
ATOM 2850 C CA . GLU A 1 342 ? 29.124 -20.434 -29.539 1.00 94.75 342 GLU A CA 1
ATOM 2851 C C . GLU A 1 342 ? 27.936 -19.839 -30.311 1.00 94.75 342 GLU A C 1
ATOM 2853 O O . GLU A 1 342 ? 26.855 -20.439 -30.427 1.00 94.75 342 GLU A O 1
ATOM 2858 N N . ILE A 1 343 ? 28.143 -18.641 -30.856 1.00 95.69 343 ILE A N 1
ATOM 2859 C CA . ILE A 1 343 ? 27.153 -17.874 -31.612 1.00 95.69 343 ILE A CA 1
ATOM 2860 C C . ILE A 1 343 ? 27.846 -16.998 -32.664 1.00 95.69 343 ILE A C 1
ATOM 2862 O O . ILE A 1 343 ? 29.025 -16.668 -32.518 1.00 95.69 343 ILE A O 1
ATOM 2866 N N . SER A 1 344 ? 27.132 -16.654 -33.737 1.00 96.50 344 SER A N 1
ATOM 2867 C CA . SER A 1 344 ? 27.653 -15.768 -34.779 1.00 96.50 344 SER A CA 1
ATOM 2868 C C . SER A 1 344 ? 27.674 -14.304 -34.317 1.00 96.50 344 SER A C 1
ATOM 2870 O O . SER A 1 344 ? 26.902 -13.906 -33.442 1.00 96.50 344 SER A O 1
ATOM 2872 N N . SER A 1 345 ? 28.546 -13.484 -34.909 1.00 94.50 345 SER A N 1
ATOM 2873 C CA . SER A 1 345 ? 28.532 -12.030 -34.688 1.00 94.50 345 SER A CA 1
ATOM 2874 C C . SER A 1 345 ? 27.220 -11.401 -35.151 1.00 94.50 345 SER A C 1
ATOM 2876 O O . SER A 1 345 ? 26.688 -10.521 -34.486 1.00 94.50 345 SER A O 1
ATOM 2878 N N . GLU A 1 346 ? 26.665 -11.904 -36.253 1.00 97.19 346 GLU A N 1
ATOM 2879 C CA . GLU A 1 346 ? 25.425 -11.431 -36.861 1.00 97.19 346 GLU A CA 1
ATOM 2880 C C . GLU A 1 346 ? 24.220 -11.614 -35.929 1.00 97.19 346 GLU A C 1
ATOM 2882 O O . GLU A 1 346 ? 23.321 -10.774 -35.893 1.00 97.19 346 GLU A O 1
ATOM 2887 N N . ASP A 1 347 ? 24.208 -12.691 -35.147 1.00 97.88 347 ASP A N 1
ATOM 2888 C CA . ASP A 1 347 ? 23.167 -12.951 -34.157 1.00 97.88 347 ASP A CA 1
ATOM 2889 C C . ASP A 1 347 ? 23.266 -11.992 -32.959 1.00 97.88 347 ASP A C 1
ATOM 2891 O O . ASP A 1 347 ? 22.250 -11.464 -32.504 1.00 97.88 347 ASP A O 1
ATOM 2895 N N . ILE A 1 348 ? 24.481 -11.716 -32.468 1.00 98.00 348 ILE A N 1
ATOM 2896 C CA . ILE A 1 348 ? 24.707 -10.716 -31.408 1.00 98.00 348 ILE A CA 1
ATOM 2897 C C . ILE A 1 348 ? 24.275 -9.329 -31.901 1.00 98.00 348 ILE A C 1
ATOM 2899 O O . ILE A 1 348 ? 23.564 -8.615 -31.191 1.00 98.00 348 ILE A O 1
ATOM 2903 N N . ASP A 1 349 ? 24.642 -8.978 -33.136 1.00 98.06 349 ASP A N 1
ATOM 2904 C CA . ASP A 1 349 ? 24.211 -7.750 -33.804 1.00 98.06 349 ASP A CA 1
ATOM 2905 C C . ASP A 1 349 ? 22.688 -7.647 -33.883 1.00 98.06 349 ASP A C 1
ATOM 2907 O O . ASP A 1 349 ? 22.121 -6.590 -33.592 1.00 98.06 349 ASP A O 1
ATOM 2911 N N . ALA A 1 350 ? 22.010 -8.736 -34.251 1.00 98.12 350 ALA A N 1
ATOM 2912 C CA . ALA A 1 350 ? 20.558 -8.771 -34.351 1.00 98.12 350 ALA A CA 1
ATOM 2913 C C . ALA A 1 350 ? 19.881 -8.521 -32.996 1.00 98.12 350 ALA A C 1
ATOM 2915 O O . ALA A 1 350 ? 18.931 -7.738 -32.934 1.00 98.12 350 ALA A O 1
ATOM 2916 N N . ILE A 1 351 ? 20.376 -9.136 -31.915 1.00 98.25 351 ILE A N 1
ATOM 2917 C CA . ILE A 1 351 ? 19.848 -8.928 -30.558 1.00 98.25 351 ILE A CA 1
ATOM 2918 C C . ILE A 1 351 ? 20.104 -7.484 -30.099 1.00 98.25 351 ILE A C 1
ATOM 2920 O O . ILE A 1 351 ? 19.183 -6.811 -29.639 1.00 98.25 351 ILE A O 1
ATOM 2924 N N . ALA A 1 352 ? 21.331 -6.980 -30.252 1.00 98.19 352 ALA A N 1
ATOM 2925 C CA . ALA A 1 352 ? 21.695 -5.630 -29.824 1.00 98.19 352 ALA A CA 1
ATOM 2926 C C . ALA A 1 352 ? 20.909 -4.550 -30.577 1.00 98.19 352 ALA A C 1
ATOM 2928 O O . ALA A 1 352 ? 20.410 -3.593 -29.981 1.00 98.19 352 ALA A O 1
ATOM 2929 N N . LYS A 1 353 ? 20.751 -4.718 -31.894 1.00 97.69 353 LYS A N 1
ATOM 2930 C CA . LYS A 1 353 ? 19.969 -3.804 -32.727 1.00 97.69 353 LYS A CA 1
ATOM 2931 C C . LYS A 1 353 ? 18.487 -3.840 -32.367 1.00 97.69 353 LYS A C 1
ATOM 2933 O O . LYS A 1 353 ? 17.864 -2.780 -32.309 1.00 97.69 353 LYS A O 1
ATOM 2938 N N . ASP A 1 354 ? 17.927 -5.022 -32.113 1.00 98.00 354 ASP A N 1
ATOM 2939 C CA . ASP A 1 354 ? 16.554 -5.157 -31.621 1.00 98.00 354 ASP A CA 1
ATOM 2940 C C . ASP A 1 354 ? 16.365 -4.403 -30.300 1.00 98.00 354 ASP A C 1
ATOM 2942 O O . ASP A 1 354 ? 15.479 -3.555 -30.209 1.00 98.00 354 ASP A O 1
ATOM 2946 N N . ARG A 1 355 ? 17.252 -4.613 -29.320 1.00 96.69 355 ARG A N 1
ATOM 2947 C CA . ARG A 1 355 ? 17.176 -3.945 -28.013 1.00 96.69 355 ARG A CA 1
ATOM 2948 C C . ARG A 1 355 ? 17.202 -2.418 -28.108 1.00 96.69 355 ARG A C 1
ATOM 2950 O O . ARG A 1 355 ? 16.483 -1.768 -27.352 1.00 96.69 355 ARG A O 1
ATOM 2957 N N . ALA A 1 356 ? 18.007 -1.863 -29.012 1.00 95.69 356 ALA A N 1
ATOM 2958 C CA . ALA A 1 356 ? 18.178 -0.417 -29.157 1.00 95.69 356 ALA A CA 1
ATOM 2959 C C . ALA A 1 356 ? 17.108 0.257 -30.041 1.00 95.69 356 ALA A C 1
ATOM 2961 O O . ALA A 1 356 ? 16.940 1.474 -29.987 1.00 95.69 356 ALA A O 1
ATOM 2962 N N . THR A 1 357 ? 16.406 -0.489 -30.907 1.00 95.69 357 THR A N 1
ATOM 2963 C CA . THR A 1 357 ? 15.555 0.127 -31.952 1.00 95.69 357 THR A CA 1
ATOM 2964 C C . THR A 1 357 ? 14.136 -0.423 -32.061 1.00 95.69 357 THR A C 1
ATOM 2966 O O . THR A 1 357 ? 13.275 0.252 -32.626 1.00 95.69 357 THR A O 1
ATOM 2969 N N . ASN A 1 358 ? 13.844 -1.607 -31.520 1.00 97.19 358 ASN A N 1
ATOM 2970 C CA . ASN A 1 358 ? 12.514 -2.202 -31.601 1.00 97.19 358 ASN A CA 1
ATOM 2971 C C . ASN A 1 358 ? 11.639 -1.768 -30.420 1.00 97.19 358 ASN A C 1
ATOM 2973 O O . ASN A 1 358 ? 11.741 -2.300 -29.316 1.00 97.19 358 ASN A O 1
ATOM 2977 N N . MET A 1 359 ? 10.726 -0.830 -30.673 1.00 96.12 359 MET A N 1
ATOM 2978 C CA . MET A 1 359 ? 9.835 -0.301 -29.636 1.00 96.12 359 MET A CA 1
ATOM 2979 C C . MET A 1 359 ? 8.755 -1.298 -29.186 1.00 96.12 359 MET A C 1
ATOM 2981 O O . MET A 1 359 ? 8.171 -1.109 -28.128 1.00 96.12 359 MET A O 1
ATOM 2985 N N . ASN A 1 360 ? 8.540 -2.406 -29.911 1.00 95.94 360 ASN A N 1
ATOM 2986 C CA . ASN A 1 360 ? 7.637 -3.479 -29.465 1.00 95.94 360 ASN A CA 1
ATOM 2987 C C . ASN A 1 360 ? 8.187 -4.273 -28.266 1.00 95.94 360 ASN A C 1
ATOM 2989 O O . ASN A 1 360 ? 7.516 -5.179 -27.767 1.00 95.94 360 ASN A O 1
ATOM 2993 N N . ASN A 1 361 ? 9.411 -3.970 -27.824 1.00 96.56 361 ASN A N 1
ATOM 2994 C CA . ASN A 1 361 ? 9.962 -4.480 -26.574 1.00 96.56 361 ASN A CA 1
ATOM 2995 C C . ASN A 1 361 ? 9.314 -3.838 -25.336 1.00 96.56 361 ASN A C 1
ATOM 2997 O O . ASN A 1 361 ? 9.474 -4.378 -24.243 1.00 96.56 361 ASN A O 1
ATOM 3001 N N . TYR A 1 362 ? 8.544 -2.760 -25.504 1.00 96.38 362 TYR A N 1
ATOM 3002 C CA . TYR A 1 362 ? 7.884 -2.023 -24.430 1.00 96.38 362 TYR A CA 1
ATOM 3003 C C . TYR A 1 362 ? 6.369 -2.048 -24.620 1.00 96.38 362 TYR A C 1
ATOM 3005 O O . TYR A 1 362 ? 5.866 -1.801 -25.718 1.00 96.38 362 TYR A O 1
ATOM 3013 N N . VAL A 1 363 ? 5.638 -2.370 -23.556 1.00 95.38 363 VAL A N 1
ATOM 3014 C CA . VAL A 1 363 ? 4.175 -2.428 -23.555 1.00 95.38 363 VAL A CA 1
ATOM 3015 C C . VAL A 1 363 ? 3.648 -1.399 -22.573 1.00 95.38 363 VAL A C 1
ATOM 3017 O O . VAL A 1 363 ? 3.950 -1.458 -21.388 1.00 95.38 363 VAL A O 1
ATOM 3020 N N . VAL A 1 364 ? 2.859 -0.456 -23.074 1.00 95.06 364 VAL A N 1
ATOM 3021 C CA . VAL A 1 364 ? 2.258 0.610 -22.267 1.00 95.06 364 VAL A CA 1
A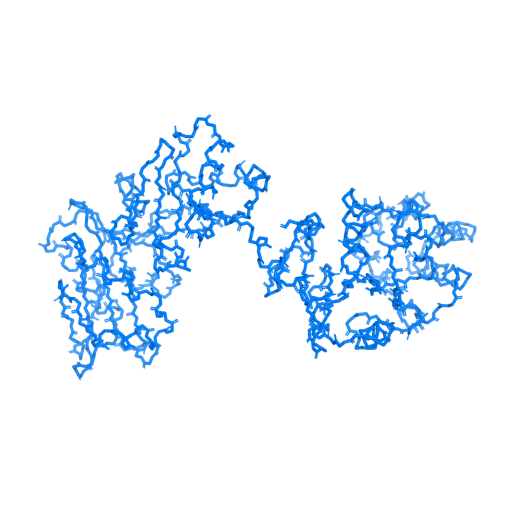TOM 3022 C C . VAL A 1 364 ? 1.116 0.072 -21.401 1.00 95.06 364 VAL A C 1
ATOM 3024 O O . VAL A 1 364 ? 0.356 -0.791 -21.851 1.00 95.06 364 VAL A O 1
ATOM 3027 N N . TYR A 1 365 ? 0.965 0.591 -20.179 1.00 93.69 365 TYR A N 1
ATOM 3028 C CA . TYR A 1 365 ? -0.256 0.362 -19.399 1.00 93.69 365 TYR A CA 1
ATOM 3029 C C . TYR A 1 365 ? -1.450 1.044 -20.079 1.00 93.69 365 TYR A C 1
ATOM 3031 O O . TYR A 1 365 ? -1.337 2.166 -20.577 1.00 93.69 365 TYR A O 1
ATOM 3039 N N . GLU A 1 366 ? -2.599 0.368 -20.120 1.00 88.81 366 GLU A N 1
ATOM 3040 C CA . GLU A 1 366 ? -3.765 0.782 -20.916 1.00 88.81 366 GLU A CA 1
ATOM 3041 C C . GLU A 1 366 ? -4.235 2.206 -20.572 1.00 88.81 366 GLU A C 1
ATOM 3043 O O . GLU A 1 366 ? -4.589 2.995 -21.451 1.00 88.81 366 GLU A O 1
ATOM 3048 N N . GLU A 1 367 ? -4.169 2.571 -19.294 1.00 87.19 367 GLU A N 1
ATOM 3049 C CA . GLU A 1 367 ? -4.585 3.869 -18.785 1.00 87.19 367 GLU A CA 1
ATOM 3050 C C . GLU A 1 367 ? -3.547 4.991 -18.966 1.00 87.19 367 GLU A C 1
ATOM 3052 O O . GLU A 1 367 ? -3.910 6.169 -18.875 1.00 87.19 367 GLU A O 1
ATOM 3057 N N . ALA A 1 368 ? -2.273 4.668 -19.226 1.00 93.69 368 ALA A N 1
ATOM 3058 C CA . ALA A 1 368 ? -1.167 5.620 -19.094 1.00 93.69 368 ALA A CA 1
ATOM 3059 C C . ALA A 1 368 ? -1.349 6.855 -19.983 1.00 93.69 368 ALA A C 1
ATOM 3061 O O . ALA A 1 368 ? -1.227 7.987 -19.513 1.00 93.69 368 ALA A O 1
ATOM 3062 N N . LEU A 1 369 ? -1.723 6.658 -21.251 1.00 92.62 369 LEU A N 1
ATOM 3063 C CA . LEU A 1 369 ? -1.952 7.759 -22.188 1.00 92.62 369 LEU A CA 1
ATOM 3064 C C . LEU A 1 369 ? -3.086 8.685 -21.728 1.00 92.62 369 LEU A C 1
ATOM 3066 O O . LEU A 1 369 ? -2.967 9.907 -21.822 1.00 92.62 369 LEU A O 1
ATOM 3070 N N . CYS A 1 370 ? -4.192 8.116 -21.241 1.00 91.81 370 CYS A N 1
ATOM 3071 C CA . CYS A 1 370 ? -5.338 8.898 -20.785 1.00 91.81 370 CYS A CA 1
ATOM 3072 C C . CYS A 1 370 ? -4.968 9.741 -19.559 1.00 91.81 370 CYS A C 1
ATOM 3074 O O . CYS A 1 370 ? -5.244 10.943 -19.531 1.00 91.81 370 CYS A O 1
ATOM 3076 N N . VAL A 1 371 ? -4.282 9.124 -18.595 1.00 94.69 371 VAL A N 1
ATOM 3077 C CA . VAL A 1 371 ? -3.853 9.764 -17.349 1.00 94.69 371 VAL A CA 1
ATOM 3078 C C . VAL A 1 371 ? -2.827 10.856 -17.603 1.00 94.69 371 VAL A C 1
ATOM 3080 O O . VAL A 1 371 ? -3.043 11.994 -17.188 1.00 94.69 371 VAL A O 1
ATOM 3083 N N . VAL A 1 372 ? -1.758 10.556 -18.343 1.00 97.69 372 VAL A N 1
ATOM 3084 C CA . VAL A 1 372 ? -0.721 11.537 -18.695 1.00 97.69 372 VAL A CA 1
ATOM 3085 C C . VAL A 1 372 ? -1.345 12.734 -19.412 1.00 97.69 372 VAL A C 1
ATOM 3087 O O . VAL A 1 372 ? -1.117 13.878 -19.023 1.00 97.69 372 VAL A O 1
ATOM 3090 N N . LYS A 1 373 ? -2.213 12.498 -20.402 1.00 95.00 373 LYS A N 1
ATOM 3091 C CA . LYS A 1 373 ? -2.904 13.573 -21.126 1.00 95.00 373 LYS A CA 1
ATOM 3092 C C . LYS A 1 373 ? -3.785 14.436 -20.222 1.00 95.00 373 LYS A C 1
ATOM 3094 O O . LYS A 1 373 ? -3.868 15.646 -20.435 1.00 95.00 373 LYS A O 1
ATOM 3099 N N . ALA A 1 374 ? -4.490 13.834 -19.266 1.00 92.50 374 ALA A N 1
ATOM 3100 C CA . ALA A 1 374 ? -5.361 14.558 -18.345 1.00 92.50 374 ALA A CA 1
ATOM 3101 C C . ALA A 1 374 ? -4.549 15.382 -17.334 1.00 92.50 374 ALA A C 1
ATOM 3103 O O . ALA A 1 374 ? -4.824 16.570 -17.146 1.00 92.50 374 ALA A O 1
ATOM 3104 N N . LEU A 1 375 ? -3.503 14.796 -16.748 1.00 96.25 375 LEU A N 1
ATOM 3105 C CA . LEU A 1 375 ? -2.606 15.489 -15.822 1.00 96.25 375 LEU A CA 1
ATOM 3106 C C . LEU A 1 375 ? -1.845 16.628 -16.504 1.00 96.25 375 LEU A C 1
ATOM 3108 O O . LEU A 1 375 ? -1.653 17.674 -15.889 1.00 96.25 375 LEU A O 1
ATOM 3112 N N . SER A 1 376 ? -1.490 16.494 -17.787 1.00 96.69 376 SER A N 1
ATOM 3113 C CA . SER A 1 376 ? -0.805 17.557 -18.537 1.00 96.69 376 SER A CA 1
ATOM 3114 C C . SER A 1 376 ? -1.655 18.822 -18.721 1.00 96.69 376 SER A C 1
ATOM 3116 O O . SER A 1 376 ? -1.127 19.863 -19.106 1.00 96.69 376 SER A O 1
ATOM 3118 N N . GLN A 1 377 ? -2.976 18.750 -18.508 1.00 95.31 377 GLN A N 1
ATOM 3119 C CA . GLN A 1 377 ? -3.856 19.924 -18.561 1.00 95.31 377 GLN A CA 1
ATOM 3120 C C . GLN A 1 377 ? -3.782 20.770 -17.286 1.00 95.31 377 GLN A C 1
ATOM 3122 O O . GLN A 1 377 ? -4.167 21.938 -17.300 1.00 95.31 377 GLN A O 1
ATOM 3127 N N . THR A 1 378 ? -3.327 20.183 -16.178 1.00 93.94 378 THR A N 1
ATOM 3128 C CA . THR A 1 378 ? -3.353 20.801 -14.845 1.00 93.94 378 THR A CA 1
ATOM 3129 C C . THR A 1 378 ? -1.961 20.967 -14.239 1.00 93.94 378 THR A C 1
ATOM 3131 O O . THR A 1 378 ? -1.754 21.886 -13.451 1.00 93.94 378 THR A O 1
ATOM 3134 N N . HIS A 1 379 ? -0.996 20.143 -14.650 1.00 96.88 379 HIS A N 1
ATOM 3135 C CA . HIS A 1 379 ? 0.373 20.123 -14.144 1.00 96.88 379 HIS A CA 1
ATOM 3136 C C . HIS A 1 379 ? 1.375 20.129 -15.299 1.00 96.88 379 HIS A C 1
ATOM 3138 O O . HIS A 1 379 ? 1.099 19.637 -16.394 1.00 96.88 379 HIS A O 1
ATOM 3144 N N . LYS A 1 380 ? 2.585 20.634 -15.043 1.00 98.19 380 LYS A N 1
ATOM 3145 C CA . LYS A 1 380 ? 3.728 20.304 -15.899 1.00 98.19 380 LYS A CA 1
ATOM 3146 C C . LYS A 1 380 ? 4.142 18.869 -15.614 1.00 98.19 380 LYS A C 1
ATOM 3148 O O . LYS A 1 380 ? 4.215 18.471 -14.455 1.00 98.19 380 LYS A O 1
ATOM 3153 N N . LEU A 1 381 ? 4.453 18.111 -16.654 1.00 98.75 381 LEU A N 1
ATOM 3154 C CA . LEU A 1 381 ? 4.928 16.742 -16.496 1.00 98.75 381 LEU A CA 1
ATOM 3155 C C . LEU A 1 381 ? 6.415 16.663 -16.824 1.00 98.75 381 LEU A C 1
ATOM 3157 O O . LEU A 1 381 ? 6.893 17.373 -17.719 1.00 98.75 381 LEU A O 1
ATOM 3161 N N . GLY A 1 382 ? 7.134 15.800 -16.112 1.00 98.69 382 GLY A N 1
ATOM 3162 C CA . GLY A 1 382 ? 8.530 15.487 -16.395 1.00 98.69 382 GLY A CA 1
ATOM 3163 C C . GLY A 1 382 ? 8.838 13.998 -16.264 1.00 98.69 382 GLY A C 1
ATOM 3164 O O . GLY A 1 382 ? 8.107 13.277 -15.594 1.00 98.69 382 GLY A O 1
ATOM 3165 N N . ILE A 1 383 ? 9.923 13.552 -16.892 1.00 98.81 383 ILE A N 1
ATOM 3166 C CA . ILE A 1 383 ? 10.450 12.188 -16.757 1.00 98.81 383 ILE A CA 1
ATOM 3167 C C . ILE A 1 383 ? 11.728 12.202 -15.916 1.00 98.81 383 ILE A C 1
ATOM 3169 O O . ILE A 1 383 ? 12.598 13.042 -16.155 1.00 98.81 383 ILE A O 1
ATOM 3173 N N . ILE A 1 384 ? 11.856 11.253 -14.985 1.00 98.81 384 ILE A N 1
ATOM 3174 C CA . ILE A 1 384 ? 13.110 10.908 -14.299 1.00 98.81 384 ILE A CA 1
ATOM 3175 C C . ILE A 1 384 ? 13.301 9.395 -14.413 1.00 98.81 384 ILE A C 1
ATOM 3177 O O . ILE A 1 384 ? 12.681 8.629 -13.675 1.00 98.81 384 ILE A O 1
ATOM 3181 N N . SER A 1 385 ? 14.154 8.954 -15.338 1.00 98.50 385 SER A N 1
ATOM 3182 C CA . SER A 1 385 ? 14.246 7.533 -15.681 1.00 98.50 385 SER A CA 1
ATOM 3183 C C . SER A 1 385 ? 15.677 7.026 -15.805 1.00 98.50 385 SER A C 1
ATOM 3185 O O . SER A 1 385 ? 16.551 7.688 -16.375 1.00 98.50 385 SER A O 1
ATOM 3187 N N . ASP A 1 386 ? 15.872 5.815 -15.285 1.00 98.31 386 ASP A N 1
ATOM 3188 C CA . ASP A 1 386 ? 17.066 5.010 -15.496 1.00 98.31 386 ASP A CA 1
ATOM 3189 C C . ASP A 1 386 ? 16.940 4.290 -16.842 1.00 98.31 386 ASP A C 1
ATOM 3191 O O . ASP A 1 386 ? 16.296 3.252 -16.970 1.00 98.31 386 ASP A O 1
ATOM 3195 N N . THR A 1 387 ? 17.493 4.904 -17.880 1.00 97.44 387 THR A N 1
ATOM 3196 C CA . THR A 1 387 ? 17.191 4.578 -19.269 1.00 97.44 387 THR A CA 1
ATOM 3197 C C . THR A 1 387 ? 18.375 4.797 -20.210 1.00 97.44 387 THR A C 1
ATOM 3199 O O . THR A 1 387 ? 19.466 5.190 -19.790 1.00 97.44 387 THR A O 1
ATOM 3202 N N . TRP A 1 388 ? 18.134 4.517 -21.489 1.00 97.81 388 TRP A N 1
ATOM 3203 C CA . TRP A 1 388 ? 19.074 4.581 -22.602 1.00 97.81 388 TRP A CA 1
ATOM 3204 C C . TRP A 1 388 ? 18.589 5.586 -23.661 1.00 97.81 388 TRP A C 1
ATOM 3206 O O . TRP A 1 388 ? 17.399 5.900 -23.689 1.00 97.81 388 TRP A O 1
ATOM 3216 N N . PRO A 1 389 ? 19.459 6.070 -24.569 1.00 97.75 389 PRO A N 1
ATOM 3217 C CA . PRO A 1 389 ? 19.101 7.070 -25.583 1.00 97.75 389 PRO A CA 1
ATOM 3218 C C . PRO A 1 389 ? 17.853 6.773 -26.434 1.00 97.75 389 PRO A C 1
ATOM 3220 O O . PRO A 1 389 ? 17.213 7.696 -26.939 1.00 97.75 389 PRO A O 1
ATOM 3223 N N . SER A 1 390 ? 17.485 5.504 -26.610 1.00 97.12 390 SER A N 1
ATOM 3224 C CA . SER A 1 390 ? 16.276 5.067 -27.313 1.00 97.12 390 SER A CA 1
ATOM 3225 C C . SER A 1 390 ? 14.961 5.456 -26.620 1.00 97.12 390 SER A C 1
ATOM 3227 O O . SER A 1 390 ? 13.909 5.388 -27.262 1.00 97.12 390 SER A O 1
ATOM 3229 N N . ILE A 1 391 ? 14.998 5.931 -25.370 1.00 97.50 391 ILE A N 1
ATOM 3230 C CA . ILE A 1 391 ? 13.821 6.303 -24.570 1.00 97.50 391 ILE A CA 1
ATOM 3231 C C . ILE A 1 391 ? 12.887 7.298 -25.263 1.00 97.50 391 ILE A C 1
ATOM 3233 O O . ILE A 1 391 ? 11.668 7.159 -25.206 1.00 97.50 391 ILE A O 1
ATOM 3237 N N . ASP A 1 392 ? 13.429 8.266 -25.998 1.00 97.31 392 ASP A N 1
ATOM 3238 C CA . ASP A 1 392 ? 12.615 9.236 -26.730 1.00 97.31 392 ASP A CA 1
ATOM 3239 C C . ASP A 1 392 ? 11.754 8.553 -27.799 1.00 97.31 392 ASP A C 1
ATOM 3241 O O . ASP A 1 392 ? 10.609 8.945 -28.031 1.00 97.31 392 ASP A O 1
ATOM 3245 N N . ASN A 1 393 ? 12.284 7.517 -28.456 1.00 97.81 393 ASN A N 1
ATOM 3246 C CA . ASN A 1 393 ? 11.527 6.734 -29.429 1.00 97.81 393 ASN A CA 1
ATOM 3247 C C . ASN A 1 393 ? 10.482 5.855 -28.739 1.00 97.81 393 ASN A C 1
ATOM 3249 O O . ASN A 1 393 ? 9.383 5.710 -29.271 1.00 97.81 393 ASN A O 1
ATOM 3253 N N . GLN A 1 394 ? 10.800 5.317 -27.559 1.00 97.06 394 GLN A N 1
ATOM 3254 C CA . GLN A 1 394 ? 9.882 4.520 -26.742 1.00 97.06 394 GLN A CA 1
ATOM 3255 C C . GLN A 1 394 ? 8.681 5.363 -26.313 1.00 97.06 394 GLN A C 1
ATOM 3257 O O . GLN A 1 394 ? 7.545 5.021 -26.638 1.00 97.06 394 GLN A O 1
ATOM 3262 N N . LEU A 1 395 ? 8.923 6.527 -25.704 1.00 97.94 395 LEU A N 1
ATOM 3263 C CA . LEU A 1 395 ? 7.880 7.462 -25.276 1.00 97.94 395 LEU A CA 1
ATOM 3264 C C . LEU A 1 395 ? 7.015 7.960 -26.449 1.00 97.94 395 LEU A C 1
ATOM 3266 O O . LEU A 1 395 ? 5.808 8.162 -26.289 1.00 97.94 395 LEU A O 1
ATOM 3270 N N . LYS A 1 396 ? 7.606 8.148 -27.639 1.00 97.69 396 LYS A N 1
ATOM 3271 C CA . LYS A 1 396 ? 6.865 8.497 -28.867 1.00 97.69 396 LYS A CA 1
ATOM 3272 C C . LYS A 1 396 ? 6.012 7.336 -29.365 1.00 97.69 396 LYS A C 1
ATOM 3274 O O . LYS A 1 396 ? 4.867 7.555 -29.746 1.00 97.69 396 LYS A O 1
ATOM 3279 N N . ALA A 1 397 ? 6.543 6.114 -29.350 1.00 95.44 397 ALA A N 1
ATOM 3280 C CA . ALA A 1 397 ? 5.828 4.922 -29.796 1.00 95.44 397 ALA A CA 1
ATOM 3281 C C . ALA A 1 397 ? 4.609 4.611 -28.916 1.00 95.44 397 ALA A C 1
ATOM 3283 O O . ALA A 1 397 ? 3.564 4.240 -29.445 1.00 95.44 397 ALA A O 1
ATOM 3284 N N . ILE A 1 398 ? 4.714 4.829 -27.601 1.00 92.19 398 ILE A N 1
ATOM 3285 C CA . ILE A 1 398 ? 3.583 4.681 -26.669 1.00 92.19 398 ILE A CA 1
ATOM 3286 C C . ILE A 1 398 ? 2.675 5.927 -26.612 1.00 92.19 398 ILE A C 1
ATOM 3288 O O . ILE A 1 398 ? 1.656 5.924 -25.927 1.00 92.19 398 ILE A O 1
ATOM 3292 N N . GLY A 1 399 ? 3.016 6.994 -27.347 1.00 94.75 399 GLY A N 1
ATOM 3293 C CA . GLY A 1 399 ? 2.163 8.166 -27.560 1.00 94.75 399 GLY A CA 1
ATOM 3294 C C . GLY A 1 399 ? 2.151 9.205 -26.435 1.00 94.75 399 GLY A C 1
ATOM 3295 O O . GLY A 1 399 ? 1.288 10.081 -26.447 1.00 94.75 399 GLY A O 1
ATOM 3296 N N . VAL A 1 400 ? 3.077 9.134 -25.473 1.00 97.25 400 VAL A N 1
ATOM 3297 C CA . VAL A 1 400 ? 3.070 10.017 -24.290 1.00 97.25 400 VAL A CA 1
ATOM 3298 C C . VAL A 1 400 ? 4.083 11.164 -24.352 1.00 97.25 400 VAL A C 1
ATOM 3300 O O . VAL A 1 400 ? 3.942 12.130 -23.609 1.00 97.25 400 VAL A O 1
ATOM 3303 N N . TYR A 1 401 ? 5.083 11.083 -25.239 1.00 98.38 401 TYR A N 1
ATOM 3304 C CA . TYR A 1 401 ? 6.219 12.018 -25.296 1.00 98.38 401 TYR A CA 1
ATOM 3305 C C . TYR A 1 401 ? 5.814 13.500 -25.294 1.00 98.38 401 TYR A C 1
ATOM 3307 O O . TYR A 1 401 ? 6.328 14.277 -24.494 1.00 98.38 401 TYR A O 1
ATOM 3315 N N . ASP A 1 402 ? 4.851 13.880 -26.138 1.00 97.94 402 ASP A N 1
ATOM 3316 C CA . ASP A 1 402 ? 4.463 15.283 -26.353 1.00 97.94 402 ASP A CA 1
ATOM 3317 C C . ASP A 1 402 ? 3.759 15.934 -25.145 1.00 97.94 402 ASP A C 1
ATOM 3319 O O . ASP A 1 402 ? 3.526 17.144 -25.140 1.00 97.94 402 ASP A O 1
ATOM 3323 N N . TYR A 1 403 ? 3.410 15.156 -24.115 1.00 98.25 403 TYR A N 1
ATOM 3324 C CA . TYR A 1 403 ? 2.804 15.664 -22.881 1.00 98.25 403 TYR A CA 1
ATOM 3325 C C . TYR A 1 403 ? 3.836 16.044 -21.811 1.00 98.25 403 TYR A C 1
ATOM 3327 O O . TYR A 1 403 ? 3.490 16.722 -20.840 1.00 98.25 403 TYR A O 1
ATOM 3335 N N . PHE A 1 404 ? 5.095 15.631 -21.978 1.00 98.62 404 PHE A N 1
ATOM 3336 C CA . PHE A 1 404 ? 6.173 15.914 -21.039 1.00 98.62 404 PHE A CA 1
ATOM 3337 C C . PHE A 1 404 ? 6.949 17.170 -21.439 1.00 98.62 404 PHE A C 1
ATOM 3339 O O . PHE A 1 404 ? 7.257 17.412 -22.603 1.00 98.62 404 PHE A O 1
ATOM 3346 N N . SER A 1 405 ? 7.265 17.993 -20.441 1.00 97.50 405 SER A N 1
ATOM 3347 C CA . SER A 1 405 ? 7.948 19.281 -20.613 1.00 97.50 405 SER A CA 1
ATOM 3348 C C . SER A 1 405 ? 9.433 19.243 -20.253 1.00 97.50 405 SER A C 1
ATOM 3350 O O . SER A 1 405 ? 10.190 20.115 -20.675 1.00 97.50 405 SER A O 1
ATOM 3352 N N . THR A 1 406 ? 9.854 18.249 -19.471 1.00 98.12 406 THR A N 1
ATOM 3353 C CA . THR A 1 406 ? 11.237 18.082 -19.015 1.00 98.12 406 THR A CA 1
ATOM 3354 C C . THR A 1 406 ? 11.610 16.611 -18.984 1.00 98.12 406 THR A C 1
ATOM 3356 O O . THR A 1 406 ? 10.810 15.780 -18.559 1.00 98.12 406 THR A O 1
ATOM 3359 N N . PHE A 1 407 ? 12.844 16.301 -19.362 1.00 98.69 407 PHE A N 1
ATOM 3360 C CA . PHE A 1 407 ? 13.343 14.935 -19.437 1.00 98.69 407 PHE A CA 1
ATOM 3361 C C . PHE A 1 407 ? 14.685 14.843 -18.722 1.00 98.69 407 PHE A C 1
ATOM 3363 O O . PHE A 1 407 ? 15.608 15.595 -19.049 1.00 98.69 407 PHE A O 1
ATOM 3370 N N . THR A 1 408 ? 14.785 13.943 -17.753 1.00 98.81 408 THR A N 1
ATOM 3371 C CA . THR A 1 408 ? 16.016 13.623 -17.037 1.00 98.81 408 THR A CA 1
ATOM 3372 C C . THR A 1 408 ? 16.298 12.138 -17.183 1.00 98.81 408 THR A C 1
ATOM 3374 O O . THR A 1 408 ? 15.572 11.294 -16.654 1.00 98.81 408 THR A O 1
ATOM 3377 N N . TYR A 1 409 ? 17.359 11.834 -17.925 1.00 98.62 409 TYR A N 1
ATOM 3378 C CA . TYR A 1 409 ? 17.761 10.477 -18.247 1.00 98.62 409 TYR A CA 1
ATOM 3379 C C . TYR A 1 409 ? 19.114 10.174 -17.630 1.00 98.62 409 TYR A C 1
ATOM 3381 O O . TYR A 1 409 ? 20.065 10.946 -17.754 1.00 98.62 409 TYR A O 1
ATOM 3389 N N . SER A 1 410 ? 19.215 9.007 -17.010 1.00 98.62 410 SER A N 1
ATOM 3390 C CA . SER A 1 410 ? 20.462 8.518 -16.430 1.00 98.62 410 SER A CA 1
ATOM 3391 C C . SER A 1 410 ? 21.599 8.440 -17.449 1.00 98.62 410 SER A C 1
ATOM 3393 O O . SER A 1 410 ? 22.749 8.684 -17.093 1.00 98.62 410 SER A O 1
ATOM 3395 N N . CYS A 1 411 ? 21.289 8.143 -18.721 1.00 98.25 411 CYS A N 1
ATOM 3396 C CA . CYS A 1 411 ? 22.302 8.023 -19.767 1.00 98.25 411 CYS A CA 1
ATOM 3397 C C . CYS A 1 411 ? 22.950 9.360 -20.144 1.00 98.25 411 CYS A C 1
ATOM 3399 O O . CYS A 1 411 ? 24.110 9.387 -20.545 1.00 98.25 411 CYS A O 1
ATOM 3401 N N . ASP A 1 412 ? 22.232 10.471 -19.961 1.00 98.25 412 ASP A N 1
ATOM 3402 C CA . ASP A 1 412 ? 22.759 11.818 -20.208 1.00 98.25 412 ASP A CA 1
ATOM 3403 C C . ASP A 1 412 ? 23.657 12.292 -19.056 1.00 98.25 412 ASP A C 1
ATOM 3405 O O . ASP A 1 412 ? 24.522 13.149 -19.239 1.00 98.25 412 ASP A O 1
ATOM 3409 N N . LEU A 1 413 ? 23.436 11.751 -17.853 1.00 98.12 413 LEU A N 1
ATOM 3410 C CA . LEU A 1 413 ? 24.103 12.166 -16.616 1.00 98.12 413 LEU A CA 1
ATOM 3411 C C . LEU A 1 413 ? 25.189 11.179 -16.161 1.00 98.12 413 LEU A C 1
ATOM 3413 O O . LEU A 1 413 ? 26.022 11.526 -15.324 1.00 98.12 413 LEU A O 1
ATOM 3417 N N . GLY A 1 414 ? 25.197 9.960 -16.705 1.00 97.88 414 GLY A N 1
ATOM 3418 C CA . GLY A 1 414 ? 26.129 8.891 -16.347 1.00 97.88 414 GLY A CA 1
ATOM 3419 C C . GLY A 1 414 ? 25.920 8.314 -14.944 1.00 97.88 414 GLY A C 1
ATOM 3420 O O . GLY A 1 414 ? 26.829 7.690 -14.402 1.00 97.88 414 GLY A O 1
ATOM 3421 N N . VAL A 1 415 ? 24.753 8.536 -14.336 1.00 97.81 415 VAL A N 1
ATOM 3422 C CA . VAL A 1 415 ? 24.399 8.076 -12.984 1.00 97.81 415 VAL A CA 1
ATOM 3423 C C . VAL A 1 415 ? 22.958 7.577 -12.954 1.00 97.81 415 VAL A C 1
ATOM 3425 O O . VAL A 1 415 ? 22.140 8.032 -13.744 1.00 97.81 415 VAL A O 1
ATOM 3428 N N . PHE A 1 416 ? 22.648 6.671 -12.027 1.00 98.19 416 PHE A N 1
ATOM 3429 C CA . PHE A 1 416 ? 21.311 6.095 -11.839 1.00 98.19 416 PHE A CA 1
ATOM 3430 C C . PHE A 1 416 ? 20.628 6.646 -10.589 1.00 98.19 416 PHE A C 1
ATOM 3432 O O . PHE A 1 416 ? 21.301 7.085 -9.647 1.00 98.19 416 PHE A O 1
ATOM 3439 N N . LYS A 1 417 ? 19.300 6.556 -10.519 1.00 98.38 417 LYS A N 1
ATOM 3440 C CA . LYS A 1 417 ? 18.574 6.728 -9.254 1.00 98.38 417 LYS A CA 1
ATOM 3441 C C . LYS A 1 417 ? 19.086 5.700 -8.217 1.00 98.38 417 LYS A C 1
ATOM 3443 O O . LYS A 1 417 ? 19.482 4.591 -8.576 1.00 98.38 417 LYS A O 1
ATOM 3448 N N . PRO A 1 418 ? 19.159 6.041 -6.915 1.00 98.00 418 PRO A N 1
ATOM 3449 C CA . PRO A 1 418 ? 18.720 7.276 -6.266 1.00 98.00 418 PRO A CA 1
ATOM 3450 C C . PRO A 1 418 ? 19.815 8.356 -6.161 1.00 98.00 418 PRO A C 1
ATOM 3452 O O . PRO A 1 418 ? 19.816 9.123 -5.199 1.00 98.00 418 PRO A O 1
ATOM 3455 N N . ASN A 1 419 ? 20.783 8.416 -7.081 1.00 98.38 419 ASN A N 1
ATOM 3456 C CA . ASN A 1 419 ? 21.801 9.468 -7.046 1.00 98.38 419 ASN A CA 1
ATOM 3457 C C . ASN A 1 419 ? 21.146 10.862 -7.108 1.00 98.38 419 ASN A C 1
ATOM 3459 O O . ASN A 1 419 ? 20.331 11.126 -7.992 1.00 98.38 419 ASN A O 1
ATOM 3463 N N . GLU A 1 420 ? 21.526 11.759 -6.192 1.00 98.19 420 GLU A N 1
ATOM 3464 C CA . GLU A 1 420 ? 20.929 13.095 -6.057 1.00 98.19 420 GLU A CA 1
ATOM 3465 C C . GLU A 1 420 ? 20.983 13.927 -7.345 1.00 98.19 420 GLU A C 1
ATOM 3467 O O . GLU A 1 420 ? 20.082 14.725 -7.599 1.00 98.19 420 GLU A O 1
ATOM 3472 N N . ILE A 1 421 ? 21.991 13.696 -8.194 1.00 98.62 421 ILE A N 1
ATOM 3473 C CA . ILE A 1 421 ? 22.170 14.391 -9.473 1.00 98.62 421 ILE A CA 1
ATOM 3474 C C . ILE A 1 421 ? 20.941 14.215 -10.377 1.00 98.62 421 ILE A C 1
ATOM 3476 O O . ILE A 1 421 ? 20.552 15.173 -11.041 1.00 98.62 421 ILE A O 1
ATOM 3480 N N . MET A 1 422 ? 20.290 13.044 -10.358 1.00 98.75 422 MET A N 1
ATOM 3481 C CA . MET A 1 422 ? 19.073 12.786 -11.143 1.00 98.75 422 MET A CA 1
ATOM 3482 C C . MET A 1 422 ? 17.947 13.750 -10.757 1.00 98.75 422 MET A C 1
ATOM 3484 O O . MET A 1 422 ? 17.318 14.384 -11.599 1.00 98.75 422 MET A O 1
ATOM 3488 N N . TYR A 1 423 ? 17.702 13.902 -9.462 1.00 98.75 423 TYR A N 1
ATOM 3489 C CA . TYR A 1 423 ? 16.623 14.746 -8.961 1.00 98.75 423 TYR A CA 1
ATOM 3490 C C . TYR A 1 423 ? 16.959 16.236 -9.084 1.00 98.75 423 TYR A C 1
ATOM 3492 O O . TYR A 1 423 ? 16.092 17.041 -9.420 1.00 98.75 423 TYR A O 1
ATOM 3500 N N . LEU A 1 424 ? 18.220 16.613 -8.848 1.00 98.69 424 LEU A N 1
ATOM 3501 C CA . LEU A 1 424 ? 18.686 17.994 -8.983 1.00 98.69 424 LEU A CA 1
ATOM 3502 C C . LEU A 1 424 ? 18.604 18.486 -10.433 1.00 98.69 424 LEU A C 1
ATOM 3504 O O . LEU A 1 424 ? 18.153 19.608 -10.664 1.00 98.69 424 LEU A O 1
ATOM 3508 N N . ASP A 1 425 ? 18.975 17.649 -11.404 1.00 98.81 425 ASP A N 1
ATOM 3509 C CA . ASP A 1 425 ? 18.818 17.955 -12.828 1.00 98.81 425 ASP A CA 1
ATOM 3510 C C . ASP A 1 425 ? 17.338 18.135 -13.206 1.00 98.81 425 ASP A C 1
ATOM 3512 O O . ASP A 1 425 ? 16.980 19.121 -13.857 1.00 98.81 425 ASP A O 1
ATOM 3516 N N . ALA A 1 426 ? 16.454 17.255 -12.725 1.00 98.69 426 ALA A N 1
ATOM 3517 C CA . ALA A 1 426 ? 15.015 17.359 -12.967 1.00 98.69 426 ALA A CA 1
ATOM 3518 C C . ALA A 1 426 ? 14.419 18.663 -12.404 1.00 98.69 426 ALA A C 1
ATOM 3520 O O . ALA A 1 426 ? 13.688 19.376 -13.102 1.00 98.69 426 ALA A O 1
ATOM 3521 N N . LEU A 1 427 ? 14.786 19.024 -11.169 1.00 98.62 427 LEU A N 1
ATOM 3522 C CA . LEU A 1 427 ? 14.381 20.276 -10.520 1.00 98.62 427 LEU A CA 1
ATOM 3523 C C . LEU A 1 427 ? 14.915 21.508 -11.259 1.00 98.62 427 LEU A C 1
ATOM 3525 O O . LEU A 1 427 ? 14.189 22.490 -11.451 1.00 98.62 427 LEU A O 1
ATOM 3529 N N . GLN A 1 428 ? 16.170 21.457 -11.716 1.00 98.50 428 GLN A N 1
ATOM 3530 C CA . GLN A 1 428 ? 16.774 22.523 -12.510 1.00 98.50 428 GLN A CA 1
ATOM 3531 C C . GLN A 1 428 ? 16.027 22.717 -13.835 1.00 98.50 428 GLN A C 1
ATOM 3533 O O . GLN A 1 428 ? 15.690 23.850 -14.184 1.00 98.50 428 GLN A O 1
ATOM 3538 N N . LYS A 1 429 ? 15.736 21.629 -14.558 1.00 98.44 429 LYS A N 1
ATOM 3539 C CA . LYS A 1 429 ? 15.017 21.663 -15.840 1.00 98.44 429 LYS A CA 1
ATOM 3540 C C . LYS A 1 429 ? 13.587 22.177 -15.687 1.00 98.44 429 LYS A C 1
ATOM 3542 O O . LYS A 1 429 ? 13.120 22.935 -16.537 1.00 98.44 429 LYS A O 1
ATOM 3547 N N . CYS A 1 430 ? 12.890 21.811 -14.609 1.00 97.19 430 CYS A N 1
ATOM 3548 C CA . CYS A 1 430 ? 11.509 22.247 -14.392 1.00 97.19 430 CYS A CA 1
ATOM 3549 C C . CYS A 1 430 ? 11.402 23.657 -13.784 1.00 97.19 430 CYS A C 1
ATOM 3551 O O . CYS A 1 430 ? 10.331 24.274 -13.847 1.00 97.19 430 CYS A O 1
ATOM 3553 N N . GLY A 1 431 ? 12.488 24.170 -13.193 1.00 96.94 431 GLY A N 1
ATOM 3554 C CA . GLY A 1 431 ? 12.552 25.492 -12.570 1.00 96.94 431 GLY A CA 1
ATOM 3555 C C . GLY A 1 431 ? 11.596 25.654 -11.384 1.00 96.94 431 GLY A C 1
ATOM 3556 O O . GLY A 1 431 ? 11.055 26.743 -11.186 1.00 96.94 431 GLY A O 1
ATOM 3557 N N . CYS A 1 432 ? 11.331 24.575 -10.640 1.00 94.94 432 CYS A N 1
ATOM 3558 C CA . CYS A 1 432 ? 10.419 24.562 -9.490 1.00 94.94 432 CYS A CA 1
ATOM 3559 C C . CYS A 1 432 ? 11.160 24.180 -8.209 1.00 94.94 432 CYS A C 1
ATOM 3561 O O . CYS A 1 432 ? 12.244 23.599 -8.251 1.00 94.94 432 CYS A O 1
ATOM 3563 N N . LYS A 1 433 ? 10.572 24.514 -7.058 1.00 97.25 433 LYS A N 1
ATOM 3564 C CA . LYS A 1 433 ? 11.116 24.072 -5.771 1.00 97.25 433 LYS A CA 1
ATOM 3565 C C . LYS A 1 433 ? 10.708 22.623 -5.484 1.00 97.25 433 LYS A C 1
ATOM 3567 O O . LYS A 1 433 ? 9.610 22.248 -5.897 1.00 97.25 433 LYS A O 1
ATOM 3572 N N . PRO A 1 434 ? 11.510 21.840 -4.743 1.00 97.38 434 PRO A N 1
ATOM 3573 C CA . PRO A 1 434 ? 11.192 20.444 -4.443 1.00 97.38 434 PRO A CA 1
ATOM 3574 C C . PRO A 1 434 ? 9.791 20.235 -3.857 1.00 97.38 434 PRO A C 1
ATOM 3576 O O . PRO A 1 434 ? 9.051 19.371 -4.327 1.00 97.38 434 PRO A O 1
ATOM 3579 N N . GLU A 1 435 ? 9.363 21.091 -2.924 1.00 96.94 435 GLU A N 1
ATOM 3580 C CA . GLU A 1 435 ? 8.056 20.989 -2.267 1.00 96.94 435 GLU A CA 1
ATOM 3581 C C . GLU A 1 435 ? 6.860 21.201 -3.216 1.00 96.94 435 GLU A C 1
ATOM 3583 O O . GLU A 1 435 ? 5.730 20.815 -2.901 1.00 96.94 435 GLU A O 1
ATOM 3588 N N . GLU A 1 436 ? 7.098 21.782 -4.394 1.00 97.62 436 GLU A N 1
ATOM 3589 C CA . GLU A 1 436 ? 6.111 21.991 -5.458 1.00 97.62 436 GLU A CA 1
ATOM 3590 C C . GLU A 1 436 ? 6.054 20.809 -6.438 1.00 97.62 436 GLU A C 1
ATOM 3592 O O . GLU A 1 436 ? 5.359 20.889 -7.452 1.00 97.62 436 GLU A O 1
ATOM 3597 N N . THR A 1 437 ? 6.782 19.724 -6.164 1.00 98.50 437 THR A N 1
ATOM 3598 C CA . THR A 1 437 ? 6.912 18.580 -7.071 1.00 98.50 437 THR A CA 1
ATOM 3599 C C . THR A 1 437 ? 6.504 17.265 -6.418 1.00 98.50 437 THR A C 1
ATOM 3601 O O . THR A 1 437 ? 6.589 17.095 -5.196 1.00 98.50 437 THR A O 1
ATOM 3604 N N . VAL A 1 438 ? 6.032 16.344 -7.252 1.00 98.38 438 VAL A N 1
ATOM 3605 C CA . VAL A 1 438 ? 5.770 14.944 -6.906 1.00 98.38 438 VAL A CA 1
ATOM 3606 C C . VAL A 1 438 ? 6.603 14.049 -7.812 1.00 98.38 438 VAL A C 1
ATOM 3608 O O . VAL A 1 438 ? 6.797 14.397 -8.973 1.00 98.38 438 VAL A O 1
ATOM 3611 N N . PHE A 1 439 ? 7.067 12.913 -7.297 1.00 98.81 439 PHE A N 1
ATOM 3612 C CA . PHE A 1 439 ? 7.707 11.865 -8.085 1.00 98.81 439 PHE A CA 1
ATOM 3613 C C . PHE A 1 439 ? 6.988 10.530 -7.896 1.00 98.81 439 PHE A C 1
ATOM 3615 O O . PHE A 1 439 ? 6.756 10.110 -6.761 1.00 98.81 439 PHE A O 1
ATOM 3622 N N . ILE A 1 440 ? 6.621 9.913 -9.018 1.00 98.62 440 ILE A N 1
ATOM 3623 C CA . ILE A 1 440 ? 5.918 8.634 -9.102 1.00 98.62 440 ILE A CA 1
ATOM 3624 C C . ILE A 1 440 ? 6.896 7.601 -9.656 1.00 98.62 440 ILE A C 1
ATOM 3626 O O . ILE A 1 440 ? 7.380 7.764 -10.775 1.00 98.62 440 ILE A O 1
ATOM 3630 N N . ASP A 1 441 ? 7.190 6.574 -8.866 1.00 98.56 441 ASP A N 1
ATOM 3631 C CA . ASP A 1 441 ? 8.177 5.531 -9.174 1.00 98.56 441 ASP A CA 1
ATOM 3632 C C . ASP A 1 441 ? 7.736 4.213 -8.519 1.00 98.56 441 ASP A C 1
ATOM 3634 O O . ASP A 1 441 ? 7.009 4.228 -7.518 1.00 98.56 441 ASP A O 1
ATOM 3638 N N . ASP A 1 442 ? 8.136 3.079 -9.089 1.00 97.38 442 ASP A N 1
ATOM 3639 C CA . ASP A 1 442 ? 7.801 1.736 -8.602 1.00 97.38 442 ASP A CA 1
ATOM 3640 C C . ASP A 1 442 ? 8.793 1.227 -7.532 1.00 97.38 442 ASP A C 1
ATOM 3642 O O . ASP A 1 442 ? 8.556 0.213 -6.874 1.00 97.38 442 ASP A O 1
ATOM 3646 N N . SER A 1 443 ? 9.893 1.953 -7.302 1.00 96.88 443 SER A N 1
ATOM 3647 C CA . SER A 1 443 ? 10.949 1.614 -6.351 1.00 96.88 443 SER A CA 1
ATOM 3648 C C . SER A 1 443 ? 10.968 2.548 -5.142 1.00 96.88 443 SER A C 1
ATOM 3650 O O . SER A 1 443 ? 11.322 3.728 -5.220 1.00 96.88 443 SER A O 1
ATOM 3652 N N . VAL A 1 444 ? 10.715 1.984 -3.955 1.00 95.88 444 VAL A N 1
ATOM 3653 C CA . VAL A 1 444 ? 10.817 2.704 -2.669 1.00 95.88 444 VAL A CA 1
ATOM 3654 C C . VAL A 1 444 ? 12.190 3.359 -2.485 1.00 95.88 444 VAL A C 1
ATOM 3656 O O . VAL A 1 444 ? 12.264 4.485 -2.005 1.00 95.88 444 VAL A O 1
ATOM 3659 N N . ARG A 1 445 ? 13.274 2.714 -2.934 1.00 96.81 445 ARG A N 1
ATOM 3660 C CA . ARG A 1 445 ? 14.638 3.263 -2.843 1.00 96.81 445 ARG A CA 1
ATOM 3661 C C . ARG A 1 445 ? 14.800 4.551 -3.659 1.00 96.81 445 ARG A C 1
ATOM 3663 O O . ARG A 1 445 ? 15.508 5.465 -3.236 1.00 96.81 445 ARG A O 1
ATOM 3670 N N . ASN A 1 446 ? 14.170 4.629 -4.830 1.00 98.38 446 ASN A N 1
ATOM 3671 C CA . ASN A 1 446 ? 14.194 5.838 -5.652 1.00 98.38 446 ASN A CA 1
ATOM 3672 C C . ASN A 1 446 ? 13.401 6.955 -4.965 1.00 98.38 446 ASN A C 1
ATOM 3674 O O . ASN A 1 446 ? 13.891 8.076 -4.824 1.00 98.38 446 ASN A O 1
ATOM 3678 N N . LEU A 1 447 ? 12.221 6.619 -4.444 1.00 98.44 447 LEU A N 1
ATOM 3679 C CA . LEU A 1 447 ? 11.370 7.542 -3.694 1.00 98.44 447 LEU A CA 1
ATOM 3680 C C . LEU A 1 447 ? 12.054 8.101 -2.438 1.00 98.44 447 LEU A C 1
ATOM 3682 O O . LEU A 1 447 ? 11.949 9.299 -2.180 1.00 98.44 447 LEU A O 1
ATOM 3686 N N . GLU A 1 448 ? 12.808 7.280 -1.703 1.00 97.00 448 GLU A N 1
ATOM 3687 C CA . GLU A 1 448 ? 13.646 7.726 -0.582 1.00 97.00 448 GLU A CA 1
ATOM 3688 C C . GLU A 1 448 ? 14.678 8.765 -1.032 1.00 97.00 448 GLU A C 1
ATOM 3690 O O . GLU A 1 448 ? 14.822 9.811 -0.399 1.00 97.00 448 GLU A O 1
ATOM 3695 N N . GLY A 1 449 ? 15.352 8.529 -2.163 1.00 97.81 449 GLY A N 1
ATOM 3696 C CA . GLY A 1 449 ? 16.280 9.497 -2.748 1.00 97.81 449 GLY A CA 1
ATOM 3697 C C . GLY A 1 449 ? 15.612 10.840 -3.056 1.00 97.81 449 GLY A C 1
ATOM 3698 O O . GLY A 1 449 ? 16.136 11.891 -2.693 1.00 97.81 449 GLY A O 1
ATOM 3699 N N . ALA A 1 450 ? 14.424 10.813 -3.659 1.00 98.25 450 ALA A N 1
ATOM 3700 C CA . ALA A 1 450 ? 13.661 12.017 -3.977 1.00 98.25 450 ALA A CA 1
ATOM 3701 C C . ALA A 1 450 ? 13.192 12.768 -2.710 1.00 98.25 450 ALA A C 1
ATOM 3703 O O . ALA A 1 450 ? 13.305 13.997 -2.631 1.00 98.25 450 ALA A O 1
ATOM 3704 N N . GLU A 1 451 ? 12.731 12.037 -1.689 1.00 98.06 451 GLU A N 1
ATOM 3705 C CA . GLU A 1 451 ? 12.290 12.589 -0.402 1.00 98.06 451 GLU A CA 1
ATOM 3706 C C . GLU A 1 451 ? 13.414 13.356 0.309 1.00 98.06 451 GLU A C 1
ATOM 3708 O O . GLU A 1 451 ? 13.155 14.424 0.867 1.00 98.06 451 GLU A O 1
ATOM 3713 N N . THR A 1 452 ? 14.666 12.875 0.249 1.00 97.81 452 THR A N 1
ATOM 3714 C CA . THR A 1 452 ? 15.810 13.567 0.885 1.00 97.81 452 THR A CA 1
ATOM 3715 C C . THR A 1 452 ? 16.026 14.990 0.368 1.00 97.81 452 THR A C 1
ATOM 3717 O O . THR A 1 452 ? 16.568 15.830 1.087 1.00 97.81 452 THR A O 1
ATOM 3720 N N . LEU A 1 453 ? 15.559 15.280 -0.849 1.00 97.81 453 LEU A N 1
ATOM 3721 C CA . LEU A 1 453 ? 15.634 16.596 -1.479 1.00 97.81 453 LEU A CA 1
ATOM 3722 C C . LEU A 1 453 ? 14.332 17.397 -1.355 1.00 97.81 453 LEU A C 1
ATOM 3724 O O . LEU A 1 453 ? 14.279 18.534 -1.816 1.00 97.81 453 LEU A O 1
ATOM 3728 N N . GLY A 1 454 ? 13.294 16.841 -0.723 1.00 97.81 454 GLY A N 1
ATOM 3729 C CA . GLY A 1 454 ? 11.997 17.489 -0.513 1.00 97.81 454 GLY A CA 1
ATOM 3730 C C . GLY A 1 454 ? 10.974 17.273 -1.634 1.00 97.81 454 GLY A C 1
ATOM 3731 O O . GLY A 1 454 ? 9.916 17.904 -1.609 1.00 97.81 454 GLY A O 1
ATOM 3732 N N . ILE A 1 455 ? 11.258 16.396 -2.603 1.00 98.56 455 ILE A N 1
ATOM 3733 C CA . ILE A 1 455 ? 10.289 15.978 -3.625 1.00 98.56 455 ILE A CA 1
ATOM 3734 C C . ILE A 1 455 ? 9.274 15.041 -2.969 1.00 98.56 455 ILE A C 1
ATOM 3736 O O . ILE A 1 455 ? 9.647 14.169 -2.192 1.00 98.56 455 ILE A O 1
ATOM 3740 N N . THR A 1 456 ? 7.981 15.220 -3.250 1.00 98.38 456 THR A N 1
ATOM 3741 C CA . THR A 1 456 ? 6.929 14.401 -2.626 1.00 98.38 456 THR A CA 1
ATOM 3742 C C . THR A 1 456 ? 6.799 13.036 -3.318 1.00 98.38 456 THR A C 1
ATOM 3744 O O . THR A 1 456 ? 6.431 13.002 -4.490 1.00 98.38 456 THR A O 1
ATOM 3747 N N . PRO A 1 457 ? 7.059 11.913 -2.633 1.00 97.94 457 PRO A N 1
ATOM 3748 C CA . PRO A 1 457 ? 7.014 10.585 -3.243 1.00 97.94 457 PRO A CA 1
ATOM 3749 C C . PRO A 1 457 ? 5.596 9.999 -3.310 1.00 97.94 457 PRO A C 1
ATOM 3751 O O . PRO A 1 457 ? 4.805 10.142 -2.372 1.00 97.94 457 PRO A O 1
ATOM 3754 N N . ILE A 1 458 ? 5.310 9.276 -4.393 1.00 97.56 458 ILE A N 1
ATOM 3755 C CA . ILE A 1 458 ? 4.152 8.388 -4.553 1.00 97.56 458 ILE A CA 1
ATOM 3756 C C . ILE A 1 458 ? 4.659 7.057 -5.115 1.00 97.56 458 ILE A C 1
ATOM 3758 O O . ILE A 1 458 ? 5.323 7.037 -6.148 1.00 97.56 458 ILE A O 1
ATOM 3762 N N . LEU A 1 459 ? 4.335 5.952 -4.444 1.00 97.38 459 LEU A N 1
ATOM 3763 C CA . LEU A 1 459 ? 4.657 4.608 -4.925 1.00 97.38 459 LEU A CA 1
ATOM 3764 C C . LEU A 1 459 ? 3.575 4.132 -5.889 1.00 97.38 459 LEU A C 1
ATOM 3766 O O . LEU A 1 459 ? 2.399 4.123 -5.523 1.00 97.38 459 LEU A O 1
ATOM 3770 N N . ILE A 1 460 ? 3.973 3.695 -7.083 1.00 96.31 460 ILE A N 1
ATOM 3771 C CA . ILE A 1 460 ? 3.086 2.965 -7.991 1.00 96.31 460 ILE A CA 1
ATOM 3772 C C . ILE A 1 460 ? 3.348 1.459 -7.902 1.00 96.31 460 ILE A C 1
ATOM 3774 O O . ILE A 1 460 ? 4.381 0.947 -8.312 1.00 96.31 460 ILE A O 1
ATOM 3778 N N . ALA A 1 461 ? 2.370 0.732 -7.376 1.00 92.31 461 ALA A N 1
ATOM 3779 C CA . ALA A 1 461 ? 2.369 -0.716 -7.226 1.00 92.31 461 ALA A CA 1
ATOM 3780 C C . ALA A 1 461 ? 1.641 -1.398 -8.400 1.00 92.31 461 ALA A C 1
ATOM 3782 O O . ALA A 1 461 ? 0.764 -2.236 -8.201 1.00 92.31 461 ALA A O 1
ATOM 3783 N N . ALA A 1 462 ? 1.986 -1.023 -9.640 1.00 86.12 462 ALA A N 1
ATOM 3784 C CA . ALA A 1 462 ? 1.357 -1.571 -10.852 1.00 86.12 462 ALA A CA 1
ATOM 3785 C C . ALA A 1 462 ? 1.711 -3.051 -11.109 1.00 86.12 462 ALA A C 1
ATOM 3787 O O . ALA A 1 462 ? 1.078 -3.722 -11.925 1.00 86.12 462 ALA A O 1
ATOM 3788 N N . ASN A 1 463 ? 2.718 -3.579 -10.409 1.00 83.81 463 ASN A N 1
ATOM 3789 C CA . ASN A 1 463 ? 3.097 -4.986 -10.434 1.00 83.81 463 ASN A CA 1
ATOM 3790 C C . ASN A 1 463 ? 3.392 -5.497 -9.011 1.00 83.81 463 ASN A C 1
ATOM 3792 O O . ASN A 1 463 ? 3.677 -4.720 -8.102 1.00 83.81 463 ASN A O 1
ATOM 3796 N N . SER A 1 464 ? 3.374 -6.819 -8.825 1.00 76.38 464 SER A N 1
ATOM 3797 C CA . SER A 1 464 ? 3.516 -7.448 -7.504 1.00 76.38 464 SER A CA 1
ATOM 3798 C C . SER A 1 464 ? 4.879 -7.251 -6.835 1.00 76.38 464 SER A C 1
ATOM 3800 O O . SER A 1 464 ? 4.984 -7.449 -5.632 1.00 76.38 464 SER A O 1
ATOM 3802 N N . VAL A 1 465 ? 5.935 -6.929 -7.590 1.00 79.69 465 VAL A N 1
ATOM 3803 C CA . VAL A 1 465 ? 7.269 -6.656 -7.025 1.00 79.69 465 VAL A CA 1
ATOM 3804 C C . VAL A 1 465 ? 7.302 -5.270 -6.382 1.00 79.69 465 VAL A C 1
ATOM 3806 O O . VAL A 1 465 ? 7.948 -5.094 -5.353 1.00 79.69 465 VAL A O 1
ATOM 3809 N N . ALA A 1 466 ? 6.581 -4.311 -6.966 1.00 82.00 466 ALA A N 1
ATOM 3810 C CA . ALA A 1 466 ? 6.453 -2.951 -6.454 1.00 82.00 466 ALA A CA 1
ATOM 3811 C C . ALA A 1 466 ? 5.418 -2.822 -5.319 1.00 82.00 466 ALA A C 1
ATOM 3813 O O . ALA A 1 466 ? 5.461 -1.857 -4.555 1.00 82.00 466 ALA A O 1
ATOM 3814 N N . ASP A 1 467 ? 4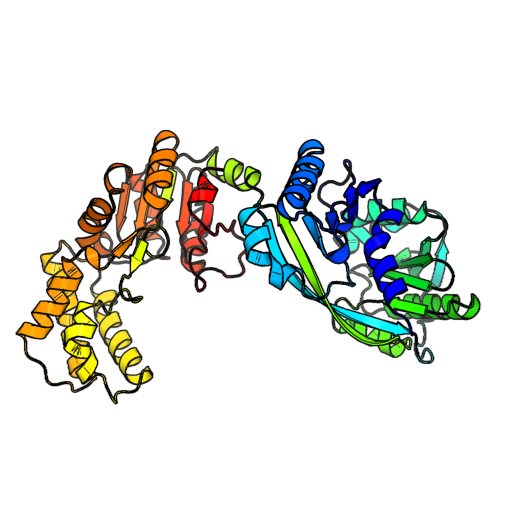.497 -3.784 -5.172 1.00 86.69 467 ASP A N 1
ATOM 3815 C CA . ASP A 1 467 ? 3.516 -3.812 -4.079 1.00 86.69 467 ASP A CA 1
ATOM 3816 C C . ASP A 1 467 ? 4.156 -4.229 -2.747 1.00 86.69 467 ASP A C 1
ATOM 3818 O O . ASP A 1 467 ? 4.065 -5.369 -2.290 1.00 86.69 467 ASP A O 1
ATOM 3822 N N . VAL A 1 468 ? 4.845 -3.273 -2.130 1.00 80.25 468 VAL A N 1
ATOM 3823 C CA . VAL A 1 468 ? 5.513 -3.431 -0.838 1.00 80.25 468 VAL A CA 1
ATOM 3824 C C . VAL A 1 468 ? 4.905 -2.512 0.218 1.00 80.25 468 VAL A C 1
ATOM 3826 O O . VAL A 1 468 ? 4.259 -1.501 -0.080 1.00 80.25 468 VAL A O 1
ATOM 3829 N N . GLU A 1 469 ? 5.119 -2.867 1.483 1.00 80.06 469 GLU A N 1
ATOM 3830 C CA . GLU A 1 469 ? 4.814 -1.989 2.612 1.00 80.06 469 GLU A CA 1
ATOM 3831 C C . GLU A 1 469 ? 5.679 -0.727 2.553 1.00 80.06 469 GLU A C 1
ATOM 3833 O O . GLU A 1 469 ? 6.895 -0.788 2.355 1.00 80.06 469 GLU A O 1
ATOM 3838 N N . THR A 1 470 ? 5.051 0.436 2.720 1.00 84.00 470 THR A N 1
ATOM 3839 C CA . THR A 1 470 ? 5.733 1.728 2.624 1.00 84.00 470 THR A CA 1
ATOM 3840 C C . THR A 1 470 ? 5.029 2.805 3.441 1.00 84.00 470 THR A C 1
ATOM 3842 O O . THR A 1 470 ? 3.828 2.749 3.690 1.00 84.00 470 THR A O 1
ATOM 3845 N N . LYS A 1 471 ? 5.786 3.837 3.831 1.00 85.12 471 LYS A N 1
ATOM 3846 C CA . LYS A 1 471 ? 5.244 5.061 4.443 1.00 85.12 471 LYS A CA 1
ATOM 3847 C C . LYS A 1 471 ? 4.647 6.033 3.413 1.00 85.12 471 LYS A C 1
ATOM 3849 O O . LYS A 1 471 ? 3.992 7.002 3.798 1.00 85.12 471 LYS A O 1
ATOM 3854 N N . TYR A 1 472 ? 4.932 5.830 2.126 1.00 90.56 472 TYR A N 1
ATOM 3855 C CA . TYR A 1 472 ? 4.499 6.717 1.049 1.00 90.56 472 TYR A CA 1
ATOM 3856 C C . TYR A 1 472 ? 3.052 6.448 0.644 1.00 90.56 472 TYR A C 1
ATOM 3858 O O . TYR A 1 472 ? 2.515 5.368 0.875 1.00 90.56 472 TYR A O 1
ATOM 3866 N N . TYR A 1 473 ? 2.408 7.444 0.031 1.00 90.44 473 TYR A N 1
ATOM 3867 C CA . TYR A 1 473 ? 1.104 7.208 -0.578 1.00 90.44 473 TYR A CA 1
ATOM 3868 C C . TYR A 1 473 ? 1.282 6.214 -1.731 1.00 90.44 473 TYR A C 1
ATOM 3870 O O . TYR A 1 473 ? 2.149 6.420 -2.581 1.00 90.44 473 TYR A O 1
ATOM 3878 N N . LYS A 1 474 ? 0.493 5.141 -1.726 1.00 90.38 474 LYS A N 1
ATOM 3879 C CA . LYS A 1 474 ? 0.585 4.041 -2.685 1.00 90.38 474 LYS A CA 1
ATOM 3880 C C . LYS A 1 474 ? -0.641 4.052 -3.592 1.00 90.38 474 LYS A C 1
ATOM 3882 O O . LYS A 1 474 ? -1.757 4.171 -3.096 1.00 90.38 474 LYS A O 1
ATOM 3887 N N . ILE A 1 475 ? -0.414 3.938 -4.894 1.00 90.88 475 ILE A N 1
ATOM 3888 C CA . ILE A 1 475 ? -1.444 3.722 -5.918 1.00 90.88 475 ILE A CA 1
ATOM 3889 C C . ILE A 1 475 ? -1.177 2.384 -6.606 1.00 90.88 475 ILE A C 1
ATOM 3891 O O . ILE A 1 475 ? -0.023 1.989 -6.740 1.00 90.88 475 ILE A O 1
ATOM 3895 N N . HIS A 1 476 ? -2.215 1.694 -7.066 1.00 89.56 476 HIS A N 1
ATOM 3896 C CA . HIS A 1 476 ? -2.085 0.420 -7.788 1.00 89.56 476 HIS A CA 1
ATOM 3897 C C . HIS A 1 476 ? -2.267 0.588 -9.302 1.00 89.56 476 HIS A C 1
ATOM 3899 O O . HIS A 1 476 ? -1.935 -0.300 -10.080 1.00 89.56 476 HIS A O 1
ATOM 3905 N N . SER A 1 477 ? -2.790 1.736 -9.725 1.00 89.00 477 SER A N 1
ATOM 3906 C CA . SER A 1 477 ? -3.001 2.106 -11.119 1.00 89.00 477 SER A CA 1
ATOM 3907 C C . SER A 1 477 ? -2.791 3.604 -11.310 1.00 89.00 477 SER A C 1
ATOM 3909 O O . SER A 1 477 ? -3.084 4.407 -10.419 1.00 89.00 477 SER A O 1
ATOM 3911 N N . LEU A 1 478 ? -2.356 4.011 -12.503 1.00 90.69 478 LEU A N 1
ATOM 3912 C CA . LEU A 1 478 ? -2.224 5.438 -12.825 1.00 90.69 478 LEU A CA 1
ATOM 3913 C C . LEU A 1 478 ? -3.579 6.157 -12.786 1.00 90.69 478 LEU A C 1
ATOM 3915 O O . LEU A 1 478 ? -3.637 7.352 -12.509 1.00 90.69 478 LEU A O 1
ATOM 3919 N N . SER A 1 479 ? -4.676 5.436 -13.036 1.00 87.25 479 SER A N 1
ATOM 3920 C CA . SER A 1 479 ? -6.035 5.990 -13.037 1.00 87.25 479 SER A CA 1
ATOM 3921 C C . SER A 1 479 ? -6.432 6.621 -11.702 1.00 87.25 479 SER A C 1
ATOM 3923 O O . SER A 1 479 ? -7.272 7.518 -11.683 1.00 87.25 479 SER A O 1
ATOM 3925 N N . GLU A 1 480 ? -5.825 6.192 -10.595 1.00 87.44 480 GLU A N 1
ATOM 3926 C CA . GLU A 1 480 ? -6.058 6.776 -9.269 1.00 87.44 480 GLU A CA 1
ATOM 3927 C C . GLU A 1 480 ? -5.620 8.242 -9.204 1.00 87.44 480 GLU A C 1
ATOM 3929 O O . GLU A 1 480 ? -6.242 9.024 -8.498 1.00 87.44 480 GLU A O 1
ATOM 3934 N N . LEU A 1 481 ? -4.645 8.666 -10.017 1.00 89.38 481 LEU A N 1
ATOM 3935 C CA . LEU A 1 481 ? -4.185 10.061 -10.086 1.00 89.38 481 LEU A CA 1
ATOM 3936 C C . LEU A 1 481 ? -5.244 11.037 -10.627 1.00 89.38 481 LEU A C 1
ATOM 3938 O O . LEU A 1 481 ? -5.049 12.251 -10.540 1.00 89.38 481 LEU A O 1
ATOM 3942 N N . LEU A 1 482 ? -6.322 10.529 -11.232 1.00 81.69 482 LEU A N 1
ATOM 3943 C CA . LEU A 1 482 ? -7.412 11.337 -11.787 1.00 81.69 482 LEU A CA 1
ATOM 3944 C C . LEU A 1 482 ? -8.662 11.389 -10.900 1.00 81.69 482 LEU A C 1
ATOM 3946 O O . LEU A 1 482 ? -9.582 12.143 -11.226 1.00 81.69 482 LEU A O 1
ATOM 3950 N N . GLN A 1 483 ? -8.723 10.564 -9.853 1.00 63.94 483 GLN A N 1
ATOM 3951 C CA . GLN A 1 483 ? -9.862 10.472 -8.937 1.00 63.94 483 GLN A CA 1
ATOM 3952 C C . GLN A 1 483 ? -9.728 11.498 -7.812 1.00 63.94 483 GLN A C 1
ATOM 3954 O O . GLN A 1 483 ? -10.787 12.009 -7.382 1.00 63.94 483 GLN A O 1
#

Foldseek 3Di:
DPCVVVLVCVLCVLVLFFDWDADQFFIAFADLVLQPDPSRGETEGEPVRPPDPLVVLVVQCVVQVVSVHWYKYWYRLVCFCVCVVCVVVLVVSQKHKDWDKWWKKKQDFAAQFDADPQKDKDKDLADDCLCCVLCVLVVNNSCNSRVRSSSVDPQKIKMFMDHPNRTFWIWMWGDDPLEIETDDTGGGPVCPPSCRSLNRLQVVLVVSVVVNRPIYMYTDPDDPVVVSCVNGRIDTDDIGTMMMITGNDLVVLCVLQVQAAEEEEEPDLTFKHFPVNDLLCHPLNCVLCVVVCPPPDPVLLVVLQVVLVVQCLQQLQADALVRQLVSSLSSVVSSCVSVVHDDDSVSSSRSSCCSSPPLNRIGGDPCNQVLLVVVLVPHAYEYQYADDNSVCVNCVVSPNNVSHQYYQYCNNVSHHPPPLVSLVRRCVSVVDQQCSYEYEDLDPRRQVSSVVRNHQYEHACCDVVSPDDDPHHYDNDSVSSVD

pLDDT: mean 93.52, std 5.71, range [62.88, 98.81]